Protein AF-0000000083548332 (afdb_homodimer)

Secondary structure (DSSP, 8-state):
-----PPPHHHHHHHHHH-EEEEE--SHHHHHHHHHHHHTT-SEEEEE---B--GGGGGTSS--GGGTTSBHHHHHHHHHHHH-TT-EEEEE-----TTTHHHHHTT-SEEEE--SSHHHHHHHHHHHHHH-TTS-EEEE---BTT--GGG-EEEEEETTEEEEE-SS--GGGTPPB-HHHHHHHHHHHHHHHHHHHTT----/-----PPPHHHHHHHHHH-EEEEE--SHHHHHHHHHHHHTT-SEEEEE---B--GGGGGTSS--GGGTTSBHHHHHHHHHHHH-TT-EEEEE-----TTTHHHHHTT-SEEEE--SSHHHHHHHHHHHHHH-TTS-EEEE---BTT--GGG-EEEEEETTEEEEE-SS--GGGTPPB-HHHHHHHHHHHHHHHHHHHTT----

Structure (mmCIF, N/CA/C/O backbone):
data_AF-0000000083548332-model_v1
#
loop_
_entity.id
_entity.type
_entity.pdbx_description
1 polymer 'THIF-type NAD/FAD binding fold domain-containing protein'
#
loop_
_atom_site.group_PDB
_atom_site.id
_atom_site.type_symbol
_atom_site.label_atom_id
_atom_site.label_alt_id
_atom_site.label_comp_id
_atom_site.label_asym_id
_atom_site.label_entity_id
_atom_site.label_seq_id
_atom_site.pdbx_PDB_ins_code
_atom_site.Cartn_x
_atom_site.Cartn_y
_atom_site.Cartn_z
_atom_site.occupancy
_atom_site.B_iso_or_equiv
_atom_site.auth_seq_id
_atom_site.auth_comp_id
_atom_site.auth_asym_id
_atom_site.auth_atom_id
_atom_site.pdbx_PDB_model_num
ATOM 1 N N . MET A 1 1 ? 13.445 12.242 -23.547 1 27.5 1 MET A N 1
ATOM 2 C CA . MET A 1 1 ? 12.898 11.898 -22.234 1 27.5 1 MET A CA 1
ATOM 3 C C . MET A 1 1 ? 13.164 13.008 -21.234 1 27.5 1 MET A C 1
ATOM 5 O O . MET A 1 1 ? 14.32 13.367 -20.984 1 27.5 1 MET A O 1
ATOM 9 N N . ASP A 1 2 ? 12.352 13.797 -21.047 1 36.56 2 ASP A N 1
ATOM 10 C CA . ASP A 1 2 ? 12.719 15.062 -20.422 1 36.56 2 ASP A CA 1
ATOM 11 C C . ASP A 1 2 ? 13.516 14.828 -19.141 1 36.56 2 ASP A C 1
ATOM 13 O O . ASP A 1 2 ? 13.203 13.922 -18.359 1 36.56 2 ASP A O 1
ATOM 17 N N . ASN A 1 3 ? 14.719 15.102 -19.141 1 41.88 3 ASN A N 1
ATOM 18 C CA . ASN A 1 3 ? 15.719 15.062 -18.078 1 41.88 3 ASN A CA 1
ATOM 19 C C . ASN A 1 3 ? 15.117 15.43 -16.734 1 41.88 3 ASN A C 1
ATOM 21 O O . ASN A 1 3 ? 14.953 16.609 -16.422 1 41.88 3 ASN A O 1
ATOM 25 N N . ILE A 1 4 ? 13.969 14.805 -16.484 1 51.84 4 ILE A N 1
ATOM 26 C CA . ILE A 1 4 ? 13.398 15.258 -15.227 1 51.84 4 ILE A CA 1
ATOM 27 C C . ILE A 1 4 ? 14.5 15.375 -14.172 1 51.84 4 ILE A C 1
ATOM 29 O O . ILE A 1 4 ? 15.172 14.391 -13.859 1 51.84 4 ILE A O 1
ATOM 33 N N . ASN A 1 5 ? 15.102 16.516 -14.109 1 62.47 5 ASN A N 1
ATOM 34 C CA . ASN A 1 5 ? 16.078 16.859 -13.086 1 62.47 5 ASN A CA 1
ATOM 35 C C . ASN A 1 5 ? 15.594 16.453 -11.695 1 62.47 5 ASN A C 1
ATOM 37 O O . ASN A 1 5 ? 14.734 17.125 -11.117 1 62.47 5 ASN A O 1
ATOM 41 N N . MET A 1 6 ? 15.859 15.172 -11.383 1 78.31 6 MET A N 1
ATOM 42 C CA . MET A 1 6 ? 15.484 14.688 -10.055 1 78.31 6 MET A CA 1
ATOM 43 C C . MET A 1 6 ? 16.328 15.359 -8.977 1 78.31 6 MET A C 1
ATOM 45 O O . MET A 1 6 ? 17.531 15.562 -9.164 1 78.31 6 MET A O 1
ATOM 49 N N . ILE A 1 7 ? 15.609 15.898 -7.934 1 89.69 7 ILE A N 1
ATOM 50 C CA . ILE A 1 7 ? 16.25 16.422 -6.738 1 89.69 7 ILE A CA 1
ATOM 51 C C . ILE A 1 7 ? 17.219 15.391 -6.176 1 89.69 7 ILE A C 1
ATOM 53 O O . ILE A 1 7 ? 16.906 14.203 -6.113 1 89.69 7 ILE A O 1
ATOM 57 N N . PRO A 1 8 ? 18.422 15.852 -5.895 1 92.62 8 PRO A N 1
ATOM 58 C CA . PRO A 1 8 ? 19.375 14.906 -5.316 1 92.62 8 PRO A CA 1
ATOM 59 C C . PRO A 1 8 ? 18.844 14.219 -4.062 1 92.62 8 PRO A C 1
ATOM 61 O O . PRO A 1 8 ? 18.109 14.828 -3.285 1 92.62 8 PRO A O 1
ATOM 64 N N . MET A 1 9 ? 19.266 13.031 -3.85 1 93.44 9 MET A N 1
ATOM 65 C CA . MET A 1 9 ? 18.734 12.195 -2.773 1 93.44 9 MET A CA 1
ATOM 66 C C . MET A 1 9 ? 19 12.828 -1.412 1 93.44 9 MET A C 1
ATOM 68 O O . MET A 1 9 ? 18.172 12.734 -0.505 1 93.44 9 MET A O 1
ATOM 72 N N . ASP A 1 10 ? 20.141 13.414 -1.277 1 95.25 10 ASP A N 1
ATOM 73 C CA . ASP A 1 10 ? 20.453 14.055 -0.007 1 95.25 10 ASP A CA 1
ATOM 74 C C . ASP A 1 10 ? 19.484 15.203 0.285 1 95.25 10 ASP A C 1
ATOM 76 O O . ASP A 1 10 ? 19.094 15.406 1.434 1 95.25 10 ASP A O 1
ATOM 80 N N . GLU A 1 11 ? 19.156 15.906 -0.719 1 96.75 11 GLU A N 1
ATOM 81 C CA . GLU A 1 11 ? 18.188 17 -0.569 1 96.75 11 GLU A CA 1
ATOM 82 C C . GLU A 1 11 ? 16.797 16.453 -0.268 1 96.75 11 GLU A C 1
ATOM 84 O O . GLU A 1 11 ? 16.078 17.016 0.572 1 96.75 11 GLU A O 1
ATOM 89 N N . ILE A 1 12 ? 16.391 15.406 -0.933 1 97.19 12 ILE A N 1
ATOM 90 C CA . ILE A 1 12 ? 15.102 14.773 -0.67 1 97.19 12 ILE A CA 1
ATOM 91 C C . ILE A 1 12 ? 15.031 14.336 0.79 1 97.19 12 ILE A C 1
ATOM 93 O O . ILE A 1 12 ? 14.062 14.625 1.487 1 97.19 12 ILE A O 1
ATOM 97 N N . SER A 1 13 ? 16.078 13.711 1.214 1 97.12 13 SER A N 1
ATOM 98 C CA . SER A 1 13 ? 16.141 13.203 2.582 1 97.12 13 SER A CA 1
ATOM 99 C C . SER A 1 13 ? 16.016 14.336 3.596 1 97.12 13 SER A C 1
ATOM 101 O O . SER A 1 13 ? 15.328 14.211 4.605 1 97.12 13 SER A O 1
ATOM 103 N N . GLU A 1 14 ? 16.656 15.391 3.297 1 98.19 14 GLU A N 1
ATOM 104 C CA . GLU A 1 14 ? 16.625 16.547 4.191 1 98.19 14 GLU A CA 1
ATOM 105 C C . GLU A 1 14 ? 15.219 17.156 4.254 1 98.19 14 GLU A C 1
ATOM 107 O O . GLU A 1 14 ? 14.719 17.453 5.34 1 98.19 14 GLU A O 1
ATOM 112 N N . LYS A 1 15 ? 14.625 17.344 3.117 1 98.5 15 LYS A N 1
ATOM 113 C CA . LYS A 1 15 ? 13.281 17.922 3.066 1 98.5 15 LYS A CA 1
ATOM 114 C C . LYS A 1 15 ? 12.281 17.031 3.795 1 98.5 15 LYS A C 1
ATOM 116 O O . LYS A 1 15 ? 11.422 17.516 4.527 1 98.5 15 LYS A O 1
ATOM 121 N N . LEU A 1 16 ? 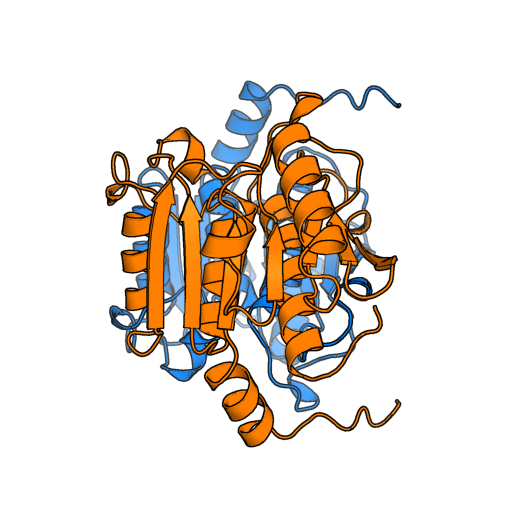12.398 15.75 3.605 1 98.56 16 LEU A N 1
ATOM 122 C CA . LEU A 1 16 ? 11.523 14.797 4.273 1 98.56 16 LEU A CA 1
ATOM 123 C C . LEU A 1 16 ? 11.711 14.844 5.785 1 98.56 16 LEU A C 1
ATOM 125 O O . LEU A 1 16 ? 10.742 14.883 6.539 1 98.56 16 LEU A O 1
ATOM 129 N N . LYS A 1 17 ? 12.898 14.883 6.199 1 98.44 17 LYS A N 1
ATOM 130 C CA . LYS A 1 17 ? 13.234 14.875 7.617 1 98.44 17 LYS A CA 1
ATOM 131 C C . LYS A 1 17 ? 12.688 16.109 8.32 1 98.44 17 LYS A C 1
ATOM 133 O O . LYS A 1 17 ? 12.328 16.047 9.5 1 98.44 17 LYS A O 1
ATOM 138 N N . ASN A 1 18 ? 12.555 17.141 7.629 1 98.5 18 ASN A N 1
ATOM 139 C CA . ASN A 1 18 ? 12.133 18.406 8.219 1 98.5 18 ASN A CA 1
ATOM 140 C C . ASN A 1 18 ? 10.633 18.609 8.102 1 98.5 18 ASN A C 1
ATOM 142 O O . ASN A 1 18 ? 10.078 19.547 8.688 1 98.5 18 ASN A O 1
ATOM 146 N N . ALA A 1 19 ? 9.969 17.812 7.375 1 98.75 19 ALA A N 1
ATOM 147 C CA . ALA A 1 19 ? 8.539 17.969 7.129 1 98.75 19 ALA A CA 1
ATOM 148 C C . ALA A 1 19 ? 7.719 17.422 8.289 1 98.75 19 ALA A C 1
ATOM 150 O O . ALA A 1 19 ? 8.109 16.438 8.922 1 98.75 19 ALA A O 1
ATOM 151 N N . VAL A 1 20 ? 6.637 18.062 8.602 1 98.88 20 VAL A N 1
ATOM 152 C CA . VAL A 1 20 ? 5.656 17.625 9.586 1 98.88 20 VAL A CA 1
ATOM 153 C C . VAL A 1 20 ? 4.305 17.406 8.914 1 98.88 20 VAL A C 1
ATOM 155 O O . VAL A 1 20 ? 3.711 18.344 8.375 1 98.88 20 VAL A O 1
ATOM 158 N N . VAL A 1 21 ? 3.803 16.203 8.961 1 98.94 21 VAL A N 1
ATOM 159 C CA . VAL A 1 21 ? 2.551 15.859 8.297 1 98.94 21 VAL A CA 1
ATOM 160 C C . VAL A 1 21 ? 1.521 15.422 9.336 1 98.94 21 VAL A C 1
ATOM 162 O O . VAL A 1 21 ? 1.828 14.625 10.227 1 98.94 21 VAL A O 1
ATOM 165 N N . GLY A 1 22 ? 0.348 15.992 9.305 1 98.94 22 GLY A N 1
ATOM 166 C CA . GLY A 1 22 ? -0.767 15.57 10.133 1 98.94 22 GLY A CA 1
ATOM 167 C C . GLY A 1 22 ? -1.7 14.602 9.422 1 98.94 22 GLY A C 1
ATOM 168 O O . GLY A 1 22 ? -2.09 14.836 8.281 1 98.94 22 GLY A O 1
ATOM 169 N N . ILE A 1 23 ? -2.047 13.539 10.086 1 98.94 23 ILE A N 1
ATOM 170 C CA . ILE A 1 23 ? -2.969 12.547 9.539 1 98.94 23 ILE A CA 1
ATOM 171 C C . ILE A 1 23 ? -4.207 12.445 10.422 1 98.94 23 ILE A C 1
ATOM 173 O O . ILE A 1 23 ? -4.117 12.039 11.586 1 98.94 23 ILE A O 1
ATOM 177 N N . ALA A 1 24 ? -5.336 12.828 9.867 1 98.88 24 ALA A N 1
ATOM 178 C CA . ALA A 1 24 ? -6.629 12.734 10.539 1 98.88 24 ALA A CA 1
ATOM 179 C C . ALA A 1 24 ? -7.355 11.445 10.164 1 98.88 24 ALA A C 1
ATOM 181 O O . ALA A 1 24 ? -7.883 11.32 9.062 1 98.88 24 ALA A O 1
ATOM 182 N N . GLY A 1 25 ? -7.477 10.539 11.086 1 98.75 25 GLY A N 1
ATOM 183 C CA . GLY A 1 25 ? -7.996 9.211 10.82 1 98.75 25 GLY A CA 1
ATOM 184 C C . GLY A 1 25 ? -6.91 8.188 10.531 1 98.75 25 GLY A C 1
ATOM 185 O O . GLY A 1 25 ? -6.098 8.375 9.625 1 98.75 25 GLY A O 1
ATOM 186 N N . LEU A 1 26 ? -6.953 7.121 11.336 1 98.88 26 LEU A N 1
ATOM 187 C CA . LEU A 1 26 ? -5.898 6.125 11.211 1 98.88 26 LEU A CA 1
ATOM 188 C C . LEU A 1 26 ? -6.48 4.762 10.844 1 98.88 26 LEU A C 1
ATOM 190 O O . LEU A 1 26 ? -6.035 3.734 11.359 1 98.88 26 LEU A O 1
ATOM 194 N N . GLY A 1 27 ? -7.531 4.781 10.039 1 98.25 27 GLY A N 1
ATOM 195 C CA . GLY A 1 27 ? -8.109 3.561 9.5 1 98.25 27 GLY A CA 1
ATOM 196 C C . GLY A 1 27 ? -7.383 3.051 8.273 1 98.25 27 GLY A C 1
ATOM 197 O O . GLY A 1 27 ? -6.152 2.932 8.273 1 98.25 27 GLY A O 1
ATOM 198 N N . GLY A 1 28 ? -8.141 2.668 7.219 1 98.12 28 GLY A N 1
ATOM 199 C CA . GLY A 1 28 ? -7.574 2.121 6 1 98.12 28 GLY A CA 1
ATOM 200 C C . GLY A 1 28 ? -6.645 3.086 5.289 1 98.12 28 GLY A C 1
ATOM 201 O O . GLY A 1 28 ? -5.52 2.723 4.934 1 98.12 28 GLY A O 1
ATOM 202 N N . LEU A 1 29 ? -7.047 4.238 5.148 1 98.56 29 LEU A N 1
ATOM 203 C CA . LEU A 1 29 ? -6.207 5.207 4.453 1 98.56 29 LEU A CA 1
ATOM 204 C C . LEU A 1 29 ? -5.07 5.684 5.352 1 98.56 29 LEU A C 1
ATOM 206 O O . LEU A 1 29 ? -3.896 5.504 5.023 1 98.56 29 LEU A O 1
ATOM 210 N N . GLY A 1 30 ? -5.387 6.168 6.488 1 98.88 30 GLY A N 1
ATOM 211 C CA . GLY A 1 30 ? -4.426 6.84 7.352 1 98.88 30 GLY A CA 1
ATOM 212 C C . GLY A 1 30 ? -3.285 5.938 7.781 1 98.88 30 GLY A C 1
ATOM 213 O O . GLY A 1 30 ? -2.129 6.367 7.809 1 98.88 30 GLY A O 1
ATOM 214 N N . SER A 1 31 ? -3.584 4.727 8.164 1 98.94 31 SER A N 1
ATOM 215 C CA . SER A 1 31 ? -2.527 3.818 8.602 1 98.94 31 SER A CA 1
ATOM 216 C C . SER A 1 31 ? -1.565 3.498 7.461 1 98.94 31 SER A C 1
ATOM 218 O O . SER A 1 31 ? -0.353 3.418 7.668 1 98.94 31 SER A O 1
ATOM 220 N N . ASN A 1 32 ? -2.074 3.307 6.266 1 98.88 32 ASN A N 1
ATOM 221 C CA . ASN A 1 32 ? -1.233 3.014 5.109 1 98.88 32 ASN A CA 1
ATOM 222 C C . ASN A 1 32 ? -0.41 4.23 4.691 1 98.88 32 ASN A C 1
ATOM 224 O O . ASN A 1 32 ? 0.757 4.094 4.32 1 98.88 32 ASN A O 1
ATOM 228 N N . VAL A 1 33 ? -0.991 5.441 4.738 1 98.94 33 VAL A N 1
ATOM 229 C CA . VAL A 1 33 ? -0.251 6.668 4.453 1 98.94 33 VAL A CA 1
ATOM 230 C C . VAL A 1 33 ? 0.9 6.82 5.441 1 98.94 33 VAL A C 1
ATOM 232 O O . VAL A 1 33 ? 2.033 7.102 5.047 1 98.94 33 VAL A O 1
ATOM 235 N N . ALA A 1 34 ? 0.613 6.609 6.707 1 98.94 34 ALA A N 1
ATOM 236 C CA . ALA A 1 34 ? 1.608 6.766 7.766 1 98.94 34 ALA A CA 1
ATOM 237 C C . ALA A 1 34 ? 2.789 5.824 7.547 1 98.94 34 ALA A C 1
ATOM 239 O O . ALA A 1 34 ? 3.947 6.23 7.672 1 98.94 34 ALA A O 1
ATOM 240 N N . VAL A 1 35 ? 2.463 4.59 7.215 1 98.94 35 VAL A N 1
ATOM 241 C CA . VAL A 1 35 ? 3.51 3.594 7.008 1 98.94 35 VAL A CA 1
ATOM 242 C C . VAL A 1 35 ? 4.375 3.996 5.812 1 98.94 35 VAL A C 1
ATOM 244 O O . VAL A 1 35 ? 5.605 3.99 5.902 1 98.94 35 VAL A O 1
ATOM 247 N N . SER A 1 36 ? 3.779 4.402 4.734 1 98.94 36 SER A N 1
ATOM 248 C CA . SER A 1 36 ? 4.531 4.77 3.539 1 98.94 36 SER A CA 1
ATOM 249 C C . SER A 1 36 ? 5.41 5.992 3.791 1 98.94 36 SER A C 1
ATOM 251 O O . SER A 1 36 ? 6.574 6.02 3.387 1 98.94 36 SER A O 1
ATOM 253 N N . LEU A 1 37 ? 4.871 6.984 4.461 1 98.94 37 LEU A N 1
ATOM 254 C CA . LEU A 1 37 ? 5.641 8.188 4.75 1 98.94 37 LEU A CA 1
ATOM 255 C C . LEU A 1 37 ? 6.789 7.887 5.703 1 98.94 37 LEU A C 1
ATOM 257 O O . LEU A 1 37 ? 7.887 8.43 5.559 1 98.94 37 LEU A O 1
ATOM 261 N N . THR A 1 38 ? 6.508 7.027 6.684 1 98.94 38 THR A N 1
ATOM 262 C CA . THR A 1 38 ? 7.566 6.617 7.602 1 98.94 38 THR A CA 1
ATOM 263 C C . THR A 1 38 ? 8.695 5.922 6.848 1 98.94 38 THR A C 1
ATOM 265 O O . THR A 1 38 ? 9.875 6.195 7.09 1 98.94 38 THR A O 1
ATOM 268 N N . ARG A 1 39 ? 8.336 5.098 5.934 1 98.81 39 ARG A N 1
ATOM 269 C CA . ARG A 1 39 ? 9.328 4.316 5.195 1 98.81 39 ARG A CA 1
ATOM 270 C C . ARG A 1 39 ? 10.195 5.215 4.32 1 98.81 39 ARG A C 1
ATOM 272 O O . ARG A 1 39 ? 11.375 4.926 4.102 1 98.81 39 ARG A O 1
ATOM 279 N N . ILE A 1 40 ? 9.633 6.348 3.871 1 98.44 40 ILE A N 1
ATOM 280 C CA . ILE A 1 40 ? 10.445 7.176 2.984 1 98.44 40 ILE A CA 1
ATOM 281 C C . ILE A 1 40 ? 11.195 8.227 3.799 1 98.44 40 ILE A C 1
ATOM 283 O O . ILE A 1 40 ? 11.898 9.07 3.24 1 98.44 40 ILE A O 1
ATOM 287 N N . GLY A 1 41 ? 10.961 8.227 5.125 1 98.38 41 GLY A N 1
ATOM 288 C CA . GLY A 1 41 ? 11.836 9.008 5.977 1 98.38 41 GLY A CA 1
ATOM 289 C C . GLY A 1 41 ? 11.219 10.32 6.426 1 98.38 41 GLY A C 1
ATOM 290 O O . GLY A 1 41 ? 11.938 11.297 6.672 1 98.38 41 GLY A O 1
ATOM 291 N N . ILE A 1 42 ? 9.93 10.398 6.527 1 98.81 42 ILE A N 1
ATOM 292 C CA . ILE A 1 42 ? 9.273 11.586 7.062 1 98.81 42 ILE A CA 1
ATOM 293 C C . ILE A 1 42 ? 9.797 11.875 8.469 1 98.81 42 ILE A C 1
ATOM 295 O O . ILE A 1 42 ? 10.016 10.953 9.258 1 98.81 42 ILE A O 1
ATOM 299 N N . GLY A 1 43 ? 9.984 13.102 8.758 1 98.62 43 GLY A N 1
ATOM 300 C CA . GLY A 1 43 ? 10.555 13.469 10.047 1 98.62 43 GLY A CA 1
ATOM 301 C C . GLY A 1 43 ? 9.57 13.336 11.195 1 98.62 43 GLY A C 1
ATOM 302 O O . GLY A 1 43 ? 9.891 12.75 12.227 1 98.62 43 GLY A O 1
ATOM 303 N N . LYS A 1 44 ? 8.375 13.93 11 1 98.88 44 LYS A N 1
ATOM 304 C CA . LYS A 1 44 ? 7.402 13.961 12.086 1 98.88 44 LYS A CA 1
ATOM 305 C C . LYS A 1 44 ? 5.988 13.734 11.57 1 98.88 44 LYS A C 1
ATOM 307 O O . LYS A 1 44 ? 5.602 14.289 10.531 1 98.88 44 LYS A O 1
ATOM 312 N N . LEU A 1 45 ? 5.266 12.906 12.297 1 98.94 45 LEU A N 1
ATOM 313 C CA . LEU A 1 45 ? 3.846 12.703 12.031 1 98.94 45 LEU A CA 1
ATOM 314 C C . LEU A 1 45 ? 3.002 13.086 13.242 1 98.94 45 LEU A C 1
ATOM 316 O O . LEU A 1 45 ? 3.375 12.797 14.383 1 98.94 45 LEU A O 1
ATOM 320 N N . VAL A 1 46 ? 1.966 13.82 13.008 1 98.94 46 VAL A N 1
ATOM 321 C CA . VAL A 1 46 ? 0.896 14.062 13.969 1 98.94 46 VAL A CA 1
ATOM 322 C C . VAL A 1 46 ? -0.3 13.172 13.648 1 98.94 46 VAL A C 1
ATOM 324 O O . VAL A 1 46 ? -0.966 13.359 12.625 1 98.94 46 VAL A O 1
ATOM 327 N N . LEU A 1 47 ? -0.546 12.203 14.531 1 98.94 47 LEU A N 1
ATOM 328 C CA . LEU A 1 47 ? -1.541 11.164 14.297 1 98.94 47 LEU A CA 1
ATOM 329 C C . LEU A 1 47 ? -2.746 11.344 15.219 1 98.94 47 LEU A C 1
ATOM 331 O O . LEU A 1 47 ? -2.6 11.375 16.438 1 98.94 47 LEU A O 1
ATOM 335 N N . VAL A 1 48 ? -3.939 11.445 14.602 1 98.94 48 VAL A N 1
ATOM 336 C CA . VAL A 1 48 ? -5.137 11.703 15.391 1 98.94 48 VAL A CA 1
ATOM 337 C C . VAL A 1 48 ? -6.219 10.68 15.031 1 98.94 48 VAL A C 1
ATOM 339 O O . VAL A 1 48 ? -6.586 10.539 13.867 1 98.94 48 VAL A O 1
ATOM 342 N N . ASP A 1 49 ? -6.723 10.023 15.961 1 98.81 49 ASP A N 1
ATOM 343 C CA . ASP A 1 49 ? -7.797 9.039 15.875 1 98.81 49 ASP A CA 1
ATOM 344 C C . ASP A 1 49 ? -8.367 8.727 17.25 1 98.81 49 ASP A C 1
ATOM 346 O O . ASP A 1 49 ? -7.652 8.812 18.266 1 98.81 49 ASP A O 1
ATOM 350 N N . PHE A 1 50 ? -9.57 8.281 17.312 1 98.38 50 PHE A N 1
ATOM 351 C CA . PHE A 1 50 ? -10.156 8.008 18.609 1 98.38 50 PHE A CA 1
ATOM 352 C C . PHE A 1 50 ? -10.492 6.527 18.75 1 98.38 50 PHE A C 1
ATOM 354 O O . PHE A 1 50 ? -10.797 6.059 19.844 1 98.38 50 PHE A O 1
ATOM 361 N N . ASP A 1 51 ? -10.445 5.734 17.688 1 98.19 51 ASP A N 1
ATOM 362 C CA . ASP A 1 51 ? -10.953 4.367 17.656 1 98.19 51 ASP A CA 1
ATOM 363 C C . ASP A 1 51 ? -9.906 3.377 18.156 1 98.19 51 ASP A C 1
ATOM 365 O O . ASP A 1 51 ? -8.719 3.703 18.219 1 98.19 51 ASP A O 1
ATOM 369 N N . LYS A 1 52 ? -10.461 2.26 18.469 1 98.75 52 LYS A N 1
ATOM 370 C CA . LYS A 1 52 ? -9.609 1.116 18.797 1 98.75 52 LYS A CA 1
ATOM 371 C C . LYS A 1 52 ? -9.57 0.112 17.656 1 98.75 52 LYS A C 1
ATOM 373 O O . LYS A 1 52 ? -10.5 0.048 16.844 1 98.75 52 LYS A O 1
ATOM 378 N N . VAL A 1 53 ? -8.508 -0.669 17.594 1 98.75 53 VAL A N 1
ATOM 379 C CA . VAL A 1 53 ? -8.344 -1.68 16.547 1 98.75 53 VAL A CA 1
ATOM 380 C C . VAL A 1 53 ? -9.344 -2.811 16.766 1 98.75 53 VAL A C 1
ATOM 382 O O . VAL A 1 53 ? -9.469 -3.34 17.875 1 98.75 53 VAL A O 1
ATOM 385 N N . ASP A 1 54 ? -10.023 -3.076 15.758 1 98.19 54 ASP A N 1
ATOM 386 C CA . ASP A 1 54 ? -10.953 -4.199 15.711 1 98.19 54 ASP A CA 1
ATOM 387 C C . ASP A 1 54 ? -10.477 -5.27 14.734 1 98.19 54 ASP A C 1
ATOM 389 O O . ASP A 1 54 ? -9.742 -4.973 13.789 1 98.19 54 ASP A O 1
ATOM 393 N N . LYS A 1 55 ? -10.945 -6.484 14.961 1 97.06 55 LYS A N 1
ATOM 394 C CA . LYS A 1 55 ? -10.562 -7.582 14.086 1 97.06 55 LYS A CA 1
ATOM 395 C C . LYS A 1 55 ? -10.906 -7.27 12.633 1 97.06 55 LYS A C 1
ATOM 397 O O . LYS A 1 55 ? -10.141 -7.605 11.719 1 97.06 55 LYS A O 1
ATOM 402 N N . SER A 1 56 ? -12.039 -6.645 12.406 1 95.56 56 SER A N 1
ATOM 403 C CA . SER A 1 56 ? -12.508 -6.332 11.062 1 95.56 56 SER A CA 1
ATOM 404 C C . SER A 1 56 ? -11.602 -5.32 10.375 1 95.56 56 SER A C 1
ATOM 406 O O . SER A 1 56 ? -11.688 -5.121 9.164 1 95.56 56 SER A O 1
ATOM 408 N N . ASN A 1 57 ? -10.719 -4.652 11.164 1 97.06 57 ASN A N 1
ATOM 409 C CA . ASN A 1 57 ? -9.82 -3.645 10.617 1 97.06 57 ASN A CA 1
ATOM 410 C C . ASN A 1 57 ? -8.625 -4.281 9.922 1 97.06 57 ASN A C 1
ATOM 412 O O . ASN A 1 57 ? -7.949 -3.635 9.117 1 97.06 57 ASN A O 1
ATOM 416 N N . LEU A 1 58 ? -8.344 -5.551 10.188 1 97.69 58 LEU A N 1
ATOM 417 C CA . LEU A 1 58 ? -7.113 -6.203 9.758 1 97.69 58 LEU A CA 1
ATOM 418 C C . LEU A 1 58 ? -7.141 -6.496 8.258 1 97.69 58 LEU A C 1
ATOM 420 O O . LEU A 1 58 ? -6.102 -6.77 7.656 1 97.69 58 LEU A O 1
ATOM 424 N N . ASN A 1 59 ? -8.273 -6.344 7.648 1 97.12 59 ASN A N 1
ATOM 425 C CA . ASN A 1 59 ? -8.406 -6.652 6.227 1 97.12 59 ASN A CA 1
ATOM 426 C C . ASN A 1 59 ? -7.777 -5.566 5.359 1 97.12 59 ASN A C 1
ATOM 428 O O . ASN A 1 59 ? -7.551 -5.777 4.164 1 97.12 59 ASN A O 1
ATOM 432 N N . ARG A 1 60 ? -7.539 -4.398 5.961 1 98.12 60 ARG A N 1
ATOM 433 C CA . ARG A 1 60 ? -7.059 -3.348 5.066 1 98.12 60 ARG A CA 1
ATOM 434 C C . ARG A 1 60 ? -6.219 -2.324 5.824 1 98.12 60 ARG A C 1
ATOM 436 O O . ARG A 1 60 ? -5.676 -1.395 5.227 1 98.12 60 ARG A O 1
ATOM 443 N N . GLN A 1 61 ? -6.137 -2.404 7.148 1 98.69 61 GLN A N 1
ATOM 444 C CA . GLN A 1 61 ? -5.395 -1.446 7.961 1 98.69 61 GLN A CA 1
ATOM 445 C C . GLN A 1 61 ? -4.062 -2.031 8.422 1 98.69 61 GLN A C 1
ATOM 447 O O . GLN A 1 61 ? -3.887 -3.252 8.445 1 98.69 61 GLN A O 1
ATOM 452 N N . GLN A 1 62 ? -3.105 -1.234 8.75 1 98.69 62 GLN A N 1
ATOM 453 C CA . GLN A 1 62 ? -1.726 -1.638 9 1 98.69 62 GLN A CA 1
ATOM 454 C C . GLN A 1 62 ? -1.553 -2.145 10.43 1 98.69 62 GLN A C 1
ATOM 456 O O . GLN A 1 62 ? -0.533 -1.878 11.07 1 98.69 62 GLN A O 1
ATOM 461 N N . TYR A 1 63 ? -2.535 -2.791 10.961 1 98.75 63 TYR A N 1
ATOM 462 C CA . TYR A 1 63 ? -2.459 -3.348 12.312 1 98.75 63 TYR A CA 1
ATOM 463 C C . TYR A 1 63 ? -2.297 -4.863 12.266 1 98.75 63 TYR A C 1
ATOM 465 O O . TYR A 1 63 ? -2.498 -5.484 11.219 1 98.75 63 TYR A O 1
ATOM 473 N N . PHE A 1 64 ? -1.892 -5.434 13.406 1 98.62 64 PHE A N 1
ATOM 474 C CA . PHE A 1 64 ? -1.689 -6.867 13.57 1 98.62 64 PHE A CA 1
ATOM 475 C C . PHE A 1 64 ? -2.621 -7.422 14.648 1 98.62 64 PHE A C 1
ATOM 477 O O . PHE A 1 64 ? -3.266 -6.66 15.367 1 98.62 64 PHE A O 1
ATOM 484 N N . LEU A 1 65 ? -2.688 -8.734 14.719 1 98.25 65 LEU A N 1
ATOM 485 C CA . LEU A 1 65 ? -3.537 -9.406 15.688 1 98.25 65 LEU A CA 1
ATOM 486 C C . LEU A 1 65 ? -3.248 -8.914 17.094 1 98.25 65 LEU A C 1
ATOM 488 O O . LEU A 1 65 ? -4.172 -8.695 17.891 1 98.25 65 LEU A O 1
ATOM 492 N N . ARG A 1 66 ? -2.086 -8.648 17.406 1 98.06 66 ARG A N 1
ATOM 493 C CA . ARG A 1 66 ? -1.669 -8.25 18.75 1 98.06 66 ARG A CA 1
ATOM 494 C C . ARG A 1 66 ? -2.197 -6.867 19.094 1 98.06 66 ARG A C 1
ATOM 496 O O . ARG A 1 66 ? -2.186 -6.469 20.266 1 98.06 66 ARG A O 1
ATOM 503 N N . HIS A 1 67 ? -2.611 -6.129 18.156 1 98.69 67 HIS A N 1
ATOM 504 C CA . HIS A 1 67 ? -3.006 -4.742 18.391 1 98.69 67 HIS A CA 1
ATOM 505 C C . HIS A 1 67 ? -4.492 -4.637 18.703 1 98.69 67 HIS A C 1
ATOM 507 O O . HIS A 1 67 ? -4.98 -3.564 19.062 1 98.69 67 HIS A O 1
ATOM 513 N N . ILE A 1 68 ? -5.238 -5.746 18.5 1 98.62 68 ILE A N 1
ATOM 514 C CA . ILE A 1 68 ? -6.68 -5.723 18.719 1 98.62 68 ILE A CA 1
ATOM 515 C C . ILE A 1 68 ? -6.969 -5.215 20.141 1 98.62 68 ILE A C 1
ATOM 517 O O . ILE A 1 68 ? -6.383 -5.699 21.109 1 98.62 68 ILE A O 1
ATOM 521 N N . GLY A 1 69 ? -7.793 -4.199 20.219 1 98.75 69 GLY A N 1
ATOM 522 C CA . GLY A 1 69 ? -8.18 -3.631 21.5 1 98.75 69 GLY A CA 1
ATOM 523 C C . GLY A 1 69 ? -7.371 -2.4 21.875 1 98.75 69 GLY A C 1
ATOM 524 O O . GLY A 1 69 ? -7.762 -1.641 22.766 1 98.75 69 GLY A O 1
ATOM 525 N N . MET A 1 70 ? -6.277 -2.148 21.234 1 98.75 70 MET A N 1
ATOM 526 C CA . MET A 1 70 ? -5.465 -0.954 21.453 1 98.75 70 MET A CA 1
ATOM 527 C C . MET A 1 70 ? -6.047 0.239 20.703 1 98.75 70 MET A C 1
ATOM 529 O O . MET A 1 70 ? -6.676 0.072 19.656 1 98.75 70 MET A O 1
ATOM 533 N N . TYR A 1 71 ? -5.844 1.404 21.266 1 98.88 71 TYR A N 1
ATOM 534 C CA . TYR A 1 71 ? -6.125 2.582 20.453 1 98.88 71 TYR A CA 1
ATOM 535 C C . TYR A 1 71 ? -5.316 2.559 19.156 1 98.88 71 TYR A C 1
ATOM 537 O O . TYR A 1 71 ? -4.141 2.193 19.156 1 98.88 71 TYR A O 1
ATOM 545 N N . LYS A 1 72 ? -5.93 2.934 18.062 1 98.88 72 LYS A N 1
ATOM 546 C CA . LYS A 1 72 ? -5.242 2.928 16.766 1 98.88 72 LYS A CA 1
ATOM 547 C C . LYS A 1 72 ? -3.986 3.795 16.812 1 98.88 72 LYS A C 1
ATOM 549 O O . LYS A 1 72 ? -2.973 3.463 16.188 1 98.88 72 LYS A O 1
ATOM 554 N N . THR A 1 73 ? -4.023 4.891 17.562 1 98.94 73 THR A N 1
ATOM 555 C CA . THR A 1 73 ? -2.869 5.777 17.672 1 98.94 73 THR A CA 1
ATOM 556 C C . THR A 1 73 ? -1.688 5.051 18.297 1 98.94 73 THR A C 1
ATOM 558 O O . THR A 1 73 ? -0.563 5.125 17.797 1 98.94 73 THR A O 1
ATOM 561 N N . GLU A 1 74 ? -1.915 4.312 19.297 1 98.88 74 GLU A N 1
ATOM 562 C CA . GLU A 1 74 ? -0.865 3.592 20.016 1 98.88 74 GLU A CA 1
ATOM 563 C C . GLU A 1 74 ? -0.35 2.414 19.188 1 98.88 74 GLU A C 1
ATOM 565 O O . GLU A 1 74 ? 0.857 2.174 19.141 1 98.88 74 GLU A O 1
ATOM 570 N N . ALA A 1 75 ? -1.301 1.687 18.656 1 98.88 75 ALA A N 1
ATOM 571 C CA . ALA A 1 75 ? -0.929 0.559 17.797 1 98.88 75 ALA A CA 1
ATOM 572 C C . ALA A 1 75 ? -0.051 1.015 16.641 1 98.88 75 ALA A C 1
ATOM 574 O O . ALA A 1 75 ? 0.978 0.398 16.344 1 98.88 75 ALA A O 1
ATOM 575 N N . LEU A 1 76 ? -0.442 2.107 16.031 1 98.94 76 LEU A N 1
ATOM 576 C CA . LEU A 1 76 ? 0.302 2.594 14.867 1 98.94 76 LEU A CA 1
ATOM 577 C C . LEU A 1 76 ? 1.674 3.115 15.281 1 98.94 76 LEU A C 1
ATOM 579 O O . LEU A 1 76 ? 2.65 2.953 14.547 1 98.94 76 LEU A O 1
ATOM 583 N N . LYS A 1 77 ? 1.713 3.748 16.391 1 98.88 77 LYS A N 1
ATOM 584 C CA . LYS A 1 77 ? 3 4.184 16.922 1 98.88 77 LYS A CA 1
ATOM 585 C C . LYS A 1 77 ? 3.977 3.018 17.031 1 98.88 77 LYS A C 1
ATOM 587 O O . LYS A 1 77 ? 5.145 3.141 16.656 1 98.88 77 LYS A O 1
ATOM 592 N N . GLU A 1 78 ? 3.508 1.899 17.547 1 98.75 78 GLU A N 1
ATOM 593 C CA . GLU A 1 78 ? 4.348 0.71 17.656 1 98.75 78 GLU A CA 1
ATOM 594 C C . GLU A 1 78 ? 4.832 0.25 16.281 1 98.75 78 GLU A C 1
ATOM 596 O O . GLU A 1 78 ? 6.02 -0.032 16.094 1 98.75 78 GLU A O 1
ATOM 601 N N . VAL A 1 79 ? 3.939 0.189 15.344 1 98.75 79 VAL A N 1
ATOM 602 C CA . VAL A 1 79 ? 4.266 -0.26 13.992 1 98.75 79 VAL A CA 1
ATOM 603 C C . VAL A 1 79 ? 5.309 0.67 13.375 1 98.75 79 VAL A C 1
ATOM 605 O O . VAL A 1 79 ? 6.316 0.21 12.828 1 98.75 79 VAL A O 1
ATOM 608 N N . LEU A 1 80 ? 5.094 1.974 13.484 1 98.88 80 LEU A N 1
ATOM 609 C CA . LEU A 1 80 ? 5.961 2.961 12.852 1 98.88 80 LEU A CA 1
ATOM 610 C C . LEU A 1 80 ? 7.344 2.961 13.484 1 98.88 80 LEU A C 1
ATOM 612 O O . LEU A 1 80 ? 8.352 3.076 12.789 1 98.88 80 LEU A O 1
ATOM 616 N N . ASN A 1 81 ? 7.395 2.771 14.766 1 98.62 81 ASN A N 1
ATOM 617 C CA . ASN A 1 81 ? 8.68 2.715 15.461 1 98.62 81 ASN A CA 1
ATOM 618 C C . ASN A 1 81 ? 9.477 1.479 15.055 1 98.62 81 ASN A C 1
ATOM 620 O O . ASN A 1 81 ? 10.711 1.515 15.023 1 98.62 81 ASN A O 1
ATOM 624 N N . ASP A 1 82 ? 8.75 0.403 14.742 1 97.94 82 ASP A N 1
ATOM 625 C CA . ASP A 1 82 ? 9.406 -0.82 14.281 1 97.94 82 ASP A CA 1
ATOM 626 C C . ASP A 1 82 ? 9.984 -0.639 12.883 1 97.94 82 ASP A C 1
ATOM 628 O O . ASP A 1 82 ? 10.867 -1.4 12.469 1 97.94 82 ASP A O 1
ATOM 632 N N . ILE A 1 83 ? 9.508 0.31 12.164 1 98.38 83 ILE A N 1
ATOM 633 C CA . ILE A 1 83 ? 9.984 0.603 10.82 1 98.38 83 ILE A CA 1
ATOM 634 C C . ILE A 1 83 ? 11.156 1.581 10.891 1 98.38 83 ILE A C 1
ATOM 636 O O . ILE A 1 83 ? 12.211 1.346 10.289 1 98.38 83 ILE A O 1
ATOM 640 N N . ASN A 1 84 ? 11 2.648 11.594 1 97.94 84 ASN A N 1
ATOM 641 C C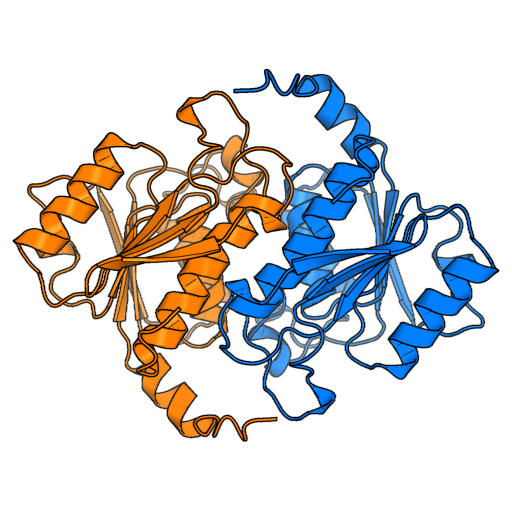A . ASN A 1 84 ? 11.969 3.73 11.734 1 97.94 84 ASN A CA 1
ATOM 642 C C . ASN A 1 84 ? 11.969 4.305 13.148 1 97.94 84 ASN A C 1
ATOM 644 O O . ASN A 1 84 ? 11.141 5.164 13.477 1 97.94 84 ASN A O 1
ATOM 648 N N . PRO A 1 85 ? 12.859 3.945 13.938 1 97.62 85 PRO A N 1
ATOM 649 C CA . PRO A 1 85 ? 12.859 4.383 15.336 1 97.62 85 PRO A CA 1
ATOM 650 C C . PRO A 1 85 ? 13.164 5.871 15.492 1 97.62 85 PRO A C 1
ATOM 652 O O . PRO A 1 85 ? 12.953 6.438 16.562 1 97.62 85 PRO A O 1
ATOM 655 N N . ASP A 1 86 ? 13.633 6.492 14.445 1 97.19 86 ASP A N 1
ATOM 656 C CA . ASP A 1 86 ? 14.031 7.895 14.523 1 97.19 86 ASP A CA 1
ATOM 657 C C . ASP A 1 86 ? 12.844 8.812 14.25 1 97.19 86 ASP A C 1
ATOM 659 O O . ASP A 1 86 ? 12.938 10.031 14.422 1 97.19 86 ASP A O 1
ATOM 663 N N . ILE A 1 87 ? 11.727 8.297 13.828 1 98.56 87 ILE A N 1
ATOM 664 C CA . ILE A 1 87 ? 10.578 9.133 13.484 1 98.56 87 ILE A CA 1
ATOM 665 C C . ILE A 1 87 ? 10.016 9.781 14.742 1 98.56 87 ILE A C 1
ATOM 667 O O . ILE A 1 87 ? 9.953 9.148 15.805 1 98.56 87 ILE A O 1
ATOM 671 N N . GLU A 1 88 ? 9.703 11.055 14.664 1 98.81 88 GLU A N 1
ATOM 672 C CA . GLU A 1 88 ? 8.977 11.727 15.742 1 98.81 88 GLU A CA 1
ATOM 673 C C . GLU A 1 88 ? 7.469 11.562 15.57 1 98.81 88 GLU A C 1
ATOM 675 O O . GLU A 1 88 ? 6.934 11.789 14.484 1 98.81 88 GLU A O 1
ATOM 680 N N . LEU A 1 89 ? 6.809 11.172 16.688 1 98.88 89 LEU A N 1
ATOM 681 C CA . LEU A 1 89 ? 5.371 10.93 16.641 1 98.88 89 LEU A CA 1
ATOM 682 C C . LEU A 1 89 ? 4.652 11.711 17.734 1 98.88 89 LEU A C 1
ATOM 684 O O . LEU A 1 89 ? 5.059 11.688 18.891 1 98.88 89 LEU A O 1
ATOM 688 N N . GLU A 1 90 ? 3.725 12.461 17.328 1 98.88 90 GLU A N 1
ATOM 689 C CA . GLU A 1 90 ? 2.723 13.023 18.234 1 98.88 90 GLU A CA 1
ATOM 690 C C . GLU A 1 90 ? 1.362 12.359 18.031 1 98.88 90 GLU A C 1
ATOM 692 O O . GLU A 1 90 ? 0.8 12.414 16.922 1 98.88 90 GLU A O 1
ATOM 697 N N . ILE A 1 91 ? 0.863 11.719 19.078 1 98.81 91 ILE A N 1
ATOM 698 C CA . ILE A 1 91 ? -0.393 10.992 18.922 1 98.81 91 ILE A CA 1
ATOM 699 C C . ILE A 1 91 ? -1.455 11.602 19.828 1 98.81 91 ILE A C 1
ATOM 701 O O . ILE A 1 91 ? -1.149 12.047 20.938 1 98.81 91 ILE A O 1
ATOM 705 N N . THR A 1 92 ? -2.699 11.664 19.344 1 98.75 92 THR A N 1
ATOM 706 C CA . THR A 1 92 ? -3.83 12.164 20.109 1 98.75 92 THR A CA 1
ATOM 707 C C . THR A 1 92 ? -5.055 11.273 19.922 1 98.75 92 THR A C 1
ATOM 709 O O . THR A 1 92 ? -5.52 11.078 18.797 1 98.75 92 THR A O 1
ATOM 712 N N . ASN A 1 93 ? -5.59 10.719 21.016 1 98.56 93 ASN A N 1
ATOM 713 C CA . ASN A 1 93 ? -6.809 9.922 21 1 98.56 93 ASN A CA 1
ATOM 714 C C . ASN A 1 93 ? -8.047 10.781 21.203 1 98.56 93 ASN A C 1
ATOM 716 O O . ASN A 1 93 ? -8.609 10.844 22.297 1 98.56 93 ASN A O 1
ATOM 720 N N . ILE A 1 94 ? -8.539 11.305 20.109 1 98.38 94 ILE A N 1
ATOM 721 C CA . ILE A 1 94 ? -9.68 12.211 20.234 1 98.38 94 ILE A CA 1
ATOM 722 C C . ILE A 1 94 ? -10.516 12.172 18.969 1 98.38 94 ILE A C 1
ATOM 724 O O . ILE A 1 94 ? -10 11.898 17.875 1 98.38 94 ILE A O 1
ATOM 728 N N . PHE A 1 95 ? -11.797 12.391 19.109 1 98.06 95 PHE A N 1
ATOM 729 C CA . PHE A 1 95 ? -12.68 12.609 17.969 1 98.06 95 PHE A CA 1
ATOM 730 C C . PHE A 1 95 ? -12.461 14 17.391 1 98.06 95 PHE A C 1
ATOM 732 O O . PHE A 1 95 ? -12.508 15 18.109 1 98.06 95 PHE A O 1
ATOM 739 N N . VAL A 1 96 ? -12.18 14.094 16.078 1 98.06 96 VAL A N 1
ATOM 740 C CA . VAL A 1 96 ? -11.898 15.359 15.406 1 98.06 96 VAL A CA 1
ATOM 741 C C . VAL A 1 96 ? -13.211 16.031 15.008 1 98.06 96 VAL A C 1
ATOM 743 O O . VAL A 1 96 ? -14.047 15.438 14.336 1 98.06 96 VAL A O 1
ATOM 746 N N . ASP A 1 97 ? -13.359 17.188 15.438 1 95.88 97 ASP A N 1
ATOM 747 C CA . ASP A 1 97 ? -14.516 17.984 15.047 1 95.88 97 ASP A CA 1
ATOM 748 C C . ASP A 1 97 ? -14.125 19.438 14.812 1 95.88 97 ASP A C 1
ATOM 750 O O . ASP A 1 97 ? -12.945 19.797 14.883 1 95.88 97 ASP A O 1
ATOM 754 N N . GLU A 1 98 ? -15.086 20.234 14.453 1 95.31 98 GLU A N 1
ATOM 755 C CA . GLU A 1 98 ? -14.836 21.609 14.023 1 95.31 98 GLU A CA 1
ATOM 756 C C . GLU A 1 98 ? -14.148 22.406 15.125 1 95.31 98 GLU A C 1
ATOM 758 O O . GLU A 1 98 ? -13.414 23.359 14.844 1 95.31 98 GLU A O 1
ATOM 763 N N . THR A 1 99 ? -14.281 22.047 16.344 1 96.81 99 THR A N 1
ATOM 764 C CA . THR A 1 99 ? -13.805 22.859 17.469 1 96.81 99 THR A CA 1
ATOM 765 C C . THR A 1 99 ? -12.336 22.562 17.75 1 96.81 99 THR A C 1
ATOM 767 O O . THR A 1 99 ? -11.672 23.344 18.453 1 96.81 99 THR A O 1
ATOM 770 N N . ASN A 1 100 ? -11.797 21.5 17.25 1 98.25 100 ASN A N 1
ATOM 771 C CA . ASN A 1 100 ? -10.453 21.156 17.688 1 98.25 100 ASN A CA 1
ATOM 772 C C . ASN A 1 100 ? -9.5 21.016 16.5 1 98.25 100 ASN A C 1
ATOM 774 O O . ASN A 1 100 ? -8.289 20.844 16.688 1 98.25 100 ASN A O 1
ATOM 778 N N . ILE A 1 101 ? -9.922 21.156 15.297 1 98.38 101 ILE A N 1
ATOM 779 C CA . ILE A 1 101 ? -9.148 20.938 14.078 1 98.38 101 ILE A CA 1
ATOM 780 C C . ILE A 1 101 ? -7.957 21.891 14.047 1 98.38 101 ILE A C 1
ATOM 782 O O . ILE A 1 101 ? -6.82 21.469 13.82 1 98.38 101 ILE A O 1
ATOM 786 N N . GLU A 1 102 ? -8.188 23.125 14.242 1 97.81 102 GLU A N 1
ATOM 787 C CA . GLU A 1 102 ? -7.137 24.125 14.156 1 97.81 102 GLU A CA 1
ATOM 788 C C . GLU A 1 102 ? -6.012 23.844 15.148 1 97.81 102 GLU A C 1
ATOM 790 O O . GLU A 1 102 ? -4.832 23.891 14.789 1 97.81 102 GLU A O 1
ATOM 795 N N . GLN A 1 103 ? -6.406 23.578 16.344 1 98.06 103 GLN A N 1
ATOM 796 C CA . GLN A 1 103 ? -5.418 23.312 17.375 1 98.06 103 GLN A CA 1
ATOM 797 C C . GLN A 1 103 ? -4.625 22.047 17.078 1 98.06 103 GLN A C 1
ATOM 799 O O . GLN A 1 103 ? -3.41 22 17.297 1 98.06 103 GLN A O 1
ATOM 804 N N . LEU A 1 104 ? -5.242 21.047 16.609 1 98.5 104 LEU A N 1
ATOM 805 C CA . LEU A 1 104 ? -4.621 19.75 16.359 1 98.5 104 LEU A CA 1
ATOM 806 C C . LEU A 1 104 ? -3.582 19.859 15.25 1 98.5 104 LEU A C 1
ATOM 808 O O . LEU A 1 104 ? -2.566 19.156 15.273 1 98.5 104 LEU A O 1
ATOM 812 N N . PHE A 1 105 ? -3.83 20.75 14.25 1 98.38 105 PHE A N 1
ATOM 813 C CA . PHE A 1 105 ? -3.018 20.688 13.039 1 98.38 105 PHE A CA 1
ATOM 814 C C . PHE A 1 105 ? -2.352 22.031 12.758 1 98.38 105 PHE A C 1
ATOM 816 O O . PHE A 1 105 ? -1.822 22.25 11.664 1 98.38 105 PHE A O 1
ATOM 823 N N . LYS A 1 106 ? -2.338 22.891 13.664 1 96 106 LYS A N 1
ATOM 824 C CA . LYS A 1 106 ? -1.833 24.25 13.461 1 96 106 LYS A CA 1
ATOM 825 C C . LYS A 1 106 ? -0.353 24.234 13.094 1 96 106 LYS A C 1
ATOM 827 O O . LYS A 1 106 ? 0.111 25.094 12.336 1 96 106 LYS A O 1
ATOM 832 N N . ASP A 1 107 ? 0.417 23.25 13.555 1 96.88 107 ASP A N 1
ATOM 833 C CA . ASP A 1 107 ? 1.868 23.281 13.398 1 96.88 107 ASP A CA 1
ATOM 834 C C . ASP A 1 107 ? 2.322 22.328 12.297 1 96.88 107 ASP A C 1
ATOM 836 O O . ASP A 1 107 ? 3.521 22.109 12.117 1 96.88 107 ASP A O 1
ATOM 840 N N . VAL A 1 108 ? 1.388 21.688 11.555 1 98.44 108 VAL A N 1
ATOM 841 C CA . VAL A 1 108 ? 1.806 20.75 10.516 1 98.44 108 VAL A CA 1
ATOM 842 C C . VAL A 1 108 ? 1.965 21.484 9.188 1 98.44 108 VAL A C 1
ATOM 844 O O . VAL A 1 108 ? 1.396 22.562 8.992 1 98.44 108 VAL A O 1
ATOM 847 N N . ASP A 1 109 ? 2.775 20.906 8.281 1 98.62 109 ASP A N 1
ATOM 848 C CA . ASP A 1 109 ? 2.994 21.469 6.953 1 98.62 109 ASP A CA 1
ATOM 849 C C . ASP A 1 109 ? 1.896 21.031 5.984 1 98.62 109 ASP A C 1
ATOM 851 O O . ASP A 1 109 ? 1.488 21.812 5.117 1 98.62 109 ASP A O 1
ATOM 855 N N . ILE A 1 110 ? 1.435 19.875 6.098 1 98.81 110 ILE A N 1
ATOM 856 C CA . ILE A 1 110 ? 0.456 19.25 5.211 1 98.81 110 ILE A CA 1
ATOM 857 C C . ILE A 1 110 ? -0.51 18.406 6.031 1 98.81 110 ILE A C 1
ATOM 859 O O . ILE A 1 110 ? -0.101 17.734 6.98 1 98.81 110 ILE A O 1
ATOM 863 N N . ILE A 1 111 ? -1.772 18.406 5.664 1 98.94 111 ILE A N 1
ATOM 864 C CA . ILE A 1 111 ? -2.781 17.594 6.332 1 98.94 111 ILE A CA 1
ATOM 865 C C . ILE A 1 111 ? -3.26 16.5 5.387 1 98.94 111 ILE A C 1
ATOM 867 O O . ILE A 1 111 ? -3.512 16.75 4.207 1 98.94 111 ILE A O 1
ATOM 871 N N . VAL A 1 112 ? -3.346 15.305 5.91 1 98.94 112 VAL A N 1
ATOM 872 C CA . VAL A 1 112 ? -3.971 14.18 5.215 1 98.94 112 VAL A CA 1
ATOM 873 C C . VAL A 1 112 ? -5.324 13.875 5.848 1 98.94 112 VAL A C 1
ATOM 875 O O . VAL A 1 112 ? -5.41 13.617 7.051 1 98.94 112 VAL A O 1
ATOM 878 N N . GLU A 1 113 ? -6.348 13.977 5.051 1 98.81 113 GLU A N 1
ATOM 879 C CA . GLU A 1 113 ? -7.68 13.555 5.477 1 98.81 113 GLU A CA 1
ATOM 880 C C . GLU A 1 113 ? -7.922 12.086 5.152 1 98.81 113 GLU A C 1
ATOM 882 O O . GLU A 1 113 ? -7.824 11.68 3.992 1 98.81 113 GLU A O 1
ATOM 887 N N . ALA A 1 114 ? -8.234 11.312 6.168 1 98.38 114 ALA A N 1
ATOM 888 C CA . ALA A 1 114 ? -8.398 9.875 5.996 1 98.38 114 ALA A CA 1
ATOM 889 C C . ALA A 1 114 ? -9.57 9.352 6.824 1 98.38 114 ALA A C 1
ATOM 891 O O . ALA A 1 114 ? -9.469 8.297 7.457 1 98.38 114 ALA A O 1
ATOM 892 N N . PHE A 1 115 ? -10.625 10.023 6.848 1 96.06 115 PHE A N 1
ATOM 893 C CA . PHE A 1 115 ? -11.844 9.578 7.512 1 96.06 115 PHE A CA 1
ATOM 894 C C . PHE A 1 115 ? -12.68 8.703 6.578 1 96.06 115 PHE A C 1
ATOM 896 O O . PHE A 1 115 ? -12.531 8.781 5.355 1 96.06 115 PHE A O 1
ATOM 903 N N . ASP A 1 116 ? -13.578 7.898 7.125 1 88.62 116 ASP A N 1
ATOM 904 C CA . ASP A 1 116 ? -14.414 7.02 6.312 1 88.62 116 ASP A CA 1
ATOM 905 C C . ASP A 1 116 ? -15.836 7.555 6.207 1 88.62 116 ASP A C 1
ATOM 907 O O . ASP A 1 116 ? -16.672 6.98 5.504 1 88.62 116 ASP A O 1
ATOM 911 N N . ASN A 1 117 ? -16.047 8.586 6.902 1 88.38 117 ASN A N 1
ATOM 912 C CA . ASN A 1 117 ? -17.391 9.164 6.852 1 88.38 117 ASN A CA 1
ATOM 913 C C . ASN A 1 117 ? -17.375 10.523 6.152 1 88.38 117 ASN A C 1
ATOM 915 O O . ASN A 1 117 ? -16.5 11.352 6.406 1 88.38 117 ASN A O 1
ATOM 919 N N . SER A 1 118 ? -18.375 10.734 5.336 1 89.5 118 SER A N 1
ATOM 920 C CA . SER A 1 118 ? -18.422 11.898 4.457 1 89.5 118 SER A CA 1
ATOM 921 C C . SER A 1 118 ? -18.578 13.188 5.254 1 89.5 118 SER A C 1
ATOM 923 O O . SER A 1 118 ? -18.047 14.234 4.871 1 89.5 118 SER A O 1
ATOM 925 N N . GLN A 1 119 ? -19.297 13.148 6.301 1 93.06 119 GLN A N 1
ATOM 926 C CA . GLN A 1 119 ? -19.531 14.344 7.105 1 93.06 119 GLN A CA 1
ATOM 927 C C . GLN A 1 119 ? -18.25 14.805 7.789 1 93.06 119 GLN A C 1
ATOM 929 O O . GLN A 1 119 ? -17.922 16 7.777 1 93.06 119 GLN A O 1
ATOM 934 N N . SER A 1 120 ? -17.547 13.906 8.414 1 95.31 120 SER A N 1
ATOM 935 C CA . SER A 1 120 ? -16.281 14.227 9.055 1 95.31 120 SER A CA 1
ATOM 936 C C . SER A 1 120 ? -15.266 14.742 8.039 1 95.31 120 SER A C 1
ATOM 938 O O . SER A 1 120 ? -14.523 15.688 8.312 1 95.31 120 SER A O 1
ATOM 940 N N . LYS A 1 121 ? -15.266 14.125 6.895 1 96 121 LYS A N 1
ATOM 941 C CA . LYS A 1 121 ? -14.391 14.57 5.816 1 96 121 LYS A CA 1
ATOM 942 C C . LYS A 1 121 ? -14.68 16.016 5.438 1 96 121 LYS A C 1
ATOM 944 O O . LYS A 1 121 ? -13.766 16.844 5.395 1 96 121 LYS A O 1
ATOM 949 N N . ALA A 1 122 ? -15.906 16.266 5.199 1 95.69 122 ALA A N 1
ATOM 950 C CA . ALA A 1 122 ? -16.312 17.609 4.801 1 95.69 122 ALA A CA 1
ATOM 951 C C . ALA A 1 122 ? -15.938 18.641 5.871 1 95.69 122 ALA A C 1
ATOM 953 O O . ALA A 1 122 ? -15.445 19.719 5.559 1 95.69 122 ALA A O 1
ATOM 954 N N . THR A 1 123 ? -16.141 18.297 7.062 1 97.69 123 THR A N 1
ATOM 955 C CA . THR A 1 123 ? -15.844 19.188 8.172 1 97.69 123 THR A CA 1
ATOM 956 C C . THR A 1 123 ? -14.352 19.516 8.219 1 97.69 123 THR A C 1
ATOM 958 O O . THR A 1 123 ? -13.969 20.672 8.336 1 97.69 123 THR A O 1
ATOM 961 N N . LEU A 1 124 ? -13.516 18.531 8.125 1 98.31 124 LEU A N 1
ATOM 962 C CA . LEU A 1 124 ? -12.07 18.734 8.164 1 98.31 124 LEU A CA 1
ATOM 963 C C . LEU A 1 124 ? -11.609 19.578 6.988 1 98.31 124 LEU A C 1
ATOM 965 O O . LEU A 1 124 ? -10.875 20.547 7.168 1 98.31 124 LEU A O 1
ATOM 969 N N . VAL A 1 125 ? -12.023 19.219 5.801 1 97.5 125 VAL A N 1
ATOM 970 C CA . VAL A 1 125 ? -11.594 19.891 4.578 1 97.5 125 VAL A CA 1
ATOM 971 C C . VAL A 1 125 ? -12.039 21.344 4.617 1 97.5 125 VAL A C 1
ATOM 973 O O . VAL A 1 125 ? -11.227 22.25 4.414 1 97.5 125 VAL A O 1
ATOM 976 N N . ASN A 1 126 ? -13.289 21.562 4.961 1 96.62 126 ASN A N 1
ATOM 977 C CA . ASN A 1 126 ? -13.828 22.906 4.984 1 96.62 126 ASN A CA 1
ATOM 978 C C . ASN A 1 126 ? -13.148 23.781 6.039 1 96.62 126 ASN A C 1
ATOM 980 O O . ASN A 1 126 ? -12.781 24.922 5.77 1 96.62 126 ASN A O 1
ATOM 984 N N . THR A 1 127 ? -13.031 23.188 7.18 1 97.56 127 THR A N 1
ATOM 985 C CA . THR A 1 127 ? -12.398 23.938 8.266 1 97.56 127 THR A CA 1
ATOM 986 C C . THR A 1 127 ? -10.953 24.281 7.91 1 97.56 127 THR A C 1
ATOM 988 O O . THR A 1 127 ? -10.508 25.406 8.141 1 97.56 127 THR A O 1
ATOM 991 N N . THR A 1 128 ? -10.219 23.375 7.367 1 96.88 128 THR A N 1
ATOM 992 C CA . THR A 1 128 ? -8.836 23.594 6.977 1 96.88 128 THR A CA 1
ATOM 993 C C . THR A 1 128 ? -8.734 24.703 5.934 1 96.88 128 THR A C 1
ATOM 995 O O . THR A 1 128 ? -7.961 25.641 6.094 1 96.88 128 THR A O 1
ATOM 998 N N . LEU A 1 129 ? -9.523 24.656 4.914 1 95.5 129 LEU A N 1
ATOM 999 C CA . LEU A 1 129 ? -9.469 25.594 3.807 1 95.5 129 LEU A CA 1
ATOM 1000 C C . LEU A 1 129 ? -9.859 27 4.27 1 95.5 129 LEU A C 1
ATOM 1002 O O . LEU A 1 129 ? -9.352 28 3.746 1 95.5 129 LEU A O 1
ATOM 1006 N N . LEU A 1 130 ? -10.68 27.047 5.27 1 95.38 130 LEU A N 1
ATOM 1007 C CA . LEU A 1 130 ? -11.172 28.328 5.754 1 95.38 130 LEU A CA 1
ATOM 1008 C C . LEU A 1 130 ? -10.211 28.938 6.773 1 95.38 130 LEU A C 1
ATOM 1010 O O . LEU A 1 130 ? -9.906 30.125 6.723 1 95.38 130 LEU A O 1
ATOM 1014 N N . LYS A 1 131 ? -9.773 28.094 7.684 1 96.38 131 LYS A N 1
ATOM 1015 C CA . LYS A 1 131 ? -9.055 28.609 8.844 1 96.38 131 LYS A CA 1
ATOM 1016 C C . LYS A 1 131 ? -7.543 28.5 8.648 1 96.38 131 LYS A C 1
ATOM 1018 O O . LYS A 1 131 ? -6.777 29.188 9.344 1 96.38 131 LYS A O 1
ATOM 1023 N N . MET A 1 132 ? -7.078 27.656 7.812 1 95.88 132 MET A N 1
ATOM 1024 C CA . MET A 1 132 ? -5.668 27.469 7.496 1 95.88 132 MET A CA 1
ATOM 1025 C C . MET A 1 132 ? -5.449 27.391 5.992 1 95.88 132 MET A C 1
ATOM 1027 O O . MET A 1 132 ? -4.926 26.391 5.484 1 95.88 132 MET A O 1
ATOM 1031 N N . PRO A 1 133 ? -5.719 28.453 5.25 1 93.31 133 PRO A N 1
ATOM 1032 C CA . PRO A 1 133 ? -5.801 28.422 3.787 1 93.31 133 PRO A CA 1
ATOM 1033 C C . PRO A 1 133 ? -4.453 28.156 3.127 1 93.31 133 PRO A C 1
ATOM 1035 O O . PRO A 1 133 ? -4.402 27.766 1.959 1 93.31 133 PRO A O 1
ATOM 1038 N N . ASP A 1 134 ? -3.393 28.281 3.797 1 93.62 134 ASP A N 1
ATOM 1039 C CA . ASP A 1 134 ? -2.074 28.078 3.203 1 93.62 134 ASP A CA 1
ATOM 1040 C C . ASP A 1 134 ? -1.593 26.656 3.416 1 93.62 134 ASP A C 1
ATOM 1042 O O . ASP A 1 134 ? -0.539 26.266 2.908 1 93.62 134 ASP A O 1
ATOM 1046 N N . LYS A 1 135 ? -2.355 25.891 4.121 1 96.44 135 LYS A N 1
ATOM 1047 C CA . LYS A 1 135 ? -1.964 24.516 4.43 1 96.44 135 LYS A CA 1
ATOM 1048 C C . LYS A 1 135 ? -2.57 23.531 3.434 1 96.44 135 LYS A C 1
ATOM 1050 O O . LYS A 1 135 ? -3.793 23.406 3.344 1 96.44 135 LYS A O 1
ATOM 1055 N N . PRO A 1 136 ? -1.734 22.875 2.682 1 98.44 136 PRO A N 1
ATOM 1056 C CA . PRO A 1 136 ? -2.285 21.875 1.765 1 98.44 136 PRO A CA 1
ATOM 1057 C C . PRO A 1 136 ? -2.971 20.719 2.492 1 98.44 136 PRO A C 1
ATOM 1059 O O . PRO A 1 136 ? -2.502 20.281 3.549 1 98.44 136 PRO A O 1
ATOM 1062 N N . ILE A 1 137 ? -4.055 20.281 1.901 1 98.75 137 ILE A N 1
ATOM 1063 C CA . ILE A 1 137 ? -4.773 19.125 2.41 1 98.75 137 ILE A CA 1
ATOM 1064 C C . ILE A 1 137 ? -4.957 18.094 1.292 1 98.75 137 ILE A C 1
ATOM 1066 O O . ILE A 1 137 ? -5.336 18.453 0.173 1 98.75 137 ILE A O 1
ATOM 1070 N N . VAL A 1 138 ? -4.586 16.844 1.542 1 98.81 138 VAL A N 1
ATOM 1071 C CA . VAL A 1 138 ? -4.75 15.719 0.629 1 98.81 138 VAL A CA 1
ATOM 1072 C C . VAL A 1 138 ? -5.801 14.758 1.178 1 98.81 138 VAL A C 1
ATOM 1074 O O . VAL A 1 138 ? -5.559 14.062 2.168 1 98.81 138 VAL A O 1
ATOM 1077 N N . ALA A 1 139 ? -6.941 14.672 0.47 1 98.56 139 ALA A N 1
ATOM 1078 C CA . ALA A 1 139 ? -8.07 13.875 0.941 1 98.56 139 ALA A CA 1
ATOM 1079 C C . ALA A 1 139 ? -8.273 12.641 0.064 1 98.56 139 ALA A C 1
ATOM 1081 O O . ALA A 1 139 ? -7.723 12.555 -1.034 1 98.56 139 ALA A O 1
ATOM 1082 N N . GLY A 1 140 ? -8.93 11.641 0.619 1 97.19 140 GLY A N 1
ATOM 1083 C CA . GLY A 1 140 ? -9.289 10.445 -0.123 1 97.19 140 GLY A CA 1
ATOM 1084 C C . GLY A 1 140 ? -10.789 10.297 -0.314 1 97.19 140 GLY A C 1
ATOM 1085 O O . GLY A 1 140 ? -11.57 10.641 0.577 1 97.19 140 GLY A O 1
ATOM 1086 N N . SER A 1 141 ? -11.141 9.758 -1.49 1 93 141 SER A N 1
ATOM 1087 C CA . SER A 1 141 ? -12.555 9.523 -1.755 1 93 141 SER A CA 1
ATOM 1088 C C . SER A 1 141 ? -12.75 8.398 -2.768 1 93 141 SER A C 1
ATOM 1090 O O . SER A 1 141 ? -12.219 8.461 -3.881 1 93 141 SER A O 1
ATOM 1092 N N . GLY A 1 142 ? -13.547 7.352 -2.35 1 90.25 142 GLY A N 1
ATOM 1093 C CA . GLY A 1 142 ? -13.828 6.242 -3.248 1 90.25 142 GLY A CA 1
ATOM 1094 C C . GLY A 1 142 ? -12.688 5.25 -3.354 1 90.25 142 GLY A C 1
ATOM 1095 O O . GLY A 1 142 ? -11.719 5.492 -4.07 1 90.25 142 GLY A O 1
ATOM 1096 N N . MET A 1 143 ? -12.828 4.043 -2.785 1 88.5 143 MET A N 1
ATOM 1097 C CA . MET A 1 143 ? -11.734 3.072 -2.768 1 88.5 143 MET A CA 1
ATOM 1098 C C . MET A 1 143 ? -12.266 1.669 -2.484 1 88.5 143 MET A C 1
ATOM 1100 O O . MET A 1 143 ? -11.484 0.725 -2.35 1 88.5 143 MET A O 1
ATOM 1104 N N . ALA A 1 144 ? -13.523 1.575 -2.412 1 91.31 144 ALA A N 1
ATOM 1105 C CA . ALA A 1 144 ? -14.094 0.286 -2.031 1 91.31 144 ALA A CA 1
ATOM 1106 C C . ALA A 1 144 ? -14.234 -0.63 -3.244 1 91.31 144 ALA A C 1
ATOM 1108 O O . ALA A 1 144 ? -14.039 -0.199 -4.383 1 91.31 144 ALA A O 1
ATOM 1109 N N . GLY A 1 145 ? -14.43 -1.922 -2.945 1 92.62 145 GLY A N 1
ATOM 1110 C CA . GLY A 1 145 ? -14.68 -2.908 -3.984 1 92.62 145 GLY A CA 1
ATOM 1111 C C . GLY A 1 145 ? -13.414 -3.369 -4.684 1 92.62 145 GLY A C 1
ATOM 1112 O O . GLY A 1 145 ? -12.312 -3.189 -4.16 1 92.62 145 GLY A O 1
ATOM 1113 N N . TYR A 1 146 ? -13.641 -4.09 -5.758 1 94.81 146 TYR A N 1
ATOM 1114 C CA . TYR A 1 146 ? -12.547 -4.605 -6.574 1 94.81 146 TYR A CA 1
ATOM 1115 C C . TYR A 1 146 ? -12.664 -4.117 -8.016 1 94.81 146 TYR A C 1
ATOM 1117 O O . TYR A 1 146 ? -12.406 -4.871 -8.953 1 94.81 146 TYR A O 1
ATOM 1125 N N . PHE A 1 147 ? -13.062 -2.891 -8.141 1 94.62 147 PHE A N 1
ATOM 1126 C CA . PHE A 1 147 ? -13.133 -2.244 -9.453 1 94.62 147 PHE A CA 1
ATOM 1127 C C . PHE A 1 147 ? -11.742 -2.066 -10.039 1 94.62 147 PHE A C 1
ATOM 1129 O O . PHE A 1 147 ? -10.742 -2.307 -9.367 1 94.62 147 PHE A O 1
ATOM 1136 N N . SER A 1 148 ? -11.766 -1.642 -11.312 1 96.69 148 SER A N 1
ATOM 1137 C CA . SER A 1 148 ? -10.477 -1.395 -11.961 1 96.69 148 SER A CA 1
ATOM 1138 C C . SER A 1 148 ? -9.648 -0.382 -11.172 1 96.69 148 SER A C 1
ATOM 1140 O O . SER A 1 148 ? -10.148 0.687 -10.812 1 96.69 148 SER A O 1
ATOM 1142 N N . SER A 1 149 ? -8.406 -0.758 -10.945 1 97.5 149 SER A N 1
ATOM 1143 C CA . SER A 1 149 ? -7.492 0.156 -10.273 1 97.5 149 SER A CA 1
ATOM 1144 C C . SER A 1 149 ? -7.262 1.42 -11.094 1 97.5 149 SER A C 1
ATOM 1146 O O . SER A 1 149 ? -6.895 2.463 -10.555 1 97.5 149 SER A O 1
ATOM 1148 N N . ASN A 1 150 ? -7.488 1.348 -12.391 1 97.75 150 ASN A N 1
ATOM 1149 C CA . ASN A 1 150 ? -7.215 2.451 -13.305 1 97.75 150 ASN A CA 1
ATOM 1150 C C . ASN A 1 150 ? -8.188 3.607 -13.094 1 97.75 150 ASN A C 1
ATOM 1152 O O . ASN A 1 150 ? -7.957 4.715 -13.586 1 97.75 150 ASN A O 1
ATOM 1156 N N . SER A 1 151 ? -9.219 3.348 -12.375 1 96.62 151 SER A N 1
ATOM 1157 C CA . SER A 1 151 ? -10.203 4.391 -12.109 1 96.62 151 SER A CA 1
ATOM 1158 C C . SER A 1 151 ? -9.727 5.32 -10.992 1 96.62 151 SER A C 1
ATOM 1160 O O . SER A 1 151 ? -10.305 6.395 -10.789 1 96.62 151 SER A O 1
ATOM 1162 N N . ILE A 1 152 ? -8.758 4.941 -10.234 1 97.88 152 ILE A N 1
ATOM 1163 C CA . ILE A 1 152 ? -8.25 5.738 -9.125 1 97.88 152 ILE A CA 1
ATOM 1164 C C . ILE A 1 152 ? -7.262 6.781 -9.648 1 97.88 152 ILE A C 1
ATOM 1166 O O . ILE A 1 152 ? -6.305 6.441 -10.344 1 97.88 152 ILE A O 1
ATOM 1170 N N . LYS A 1 153 ? -7.516 8.016 -9.258 1 97.94 153 LYS A N 1
ATOM 1171 C CA . LYS A 1 153 ? -6.656 9.125 -9.68 1 97.94 153 LYS A CA 1
ATOM 1172 C C . LYS A 1 153 ? -6.473 10.125 -8.547 1 97.94 153 LYS A C 1
ATOM 1174 O O . LYS A 1 153 ? -7.27 10.164 -7.605 1 97.94 153 LYS A O 1
ATOM 1179 N N . THR A 1 154 ? -5.406 10.844 -8.617 1 98.44 154 THR A N 1
ATOM 1180 C CA . THR A 1 154 ? -5.223 12.055 -7.832 1 98.44 154 THR A CA 1
ATOM 1181 C C . THR A 1 154 ? -5.602 13.289 -8.641 1 98.44 154 THR A C 1
ATOM 1183 O O . THR A 1 154 ? -5.207 13.422 -9.805 1 98.44 154 THR A O 1
ATOM 1186 N N . ARG A 1 155 ? -6.352 14.148 -8.078 1 97.94 155 ARG A N 1
ATOM 1187 C CA . ARG A 1 155 ? -6.777 15.391 -8.727 1 97.94 155 ARG A CA 1
ATOM 1188 C C . ARG A 1 155 ? -6.461 16.594 -7.852 1 97.94 155 ARG A C 1
ATOM 1190 O O . ARG A 1 155 ? -6.535 16.516 -6.625 1 97.94 155 ARG A O 1
ATOM 1197 N N . LYS A 1 156 ? -6.129 17.656 -8.492 1 98 156 LYS A N 1
ATOM 1198 C CA . LYS A 1 156 ? -6.055 18.953 -7.828 1 98 156 LYS A CA 1
ATOM 1199 C C . LYS A 1 156 ? -7.387 19.703 -7.918 1 98 156 LYS A C 1
ATOM 1201 O O . LYS A 1 156 ? -7.77 20.172 -8.992 1 98 156 LYS A O 1
ATOM 1206 N N . ILE A 1 157 ? -8.094 19.797 -6.895 1 96.62 157 ILE A N 1
ATOM 1207 C CA . ILE A 1 157 ? -9.422 20.391 -6.871 1 96.62 157 ILE A CA 1
ATOM 1208 C C . ILE A 1 157 ? -9.297 21.922 -6.832 1 96.62 157 ILE A C 1
ATOM 1210 O O . ILE A 1 157 ? -10.023 22.625 -7.539 1 96.62 157 ILE A O 1
ATOM 1214 N N . ARG A 1 158 ? -8.492 22.453 -6.02 1 92.62 158 ARG A N 1
ATOM 1215 C CA . ARG A 1 158 ? -8.109 23.859 -5.945 1 92.62 158 ARG A CA 1
ATOM 1216 C C . ARG A 1 158 ? -6.711 24.016 -5.363 1 92.62 158 ARG A C 1
ATOM 1218 O O . ARG A 1 158 ? -6.02 23.031 -5.113 1 92.62 158 ARG A O 1
ATOM 1225 N N . ASN A 1 159 ? -6.441 25.359 -5.168 1 89.75 159 ASN A N 1
ATOM 1226 C CA . ASN A 1 159 ? -5.09 25.594 -4.656 1 89.75 159 ASN A CA 1
ATOM 1227 C C . ASN A 1 159 ? -4.902 24.969 -3.273 1 89.75 159 ASN A C 1
ATOM 1229 O O . ASN A 1 159 ? -5.699 25.219 -2.365 1 89.75 159 ASN A O 1
ATOM 1233 N N . ASN A 1 160 ? -4.125 24.016 -3.062 1 94.44 160 ASN A N 1
ATOM 1234 C CA . ASN A 1 160 ? -3.736 23.391 -1.802 1 94.44 160 ASN A CA 1
ATOM 1235 C C . ASN A 1 160 ? -4.703 22.281 -1.402 1 94.44 160 ASN A C 1
ATOM 1237 O O . ASN A 1 160 ? -4.832 21.953 -0.22 1 94.44 160 ASN A O 1
ATOM 1241 N N . PHE A 1 161 ? -5.652 21.906 -2.23 1 98.31 161 PHE A N 1
ATOM 1242 C CA . PHE A 1 161 ? -6.578 20.812 -1.959 1 98.31 161 PHE A CA 1
ATOM 1243 C C . PHE A 1 161 ? -6.488 19.75 -3.043 1 98.31 161 PHE A C 1
ATOM 1245 O O . PHE A 1 161 ? -6.801 20 -4.207 1 98.31 161 PHE A O 1
ATOM 1252 N N . TYR A 1 162 ? -6.168 18.578 -2.639 1 98.62 162 TYR A N 1
ATOM 1253 C CA . TYR A 1 162 ? -6 17.422 -3.52 1 98.62 162 TYR A CA 1
ATOM 1254 C C . TYR A 1 162 ? -6.883 16.266 -3.078 1 98.62 162 TYR A C 1
ATOM 1256 O O . TYR A 1 162 ? -7.105 16.062 -1.881 1 98.62 162 TYR A O 1
ATOM 1264 N N . LEU A 1 163 ? -7.355 15.555 -4.082 1 98.19 163 LEU A N 1
ATOM 1265 C CA . LEU A 1 163 ? -8.266 14.445 -3.828 1 98.19 163 LEU A CA 1
ATOM 1266 C C . LEU A 1 163 ? -7.801 13.188 -4.555 1 98.19 163 LEU A C 1
ATOM 1268 O O . LEU A 1 163 ? -7.535 13.227 -5.758 1 98.19 163 LEU A O 1
ATOM 1272 N N . ALA A 1 164 ? -7.637 12.102 -3.811 1 98.38 164 ALA A N 1
ATOM 1273 C CA . ALA A 1 164 ? -7.25 10.812 -4.375 1 98.38 164 ALA A CA 1
ATOM 1274 C C . ALA A 1 164 ? -8.391 9.805 -4.289 1 98.38 164 ALA A C 1
ATOM 1276 O O . ALA A 1 164 ? -9.047 9.688 -3.248 1 98.38 164 ALA A O 1
ATOM 1277 N N . GLY A 1 165 ? -8.648 9.055 -5.293 1 97.5 165 GLY A N 1
ATOM 1278 C CA . GLY A 1 165 ? -9.672 8.023 -5.297 1 97.5 165 GLY A CA 1
ATOM 1279 C C . GLY A 1 165 ? -10.453 7.961 -6.594 1 97.5 165 GLY A C 1
ATOM 1280 O O . GLY A 1 165 ? -10.07 8.586 -7.586 1 97.5 165 GLY A O 1
ATOM 1281 N N . ASP A 1 166 ? -11.438 7.109 -6.641 1 93.5 166 ASP A N 1
ATOM 1282 C CA . ASP A 1 166 ? -12.258 7.012 -7.848 1 93.5 166 ASP A CA 1
ATOM 1283 C C . ASP A 1 166 ? -13.547 7.816 -7.699 1 93.5 166 ASP A C 1
ATOM 1285 O O . ASP A 1 166 ? -14.375 7.844 -8.609 1 93.5 166 ASP A O 1
ATOM 1289 N N . GLU A 1 167 ? -13.805 8.398 -6.562 1 86.62 167 GLU A N 1
ATOM 1290 C CA . GLU A 1 167 ? -14.867 9.336 -6.223 1 86.62 167 GLU A CA 1
ATOM 1291 C C . GLU A 1 167 ? -16.234 8.688 -6.344 1 86.62 167 GLU A C 1
ATOM 1293 O O . GLU A 1 167 ? -17.266 9.375 -6.375 1 86.62 167 GLU A O 1
ATOM 1298 N N . PHE A 1 168 ? -16.219 7.363 -6.438 1 83.44 168 PHE A N 1
ATOM 1299 C CA . PHE A 1 168 ? -17.516 6.719 -6.668 1 83.44 168 PHE A CA 1
ATOM 1300 C C . PHE A 1 168 ? -17.719 5.574 -5.684 1 83.44 168 PHE A C 1
ATOM 1302 O O . PHE A 1 168 ? -18.719 5.547 -4.957 1 83.44 168 PHE A O 1
ATOM 1309 N N . SER A 1 169 ? -16.781 4.754 -5.551 1 79.12 169 SER A N 1
ATOM 1310 C CA . SER A 1 169 ? -16.922 3.516 -4.797 1 79.12 169 SER A CA 1
ATOM 1311 C C . SER A 1 169 ? -16.719 3.746 -3.303 1 79.12 169 SER A C 1
ATOM 1313 O O . SER A 1 169 ? -15.758 3.238 -2.721 1 79.12 169 SER A O 1
ATOM 1315 N N . ASP A 1 170 ? -17.781 4.309 -2.729 1 76 170 ASP A N 1
ATOM 1316 C CA . ASP A 1 170 ? -17.656 4.676 -1.321 1 76 170 ASP A CA 1
ATOM 1317 C C . ASP A 1 170 ? -18.344 3.652 -0.42 1 76 170 ASP A C 1
ATOM 1319 O O . ASP A 1 170 ? -19.297 2.988 -0.837 1 76 170 ASP A O 1
ATOM 1323 N N . ILE A 1 171 ? -17.812 3.545 0.704 1 75.56 171 ILE A N 1
ATOM 1324 C CA . ILE A 1 171 ? -18.328 2.605 1.696 1 75.56 171 ILE A CA 1
ATOM 1325 C C . ILE A 1 171 ? -19.781 2.924 2.002 1 75.56 171 ILE A C 1
ATOM 1327 O O . ILE A 1 171 ? -20.578 2.02 2.25 1 75.56 171 ILE A O 1
ATOM 1331 N N . ASP A 1 172 ? -20.078 4.102 1.896 1 71.94 172 ASP A N 1
ATOM 1332 C CA . ASP A 1 172 ? -21.438 4.535 2.195 1 71.94 172 ASP A CA 1
ATOM 1333 C C . ASP A 1 172 ? -22.438 3.943 1.203 1 71.94 172 ASP A C 1
ATOM 1335 O O . ASP A 1 172 ? -23.641 3.895 1.476 1 71.94 172 ASP A O 1
ATOM 1339 N N . LEU A 1 173 ? -21.938 3.406 0.085 1 71.75 173 LEU A N 1
ATOM 1340 C CA . LEU A 1 173 ? -22.781 2.805 -0.936 1 71.75 173 LEU A CA 1
ATOM 1341 C C . LEU A 1 173 ? -22.891 1.297 -0.735 1 71.75 173 LEU A C 1
ATOM 1343 O O . LEU A 1 173 ? -23.562 0.608 -1.517 1 71.75 173 LEU A O 1
ATOM 1347 N N . GLY A 1 174 ? -22.25 0.818 0.308 1 76.5 174 GLY A N 1
ATOM 1348 C CA . GLY A 1 174 ? -22.391 -0.587 0.655 1 76.5 174 GLY A CA 1
ATOM 1349 C C . GLY A 1 174 ? -21.266 -1.453 0.123 1 76.5 174 GLY A C 1
ATOM 1350 O O . GLY A 1 174 ? -21.297 -2.678 0.27 1 76.5 174 GLY A O 1
ATOM 1351 N N . TYR A 1 175 ? -20.25 -0.855 -0.452 1 82.69 175 TYR A N 1
ATOM 1352 C CA . TYR A 1 175 ? -19.125 -1.641 -0.95 1 82.69 175 TYR A CA 1
ATOM 1353 C C . TYR A 1 175 ? -18.125 -1.915 0.16 1 82.69 175 TYR A C 1
ATOM 1355 O O . TYR A 1 175 ? -17.859 -1.047 0.993 1 82.69 175 TYR A O 1
ATOM 1363 N N . THR A 1 176 ? -17.625 -3.07 0.156 1 89.56 176 THR A N 1
ATOM 1364 C CA . THR A 1 176 ? -16.594 -3.465 1.119 1 89.56 176 THR A CA 1
ATOM 1365 C C . THR A 1 176 ? -15.219 -3.002 0.663 1 89.56 176 THR A C 1
ATOM 1367 O O . THR A 1 176 ? -14.836 -3.223 -0.487 1 89.56 176 THR A O 1
ATOM 1370 N N . PRO A 1 177 ? -14.547 -2.34 1.515 1 94.88 177 PRO A N 1
ATOM 1371 C CA . PRO A 1 177 ? -13.172 -1.986 1.149 1 94.88 177 PRO A CA 1
ATOM 1372 C C . PRO A 1 177 ? -12.211 -3.164 1.271 1 94.88 177 PRO A C 1
ATOM 1374 O O . PRO A 1 177 ? -12.258 -3.91 2.252 1 94.88 177 PRO A O 1
ATOM 1377 N N . PHE A 1 178 ? -11.375 -3.32 0.281 1 97.06 178 PHE A N 1
ATOM 1378 C CA . PHE A 1 178 ? -10.32 -4.328 0.286 1 97.06 178 PHE A CA 1
ATOM 1379 C C . PHE A 1 178 ? -8.945 -3.67 0.269 1 97.06 178 PHE A C 1
ATOM 1381 O O . PHE A 1 178 ? -8.773 -2.594 -0.305 1 97.06 178 PHE A O 1
ATOM 1388 N N . ALA A 1 179 ? -8.023 -4.355 0.804 1 98.62 179 ALA A N 1
ATOM 1389 C CA . ALA A 1 179 ? -6.68 -3.826 1.012 1 98.62 179 ALA A CA 1
ATOM 1390 C C . ALA A 1 179 ? -6.102 -3.281 -0.289 1 98.62 179 ALA A C 1
ATOM 1392 O O . ALA A 1 179 ? -5.547 -2.178 -0.316 1 98.62 179 ALA A O 1
ATOM 1393 N N . PRO A 1 180 ? -6.227 -3.967 -1.437 1 98.69 180 PRO A N 1
ATOM 1394 C CA . PRO A 1 180 ? -5.523 -3.49 -2.631 1 98.69 180 PRO A CA 1
ATOM 1395 C C . PRO A 1 180 ? -5.965 -2.092 -3.055 1 98.69 180 PRO A C 1
ATOM 1397 O O . PRO A 1 180 ? -5.137 -1.184 -3.16 1 98.69 180 PRO A O 1
ATOM 1400 N N . ARG A 1 181 ? -7.219 -1.864 -3.18 1 98.25 181 ARG A N 1
ATOM 1401 C CA . ARG A 1 181 ? -7.691 -0.566 -3.654 1 98.25 181 ARG A CA 1
ATOM 1402 C C . ARG A 1 181 ? -7.535 0.5 -2.574 1 98.25 181 ARG A C 1
ATOM 1404 O O . ARG A 1 181 ? -7.223 1.653 -2.875 1 98.25 181 ARG A O 1
ATOM 1411 N N . VAL A 1 182 ? -7.75 0.117 -1.335 1 98.5 182 VAL A N 1
ATOM 1412 C CA . VAL A 1 182 ? -7.516 1.038 -0.227 1 98.5 182 VAL A CA 1
ATOM 1413 C C . VAL A 1 182 ? -6.066 1.518 -0.252 1 98.5 182 VAL A C 1
ATOM 1415 O O . VAL A 1 182 ? -5.801 2.715 -0.127 1 98.5 182 VAL A O 1
ATOM 1418 N N . ASN A 1 183 ? -5.156 0.593 -0.481 1 98.81 183 ASN A N 1
ATOM 1419 C CA . ASN A 1 183 ? -3.736 0.923 -0.518 1 98.81 183 ASN A CA 1
ATOM 1420 C C . ASN A 1 183 ? -3.393 1.792 -1.724 1 98.81 183 ASN A C 1
ATOM 1422 O O . ASN A 1 183 ? -2.52 2.658 -1.643 1 98.81 183 ASN A O 1
ATOM 1426 N N . ILE A 1 184 ? -4.027 1.517 -2.826 1 98.81 184 ILE A N 1
ATOM 1427 C CA . ILE A 1 184 ? -3.77 2.363 -3.988 1 98.81 184 ILE A CA 1
ATOM 1428 C C . ILE A 1 184 ? -4.145 3.807 -3.666 1 98.81 184 ILE A C 1
ATOM 1430 O O . ILE A 1 184 ? -3.346 4.723 -3.879 1 98.81 184 ILE A O 1
ATOM 1434 N N . VAL A 1 185 ? -5.262 4.047 -3.123 1 98.69 185 VAL A N 1
ATOM 1435 C CA . VAL A 1 185 ? -5.719 5.398 -2.814 1 98.69 185 VAL A CA 1
ATOM 1436 C C . VAL A 1 185 ? -4.812 6.02 -1.753 1 98.69 185 VAL A C 1
ATOM 1438 O O . VAL A 1 185 ? -4.375 7.164 -1.895 1 98.69 185 VAL A O 1
ATOM 1441 N N . ALA A 1 186 ? -4.531 5.277 -0.677 1 98.88 186 ALA A N 1
ATOM 1442 C CA . ALA A 1 186 ? -3.678 5.781 0.398 1 98.88 186 ALA A CA 1
ATOM 1443 C C . ALA A 1 186 ? -2.312 6.203 -0.136 1 98.88 186 ALA A C 1
ATOM 1445 O O . ALA A 1 186 ? -1.751 7.211 0.304 1 98.88 186 ALA A O 1
ATOM 1446 N N . ASN A 1 187 ? -1.818 5.453 -1.076 1 98.88 187 ASN A N 1
ATOM 1447 C CA . ASN A 1 187 ? -0.475 5.766 -1.556 1 98.88 187 ASN A CA 1
ATOM 1448 C C . ASN A 1 187 ? -0.502 6.824 -2.654 1 98.88 187 ASN A C 1
ATOM 1450 O O . ASN A 1 187 ? 0.504 7.488 -2.906 1 98.88 187 ASN A O 1
ATOM 1454 N N . HIS A 1 188 ? -1.641 6.988 -3.295 1 98.88 188 HIS A N 1
ATOM 1455 C CA . HIS A 1 188 ? -1.837 8.227 -4.035 1 98.88 188 HIS A CA 1
ATOM 1456 C C . HIS A 1 188 ? -1.731 9.438 -3.113 1 98.88 188 HIS A C 1
ATOM 1458 O O . HIS A 1 188 ? -1.092 10.438 -3.461 1 98.88 188 HIS A O 1
ATOM 1464 N N . GLN A 1 189 ? -2.361 9.375 -1.949 1 98.94 189 GLN A N 1
ATOM 1465 C CA . GLN A 1 189 ? -2.254 10.453 -0.967 1 98.94 189 GLN A CA 1
ATOM 1466 C C . GLN A 1 189 ? -0.805 10.648 -0.527 1 98.94 189 GLN A C 1
ATOM 1468 O O . GLN A 1 189 ? -0.296 11.773 -0.537 1 98.94 189 GLN A O 1
ATOM 1473 N N . ALA A 1 190 ? -0.117 9.57 -0.19 1 98.94 190 ALA A N 1
ATOM 1474 C CA . ALA A 1 190 ? 1.254 9.633 0.311 1 98.94 190 ALA A CA 1
ATOM 1475 C C . ALA A 1 190 ? 2.193 10.219 -0.736 1 98.94 190 ALA A C 1
ATOM 1477 O O . ALA A 1 190 ? 3.066 11.031 -0.411 1 98.94 190 ALA A O 1
ATOM 1478 N N . ASN A 1 191 ? 2.002 9.797 -1.978 1 98.81 191 ASN A N 1
ATOM 1479 C CA . ASN A 1 191 ? 2.863 10.32 -3.033 1 98.81 191 ASN A CA 1
ATOM 1480 C C . ASN A 1 191 ? 2.625 11.812 -3.268 1 98.81 191 ASN A C 1
ATOM 1482 O O . ASN A 1 191 ? 3.562 12.555 -3.568 1 98.81 191 ASN A O 1
ATOM 1486 N N . MET A 1 192 ? 1.404 12.234 -3.207 1 98.81 192 MET A N 1
ATOM 1487 C CA . MET A 1 192 ? 1.123 13.656 -3.361 1 98.81 192 MET A CA 1
ATOM 1488 C C . MET A 1 192 ? 1.754 14.461 -2.23 1 98.81 192 MET A C 1
ATOM 1490 O O . MET A 1 192 ? 2.268 15.555 -2.455 1 98.81 192 MET A O 1
ATOM 1494 N N . VAL A 1 193 ? 1.698 13.93 -1.014 1 98.88 193 VAL A N 1
ATOM 1495 C CA . VAL A 1 193 ? 2.363 14.555 0.124 1 98.88 193 VAL A CA 1
ATOM 1496 C C . VAL A 1 193 ? 3.857 14.688 -0.16 1 98.88 193 VAL A C 1
ATOM 1498 O O . VAL A 1 193 ? 4.438 15.758 0.027 1 98.88 193 VAL A O 1
ATOM 1501 N N . LEU A 1 194 ? 4.461 13.609 -0.625 1 98.69 194 LEU A N 1
ATOM 1502 C CA . LEU A 1 194 ? 5.871 13.617 -0.987 1 98.69 194 LEU A CA 1
ATOM 1503 C C . LEU A 1 194 ? 6.16 14.703 -2.021 1 98.69 194 LEU A C 1
ATOM 1505 O O . LEU A 1 194 ? 7.098 15.484 -1.86 1 98.69 194 LEU A O 1
ATOM 1509 N N . ARG A 1 195 ? 5.324 14.75 -2.99 1 98.25 195 ARG A N 1
ATOM 1510 C CA . ARG A 1 195 ? 5.512 15.719 -4.062 1 98.25 195 ARG A CA 1
ATOM 1511 C C . ARG A 1 195 ? 5.367 17.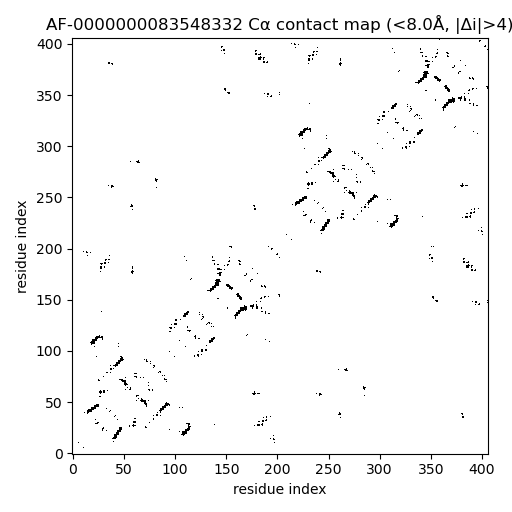141 -3.545 1 98.25 195 ARG A C 1
ATOM 1513 O O . ARG A 1 195 ? 6.156 18.031 -3.906 1 98.25 195 ARG A O 1
ATOM 1520 N N . LEU A 1 196 ? 4.465 17.359 -2.709 1 98.62 196 LEU A N 1
ATOM 1521 C CA . LEU A 1 196 ? 4.273 18.688 -2.119 1 98.62 196 LEU A CA 1
ATOM 1522 C C . LEU A 1 196 ? 5.492 19.094 -1.299 1 98.62 196 LEU A C 1
ATOM 1524 O O . LEU A 1 196 ? 5.93 20.25 -1.364 1 98.62 196 LEU A O 1
ATOM 1528 N N . ILE A 1 197 ? 6.023 18.188 -0.542 1 98.44 197 ILE A N 1
ATOM 1529 C CA . ILE A 1 197 ? 7.211 18.438 0.27 1 98.44 197 ILE A CA 1
ATOM 1530 C C . ILE A 1 197 ? 8.375 18.844 -0.629 1 98.44 197 ILE A C 1
ATOM 1532 O O . ILE A 1 197 ? 9.195 19.688 -0.252 1 98.44 197 ILE A O 1
ATOM 1536 N N . LEU A 1 198 ? 8.383 18.312 -1.836 1 97.44 198 LEU A N 1
ATOM 1537 C CA . LEU A 1 198 ? 9.484 18.547 -2.762 1 97.44 198 LEU A CA 1
ATOM 1538 C C . LEU A 1 198 ? 9.188 19.734 -3.672 1 97.44 198 LEU A C 1
ATOM 1540 O O . LEU A 1 198 ? 9.961 20.031 -4.582 1 97.44 198 LEU A O 1
ATOM 1544 N N . GLY A 1 199 ? 8.07 20.328 -3.516 1 96.25 199 GLY A N 1
ATOM 1545 C CA . GLY A 1 199 ? 7.734 21.531 -4.246 1 96.25 199 GLY A CA 1
ATOM 1546 C C . GLY A 1 199 ? 7.004 21.266 -5.551 1 96.25 199 GLY A C 1
ATOM 1547 O O . GLY A 1 199 ? 6.898 22.156 -6.402 1 96.25 199 GLY A O 1
ATOM 1548 N N . GLU A 1 200 ? 6.551 20.031 -5.75 1 95.31 200 GLU A N 1
ATOM 1549 C CA . GLU A 1 200 ? 5.762 19.656 -6.918 1 95.31 200 GLU A CA 1
ATOM 1550 C C . GLU A 1 200 ? 4.27 19.766 -6.637 1 95.31 200 GLU A C 1
ATOM 1552 O O . GLU A 1 200 ? 3.674 18.859 -6.051 1 95.31 200 GLU A O 1
ATOM 1557 N N . ASN A 1 201 ? 3.631 20.797 -7.215 1 95.44 201 ASN A N 1
ATOM 1558 C CA . ASN A 1 201 ? 2.256 21.094 -6.824 1 95.44 201 ASN A CA 1
ATOM 1559 C C . ASN A 1 201 ? 1.264 20.656 -7.898 1 95.44 201 ASN A C 1
ATOM 1561 O O . ASN A 1 201 ? 0.052 20.688 -7.68 1 95.44 201 ASN A O 1
ATOM 1565 N N . ASP A 1 202 ? 1.771 20.234 -9.047 1 93.5 202 ASP A N 1
ATOM 1566 C CA . ASP A 1 202 ? 0.878 19.781 -10.109 1 93.5 202 ASP A CA 1
ATOM 1567 C C . ASP A 1 202 ? 0.664 18.266 -10.031 1 93.5 202 ASP A C 1
ATOM 1569 O O . ASP A 1 202 ? 1.428 17.562 -9.367 1 93.5 202 ASP A O 1
ATOM 1573 N N . ILE A 1 203 ? -0.35 17.828 -10.656 1 93.69 203 ILE A N 1
ATOM 1574 C CA . ILE A 1 203 ? -0.71 16.406 -10.602 1 93.69 203 ILE A CA 1
ATOM 1575 C C . ILE A 1 203 ? -0.025 15.664 -11.742 1 93.69 203 ILE A C 1
ATOM 1577 O O . ILE A 1 203 ? 0.058 16.172 -12.867 1 93.69 203 ILE A O 1
ATOM 1581 N N . MET B 1 1 ? -26.234 3.996 -12.688 1 27.47 1 MET B N 1
ATOM 1582 C CA . MET B 1 1 ? -24.984 3.496 -12.102 1 27.47 1 MET B CA 1
ATOM 1583 C C . MET B 1 1 ? -24.922 1.974 -12.172 1 27.47 1 MET B C 1
ATOM 1585 O O . MET B 1 1 ? -25.812 1.288 -11.648 1 27.47 1 MET B O 1
ATOM 1589 N N . ASP B 1 2 ? -24.375 1.463 -13.047 1 36.75 2 ASP B N 1
ATOM 1590 C CA . ASP B 1 2 ? -24.656 0.067 -13.367 1 36.75 2 ASP B CA 1
ATOM 1591 C C . ASP B 1 2 ? -24.531 -0.816 -12.125 1 36.75 2 ASP B C 1
ATOM 1593 O O . ASP B 1 2 ? -23.609 -0.636 -11.328 1 36.75 2 ASP B O 1
ATOM 1597 N N . ASN B 1 3 ? -25.562 -1.274 -11.648 1 42.12 3 ASN B N 1
ATOM 1598 C CA . ASN B 1 3 ? -25.766 -2.205 -10.547 1 42.12 3 ASN B CA 1
ATOM 1599 C C . ASN B 1 3 ? -24.656 -3.244 -10.477 1 42.12 3 ASN B C 1
ATOM 1601 O O . ASN B 1 3 ? -24.688 -4.258 -11.172 1 42.12 3 ASN B O 1
ATOM 1605 N N . ILE B 1 4 ? -23.438 -2.691 -10.555 1 51.75 4 ILE B N 1
ATOM 1606 C CA . ILE B 1 4 ? -22.422 -3.738 -10.578 1 51.75 4 ILE B CA 1
ATOM 1607 C C . ILE B 1 4 ? -22.75 -4.801 -9.531 1 51.75 4 ILE B C 1
ATOM 1609 O O . ILE B 1 4 ? -22.875 -4.5 -8.344 1 51.75 4 ILE B O 1
ATOM 1613 N N . ASN B 1 5 ? -23.5 -5.766 -9.938 1 62.66 5 ASN B N 1
ATOM 1614 C CA . ASN B 1 5 ? -23.812 -6.945 -9.133 1 62.66 5 ASN B CA 1
ATOM 1615 C C . ASN B 1 5 ? -22.578 -7.508 -8.461 1 62.66 5 ASN B C 1
ATOM 1617 O O . ASN B 1 5 ? -21.75 -8.148 -9.109 1 62.66 5 ASN B O 1
ATOM 1621 N N . MET B 1 6 ? -22.266 -6.891 -7.289 1 78.56 6 MET B N 1
ATOM 1622 C CA . MET B 1 6 ? -21.125 -7.379 -6.527 1 78.56 6 MET B CA 1
ATOM 1623 C C . MET B 1 6 ? -21.375 -8.789 -6.004 1 78.56 6 MET B C 1
ATOM 1625 O O . MET B 1 6 ? -22.484 -9.102 -5.562 1 78.56 6 MET B O 1
ATOM 1629 N N . ILE B 1 7 ? -20.375 -9.688 -6.281 1 89.81 7 ILE B N 1
ATOM 1630 C CA . ILE B 1 7 ? -20.375 -11.031 -5.715 1 89.81 7 ILE B CA 1
ATOM 1631 C C . ILE B 1 7 ? -20.562 -10.953 -4.199 1 89.81 7 ILE B C 1
ATOM 1633 O O . ILE B 1 7 ? -19.969 -10.094 -3.539 1 89.81 7 ILE B O 1
ATOM 1637 N N . PRO B 1 8 ? -21.469 -11.758 -3.725 1 92.81 8 PRO B N 1
ATOM 1638 C CA . PRO B 1 8 ? -21.672 -11.75 -2.273 1 92.81 8 PRO B CA 1
ATOM 1639 C C . PRO B 1 8 ? -20.375 -12 -1.503 1 92.81 8 PRO B C 1
ATOM 1641 O O . PRO B 1 8 ? -19.516 -12.766 -1.957 1 92.81 8 PRO B O 1
ATOM 1644 N N . MET B 1 9 ? -20.297 -11.445 -0.357 1 93.56 9 MET B N 1
ATOM 1645 C CA . MET B 1 9 ? -19.062 -11.477 0.438 1 93.56 9 MET B CA 1
ATOM 1646 C C . MET B 1 9 ? -18.688 -12.906 0.799 1 93.56 9 MET B C 1
ATOM 1648 O O . MET B 1 9 ? -17.5 -13.25 0.839 1 93.56 9 MET B O 1
ATOM 1652 N N . ASP B 1 10 ? -19.656 -13.688 1.096 1 95.38 10 ASP B N 1
ATOM 1653 C CA . ASP B 1 10 ? -19.375 -15.078 1.438 1 95.38 10 ASP B CA 1
ATOM 1654 C C . ASP B 1 10 ? -18.75 -15.82 0.261 1 95.38 10 ASP B C 1
ATOM 1656 O O . ASP B 1 10 ? -17.844 -16.641 0.448 1 95.38 10 ASP B O 1
ATOM 1660 N N . GLU B 1 11 ? -19.203 -15.523 -0.883 1 96.88 11 GLU B N 1
ATOM 1661 C CA . GLU B 1 11 ? -18.641 -16.125 -2.086 1 96.88 11 GLU B CA 1
ATOM 1662 C C . GLU B 1 11 ? -17.234 -15.609 -2.348 1 96.88 11 GLU B C 1
ATOM 1664 O O . GLU B 1 11 ? -16.344 -16.375 -2.717 1 96.88 11 GLU B O 1
ATOM 1669 N N . ILE B 1 12 ? -17.016 -14.328 -2.178 1 97.19 12 ILE B N 1
ATOM 1670 C CA . ILE B 1 12 ? -15.688 -13.75 -2.328 1 97.19 12 ILE B CA 1
ATOM 1671 C C . ILE B 1 12 ? -14.711 -14.43 -1.368 1 97.19 12 ILE B C 1
ATOM 1673 O O . ILE B 1 12 ? -13.625 -14.852 -1.773 1 97.19 12 ILE B O 1
ATOM 1677 N N . SER B 1 13 ? -15.141 -14.555 -0.166 1 97.19 13 SER B N 1
ATOM 1678 C CA . SER B 1 13 ? -14.312 -15.164 0.867 1 97.19 13 SER B CA 1
ATOM 1679 C C . SER B 1 13 ? -13.953 -16.609 0.515 1 97.19 13 SER B C 1
ATOM 1681 O O . SER B 1 13 ? -12.805 -17.031 0.701 1 97.19 13 SER B O 1
ATOM 1683 N N . GLU B 1 14 ? -14.883 -17.281 -0.001 1 98.19 14 GLU B N 1
ATOM 1684 C CA . GLU B 1 14 ? -14.656 -18.672 -0.38 1 98.19 14 GLU B CA 1
ATOM 1685 C C . GLU B 1 14 ? -13.664 -18.766 -1.536 1 98.19 14 GLU B C 1
ATOM 1687 O O . GLU B 1 14 ? -12.75 -19.594 -1.502 1 98.19 14 GLU B O 1
ATOM 1692 N N . LYS B 1 15 ? -13.875 -17.984 -2.539 1 98.5 15 LYS B N 1
ATOM 1693 C CA . LYS B 1 15 ? -12.977 -17.984 -3.691 1 98.5 15 LYS B CA 1
ATOM 1694 C C . LYS B 1 15 ? -11.555 -17.625 -3.285 1 98.5 15 LYS B C 1
ATOM 1696 O O . LYS B 1 15 ? -10.594 -18.234 -3.742 1 98.5 15 LYS B O 1
ATOM 1701 N N . LEU B 1 16 ? -11.422 -16.656 -2.441 1 98.56 16 LEU B N 1
ATOM 1702 C CA . LEU B 1 16 ? -10.117 -16.234 -1.956 1 98.56 16 LEU B CA 1
ATOM 1703 C C . LEU B 1 16 ? -9.445 -17.344 -1.159 1 98.56 16 LEU B C 1
ATOM 1705 O O . LEU B 1 16 ? -8.266 -17.641 -1.365 1 98.56 16 LEU B O 1
ATOM 1709 N N . LYS B 1 17 ? -10.164 -17.953 -0.334 1 98.44 17 LYS B N 1
ATOM 1710 C CA . LYS B 1 17 ? -9.648 -19 0.541 1 98.44 17 LYS B CA 1
ATOM 1711 C C . LYS B 1 17 ? -9.133 -20.188 -0.269 1 98.44 17 LYS B C 1
ATOM 1713 O O . LYS B 1 17 ? -8.18 -20.859 0.14 1 98.44 17 LYS B O 1
ATOM 1718 N N . ASN B 1 18 ? -9.68 -20.391 -1.378 1 98.5 18 ASN B N 1
ATOM 1719 C CA . ASN B 1 18 ? -9.344 -21.547 -2.186 1 98.5 18 ASN B CA 1
ATOM 1720 C C . ASN B 1 18 ? -8.258 -21.234 -3.215 1 98.5 18 ASN B C 1
ATOM 1722 O O . ASN B 1 18 ? -7.746 -22.125 -3.883 1 98.5 18 ASN B O 1
ATOM 1726 N N . ALA B 1 19 ? -7.945 -20.016 -3.383 1 98.81 19 ALA B N 1
ATOM 1727 C CA . ALA B 1 19 ? -6.984 -19.594 -4.398 1 98.81 19 ALA B CA 1
ATOM 1728 C C . ALA B 1 19 ? -5.551 -19.797 -3.916 1 98.81 19 ALA B C 1
ATOM 1730 O O . ALA B 1 19 ? -5.266 -19.656 -2.727 1 98.81 19 ALA B O 1
ATOM 1731 N N . VAL B 1 20 ? -4.684 -20.172 -4.801 1 98.88 20 VAL B N 1
ATOM 1732 C CA . VAL B 1 20 ? -3.246 -20.297 -4.57 1 98.88 20 VAL B CA 1
ATOM 1733 C C . VAL B 1 20 ? -2.488 -19.344 -5.488 1 98.88 20 VAL B C 1
ATOM 1735 O O . VAL B 1 20 ? -2.555 -19.469 -6.715 1 98.88 20 VAL B O 1
ATOM 1738 N N . VAL B 1 21 ? -1.762 -18.422 -4.918 1 98.94 21 VAL B N 1
ATOM 1739 C CA . VAL B 1 21 ? -1.043 -17.406 -5.691 1 98.94 21 VAL B CA 1
ATOM 1740 C C . VAL B 1 21 ? 0.459 -17.562 -5.465 1 98.94 21 VAL B C 1
ATOM 1742 O O . VAL B 1 21 ? 0.91 -17.703 -4.324 1 98.94 21 VAL B O 1
ATOM 1745 N N . GLY B 1 22 ? 1.229 -17.625 -6.52 1 98.94 22 GLY B N 1
ATOM 1746 C CA . GLY B 1 22 ? 2.682 -17.609 -6.445 1 98.94 22 GLY B CA 1
ATOM 1747 C C . GLY B 1 22 ? 3.279 -16.234 -6.645 1 98.94 22 GLY B C 1
ATOM 1748 O O . GLY B 1 22 ? 2.902 -15.516 -7.574 1 98.94 22 GLY B O 1
ATOM 1749 N N . ILE B 1 23 ? 4.188 -15.867 -5.797 1 98.94 23 ILE B N 1
ATOM 1750 C CA . ILE B 1 23 ? 4.867 -14.578 -5.898 1 98.94 23 ILE B CA 1
ATOM 1751 C C . ILE B 1 23 ? 6.367 -14.797 -6.086 1 98.94 23 ILE B C 1
ATOM 1753 O O . ILE B 1 23 ? 7.039 -15.336 -5.203 1 98.94 23 ILE B O 1
ATOM 1757 N N . ALA B 1 24 ? 6.859 -14.383 -7.234 1 98.88 24 ALA B N 1
ATOM 1758 C CA . ALA B 1 24 ? 8.281 -14.461 -7.562 1 98.88 24 ALA B CA 1
ATOM 1759 C C . ALA B 1 24 ? 8.984 -13.133 -7.266 1 98.88 24 ALA B C 1
ATOM 1761 O O . ALA B 1 24 ? 8.828 -12.164 -8.008 1 98.88 24 ALA B O 1
ATOM 1762 N N . GLY B 1 25 ? 9.805 -13.109 -6.27 1 98.75 25 GLY B N 1
ATOM 1763 C CA . GLY B 1 25 ? 10.414 -11.875 -5.777 1 98.75 25 GLY B CA 1
ATOM 1764 C C . GLY B 1 25 ? 9.656 -11.258 -4.617 1 98.75 25 GLY B C 1
ATOM 1765 O O . GLY B 1 25 ? 8.461 -10.977 -4.734 1 98.75 25 GLY B O 1
ATOM 1766 N N . LEU B 1 26 ? 10.398 -11.07 -3.533 1 98.88 26 LEU B N 1
ATOM 1767 C CA . LEU B 1 26 ? 9.75 -10.57 -2.328 1 98.88 26 LEU B CA 1
ATOM 1768 C C . LEU B 1 26 ? 10.359 -9.242 -1.894 1 98.88 26 LEU B C 1
ATOM 1770 O O . LEU B 1 26 ? 10.562 -9.008 -0.7 1 98.88 26 LEU B O 1
ATOM 1774 N N . GLY B 1 27 ? 10.742 -8.43 -2.881 1 98.25 27 GLY B N 1
ATOM 1775 C CA . GLY B 1 27 ? 11.211 -7.074 -2.627 1 98.25 27 GLY B CA 1
ATOM 1776 C C . GLY B 1 27 ? 10.086 -6.074 -2.469 1 98.25 27 GLY B C 1
ATOM 1777 O O . GLY B 1 27 ? 9.133 -6.309 -1.714 1 98.25 27 GLY B O 1
ATOM 1778 N N . GLY B 1 28 ? 10.203 -4.906 -3.131 1 98.12 28 GLY B N 1
ATOM 1779 C CA . GLY B 1 28 ? 9.219 -3.84 -3.033 1 98.12 28 GLY B CA 1
ATOM 1780 C C . GLY B 1 28 ? 7.84 -4.254 -3.518 1 98.12 28 GLY B C 1
ATOM 1781 O O . GLY B 1 28 ? 6.844 -4.039 -2.826 1 98.12 28 GLY B O 1
ATOM 1782 N N . LEU B 1 29 ? 7.793 -4.852 -4.586 1 98.56 29 LEU B N 1
ATOM 1783 C CA . LEU B 1 29 ? 6.496 -5.254 -5.117 1 98.56 29 LEU B CA 1
ATOM 1784 C C . LEU B 1 29 ? 5.965 -6.48 -4.387 1 98.56 29 LEU B C 1
ATOM 1786 O O . LEU B 1 29 ? 4.902 -6.426 -3.764 1 98.56 29 LEU B O 1
ATOM 1790 N N . GLY B 1 30 ? 6.723 -7.508 -4.352 1 98.88 30 GLY B N 1
ATOM 1791 C CA . GLY B 1 30 ? 6.262 -8.797 -3.865 1 98.88 30 GLY B CA 1
ATOM 1792 C C . GLY B 1 30 ? 5.824 -8.766 -2.412 1 98.88 30 GLY B C 1
ATOM 1793 O O . GLY B 1 30 ? 4.816 -9.375 -2.051 1 98.88 30 GLY B O 1
ATOM 1794 N N . SER B 1 31 ? 6.582 -8.117 -1.566 1 98.94 31 SER B N 1
ATOM 1795 C CA . SER B 1 31 ? 6.219 -8.07 -0.154 1 98.94 31 SER B CA 1
ATOM 1796 C C . SER B 1 31 ? 4.91 -7.316 0.052 1 98.94 31 SER B C 1
ATOM 1798 O O . SER B 1 31 ? 4.082 -7.715 0.877 1 98.94 31 SER B O 1
ATOM 1800 N N . ASN B 1 32 ? 4.695 -6.242 -0.666 1 98.88 32 ASN B N 1
ATOM 1801 C CA . ASN B 1 32 ? 3.463 -5.465 -0.554 1 98.88 32 ASN B CA 1
ATOM 1802 C C . ASN B 1 32 ? 2.27 -6.223 -1.128 1 98.88 32 ASN B C 1
ATOM 1804 O O . ASN B 1 32 ? 1.173 -6.176 -0.568 1 98.88 32 ASN B O 1
ATOM 1808 N N . VAL B 1 33 ? 2.451 -6.938 -2.254 1 98.94 33 VAL B N 1
ATOM 1809 C CA . VAL B 1 33 ? 1.394 -7.77 -2.818 1 98.94 33 VAL B CA 1
ATOM 1810 C C . VAL B 1 33 ? 0.987 -8.844 -1.812 1 98.94 33 VAL B C 1
ATOM 1812 O O . VAL B 1 33 ? -0.202 -9.055 -1.566 1 98.94 33 VAL B O 1
ATOM 1815 N N . ALA B 1 34 ? 1.967 -9.484 -1.224 1 98.94 34 ALA B N 1
ATOM 1816 C CA . ALA B 1 34 ? 1.721 -10.57 -0.273 1 98.94 34 ALA B CA 1
ATOM 1817 C C . ALA B 1 34 ? 0.903 -10.078 0.917 1 98.94 34 ALA B C 1
ATOM 1819 O O . ALA B 1 34 ? -0.05 -10.734 1.339 1 98.94 34 ALA B O 1
ATOM 1820 N N . VAL B 1 35 ? 1.293 -8.922 1.422 1 98.94 35 VAL B N 1
ATOM 1821 C CA . VAL B 1 35 ? 0.6 -8.367 2.58 1 98.94 35 VAL B CA 1
ATOM 1822 C C . VAL B 1 35 ? -0.847 -8.047 2.213 1 98.94 35 VAL B C 1
ATOM 1824 O O . VAL B 1 35 ? -1.774 -8.414 2.938 1 98.94 35 VAL B O 1
ATOM 1827 N N . SER B 1 36 ? -1.08 -7.434 1.091 1 98.94 36 SER B N 1
ATOM 1828 C CA . SER B 1 36 ? -2.432 -7.062 0.683 1 98.94 36 SER B CA 1
ATOM 1829 C C . SER B 1 36 ? -3.299 -8.297 0.454 1 98.94 36 SER B C 1
ATOM 1831 O O . SER B 1 36 ? -4.453 -8.336 0.884 1 98.94 36 SER B O 1
ATOM 1833 N N . LEU B 1 37 ? -2.75 -9.297 -0.205 1 98.94 37 LEU B N 1
ATOM 1834 C CA . LEU B 1 37 ? -3.508 -10.516 -0.463 1 98.94 37 LEU B CA 1
ATOM 1835 C C . LEU B 1 37 ? -3.814 -11.258 0.837 1 98.94 37 LEU B C 1
ATOM 1837 O O . LEU B 1 37 ? -4.902 -11.805 1.001 1 98.94 37 LEU B O 1
ATOM 1841 N N . THR B 1 38 ? -2.832 -11.266 1.736 1 98.94 38 THR B N 1
ATOM 1842 C CA . THR B 1 38 ? -3.061 -11.875 3.041 1 98.94 38 THR B CA 1
ATOM 1843 C C . THR B 1 38 ? -4.199 -11.18 3.775 1 98.94 38 THR B C 1
ATOM 1845 O O . THR B 1 38 ? -5.066 -11.836 4.355 1 98.94 38 THR B O 1
ATOM 1848 N N . ARG B 1 39 ? -4.215 -9.898 3.711 1 98.81 39 ARG B N 1
ATOM 1849 C CA . ARG B 1 39 ? -5.207 -9.117 4.438 1 98.81 39 ARG B CA 1
ATOM 1850 C C . ARG B 1 39 ? -6.605 -9.352 3.885 1 98.81 39 ARG B C 1
ATOM 1852 O O . ARG B 1 39 ? -7.59 -9.305 4.625 1 98.81 39 ARG B O 1
ATOM 1859 N N . ILE B 1 40 ? -6.699 -9.695 2.588 1 98.44 40 ILE B N 1
ATOM 1860 C CA . ILE B 1 40 ? -8.039 -9.859 2.047 1 98.44 40 ILE B CA 1
ATOM 1861 C C . ILE B 1 40 ? -8.453 -11.328 2.131 1 98.44 40 ILE B C 1
ATOM 1863 O O . ILE B 1 40 ? -9.531 -11.711 1.665 1 98.44 40 ILE B O 1
ATOM 1867 N N . GLY B 1 41 ? -7.531 -12.164 2.639 1 98.38 41 GLY B N 1
ATOM 1868 C CA . GLY B 1 41 ? -7.957 -13.508 2.994 1 98.38 41 GLY B CA 1
ATOM 1869 C C . GLY B 1 41 ? -7.547 -14.555 1.973 1 98.38 41 GLY B C 1
ATOM 1870 O O . GLY B 1 41 ? -8.227 -15.57 1.813 1 98.38 41 GLY B O 1
ATOM 1871 N N . ILE B 1 42 ? -6.488 -14.344 1.244 1 98.81 42 ILE B N 1
ATOM 1872 C CA . ILE B 1 42 ? -5.973 -15.352 0.326 1 98.81 42 ILE B CA 1
ATOM 1873 C C . ILE B 1 42 ? -5.688 -16.641 1.088 1 98.81 42 ILE B C 1
ATOM 1875 O O . ILE B 1 42 ? -5.207 -16.609 2.223 1 98.81 42 ILE B O 1
ATOM 1879 N N . GLY B 1 43 ? -5.977 -17.734 0.506 1 98.62 43 GLY B N 1
ATOM 1880 C CA . GLY B 1 43 ? -5.816 -19.016 1.187 1 98.62 43 GLY B CA 1
ATOM 1881 C C . GLY B 1 43 ? -4.367 -19.453 1.286 1 98.62 43 GLY B C 1
ATOM 1882 O O . GLY B 1 43 ? -3.904 -19.844 2.361 1 98.62 43 GLY B O 1
ATOM 1883 N N . LYS B 1 44 ? -3.684 -19.422 0.134 1 98.88 44 LYS B N 1
ATOM 1884 C CA . LYS B 1 44 ? -2.32 -19.938 0.095 1 98.88 44 LYS B CA 1
ATOM 1885 C C . LYS B 1 44 ? -1.424 -19.062 -0.778 1 98.88 44 LYS B C 1
ATOM 1887 O O . LYS B 1 44 ? -1.829 -18.641 -1.862 1 98.88 44 LYS B O 1
ATOM 1892 N N . LEU B 1 45 ? -0.236 -18.812 -0.265 1 98.94 45 LEU B N 1
ATOM 1893 C CA . LEU B 1 45 ? 0.796 -18.125 -1.035 1 98.94 45 LEU B CA 1
ATOM 1894 C C . LEU B 1 45 ? 2.035 -19 -1.184 1 98.94 45 LEU B C 1
ATOM 1896 O O . LEU B 1 45 ? 2.441 -19.688 -0.234 1 98.94 45 LEU B O 1
ATOM 1900 N N . VAL B 1 46 ? 2.547 -19.078 -2.363 1 98.94 46 VAL B N 1
ATOM 1901 C CA . VAL B 1 46 ? 3.867 -19.625 -2.656 1 98.94 46 VAL B CA 1
ATOM 1902 C C . VAL B 1 46 ? 4.863 -18.484 -2.861 1 98.94 46 VAL B C 1
ATOM 1904 O O . VAL B 1 46 ? 4.777 -17.75 -3.844 1 98.94 46 VAL B O 1
ATOM 1907 N N . LEU B 1 47 ? 5.789 -18.375 -1.917 1 98.94 47 LEU B N 1
ATOM 1908 C CA . LEU B 1 47 ? 6.715 -17.234 -1.87 1 98.94 47 LEU B CA 1
ATOM 1909 C C . LEU B 1 47 ? 8.133 -17.688 -2.221 1 98.94 47 LEU B C 1
ATOM 1911 O O . LEU B 1 47 ? 8.688 -18.562 -1.566 1 98.94 47 LEU B O 1
ATOM 1915 N N . VAL B 1 48 ? 8.711 -17.031 -3.252 1 98.94 48 VAL B N 1
ATOM 1916 C CA . VAL B 1 48 ? 10.031 -17.438 -3.713 1 98.94 48 VAL B CA 1
ATOM 1917 C C . VAL B 1 48 ? 10.953 -16.219 -3.787 1 98.94 48 VAL B C 1
ATOM 1919 O O . VAL B 1 48 ? 10.633 -15.227 -4.445 1 98.94 48 VAL B O 1
ATOM 1922 N N . ASP B 1 49 ? 12.031 -16.266 -3.172 1 98.81 49 ASP B N 1
ATOM 1923 C CA . ASP B 1 49 ? 13.086 -15.266 -3.139 1 98.81 49 ASP B CA 1
ATOM 1924 C C . ASP B 1 49 ? 14.383 -15.844 -2.572 1 98.81 49 ASP B C 1
ATOM 1926 O O . ASP B 1 49 ? 14.352 -16.766 -1.75 1 98.81 49 ASP B O 1
ATOM 1930 N N . PHE B 1 50 ? 15.484 -15.273 -2.924 1 98.31 50 PHE B N 1
ATOM 1931 C CA . PHE B 1 50 ? 16.75 -15.82 -2.432 1 98.31 50 PHE B CA 1
ATOM 1932 C C . PHE B 1 50 ? 17.469 -14.82 -1.541 1 98.31 50 PHE B C 1
ATOM 1934 O O . PHE B 1 50 ? 18.438 -15.164 -0.867 1 98.31 50 PHE B O 1
ATOM 1941 N N . ASP B 1 51 ? 17.031 -13.547 -1.488 1 98.19 51 ASP B N 1
ATOM 1942 C CA . ASP B 1 51 ? 17.766 -12.461 -0.85 1 98.19 51 ASP B CA 1
ATOM 1943 C C . ASP B 1 51 ? 17.469 -12.398 0.645 1 98.19 51 ASP B C 1
ATOM 1945 O O . ASP B 1 51 ? 16.469 -12.969 1.108 1 98.19 51 ASP B O 1
ATOM 1949 N N . LYS B 1 52 ? 18.359 -11.703 1.249 1 98.75 52 LYS B N 1
ATOM 1950 C CA . LYS B 1 52 ? 18.172 -11.359 2.654 1 98.75 52 LYS B CA 1
ATOM 1951 C C . LYS B 1 52 ? 17.75 -9.898 2.814 1 98.75 52 LYS B C 1
ATOM 1953 O O . LYS B 1 52 ? 18.062 -9.07 1.956 1 98.75 52 LYS B O 1
ATOM 1958 N N . VAL B 1 53 ? 17.078 -9.602 3.908 1 98.75 53 VAL B N 1
ATOM 1959 C CA . VAL B 1 53 ? 16.625 -8.242 4.191 1 98.75 53 VAL B CA 1
ATOM 1960 C C . VAL B 1 53 ? 17.828 -7.355 4.516 1 98.75 53 VAL B C 1
ATOM 1962 O O . VAL B 1 53 ? 18.672 -7.719 5.336 1 98.75 53 VAL B O 1
ATOM 1965 N N . ASP B 1 54 ? 17.875 -6.305 3.844 1 98.19 54 ASP B N 1
ATOM 1966 C CA . ASP B 1 54 ? 18.875 -5.27 4.078 1 98.19 54 ASP B CA 1
ATOM 1967 C C . ASP B 1 54 ? 18.219 -3.986 4.598 1 98.19 54 ASP B C 1
ATOM 1969 O O . ASP B 1 54 ? 17.047 -3.734 4.348 1 98.19 54 ASP B O 1
ATOM 1973 N N . LYS B 1 55 ? 19.016 -3.193 5.281 1 97.06 55 LYS B N 1
ATOM 1974 C CA . LYS B 1 55 ? 18.5 -1.938 5.824 1 97.06 55 LYS B CA 1
ATOM 1975 C C . LYS B 1 55 ? 17.906 -1.072 4.723 1 97.06 55 LYS B C 1
ATOM 1977 O O . LYS B 1 55 ? 16.875 -0.416 4.934 1 97.06 55 LYS B O 1
ATOM 1982 N N . SER B 1 56 ? 18.516 -1.073 3.561 1 95.56 56 SER B N 1
ATOM 1983 C CA . SER B 1 56 ? 18.062 -0.249 2.441 1 95.56 56 SER B CA 1
ATOM 1984 C C . SER B 1 56 ? 16.719 -0.709 1.923 1 95.56 56 SER B C 1
ATOM 1986 O O . SER B 1 56 ? 16.062 0.005 1.16 1 95.56 56 SER B O 1
ATOM 1988 N N . ASN B 1 57 ? 16.281 -1.926 2.328 1 97 57 ASN B N 1
ATOM 1989 C CA . ASN B 1 57 ? 15.008 -2.469 1.872 1 97 57 ASN B CA 1
ATOM 1990 C C . ASN B 1 57 ? 13.836 -1.864 2.637 1 97 57 ASN B C 1
ATOM 1992 O O . ASN B 1 57 ? 12.695 -1.936 2.186 1 97 57 ASN B O 1
ATOM 1996 N N . LEU B 1 58 ? 14.094 -1.239 3.775 1 97.62 58 LEU B N 1
ATOM 1997 C CA . LEU B 1 58 ? 13.047 -0.815 4.699 1 97.62 58 LEU B CA 1
ATOM 1998 C C . LEU B 1 58 ? 12.312 0.412 4.164 1 97.62 58 LEU B C 1
ATOM 2000 O O . LEU B 1 58 ? 11.227 0.748 4.641 1 97.62 58 LEU B O 1
ATOM 2004 N N . ASN B 1 59 ? 12.836 1.019 3.15 1 97.12 59 ASN B N 1
ATOM 2005 C CA . ASN B 1 59 ? 12.234 2.232 2.605 1 97.12 59 ASN B CA 1
ATOM 2006 C C . ASN B 1 59 ? 10.984 1.924 1.796 1 97.12 59 ASN B C 1
ATOM 2008 O O . ASN B 1 59 ? 10.195 2.824 1.489 1 97.12 59 ASN B O 1
ATOM 2012 N N . ARG B 1 60 ? 10.82 0.646 1.419 1 98.12 60 ARG B N 1
ATOM 2013 C CA . ARG B 1 60 ? 9.68 0.414 0.539 1 98.12 60 ARG B CA 1
ATOM 2014 C C . ARG B 1 60 ? 9.164 -1.017 0.67 1 98.12 60 ARG B C 1
ATOM 2016 O O . ARG B 1 60 ? 8.164 -1.381 0.055 1 98.12 60 ARG B O 1
ATOM 2023 N N . GLN B 1 61 ? 9.859 -1.881 1.399 1 98.69 61 GLN B N 1
ATOM 2024 C CA . GLN B 1 61 ? 9.469 -3.279 1.546 1 98.69 61 GLN B CA 1
ATOM 2025 C C . GLN B 1 61 ? 8.812 -3.529 2.902 1 98.69 61 GLN B C 1
ATOM 2027 O O . GLN B 1 61 ? 8.984 -2.74 3.834 1 98.69 61 GLN B O 1
ATOM 2032 N N . GLN B 1 62 ? 8.039 -4.547 3.059 1 98.69 62 GLN B N 1
ATOM 2033 C CA . GLN B 1 62 ? 7.184 -4.793 4.215 1 98.69 62 GLN B CA 1
ATOM 2034 C C . GLN B 1 62 ? 7.969 -5.445 5.352 1 98.69 62 GLN B C 1
ATOM 2036 O O . GLN B 1 62 ? 7.43 -6.277 6.086 1 98.69 62 GLN B O 1
ATOM 2041 N N . TYR B 1 63 ? 9.219 -5.145 5.477 1 98.75 63 TYR B N 1
ATOM 2042 C CA . TYR B 1 63 ? 10.055 -5.699 6.539 1 98.75 63 TYR B CA 1
ATOM 2043 C C . TYR B 1 63 ? 10.289 -4.668 7.641 1 98.75 63 TYR B C 1
ATOM 2045 O O . TYR B 1 63 ? 10.031 -3.477 7.449 1 98.75 63 TYR B O 1
ATOM 2053 N N . PHE B 1 64 ? 10.734 -5.16 8.797 1 98.62 64 PHE B N 1
ATOM 2054 C CA . PHE B 1 64 ? 11.031 -4.344 9.969 1 98.62 64 PHE B CA 1
ATOM 2055 C C . PHE B 1 64 ? 12.5 -4.457 10.352 1 98.62 64 PHE B C 1
ATOM 2057 O O . PHE B 1 64 ? 13.219 -5.305 9.82 1 98.62 64 PHE B O 1
ATOM 2064 N N . LEU B 1 65 ? 12.922 -3.592 11.234 1 98.25 65 LEU B N 1
ATOM 2065 C CA . LEU B 1 65 ? 14.305 -3.576 11.695 1 98.25 65 LEU B CA 1
ATOM 2066 C C . LEU B 1 65 ? 14.734 -4.953 12.195 1 98.25 65 LEU B C 1
ATOM 2068 O O . LEU B 1 65 ? 15.844 -5.402 11.914 1 98.25 65 LEU B O 1
ATOM 2072 N N . ARG B 1 66 ? 13.906 -5.629 12.797 1 98.06 66 ARG B N 1
ATOM 2073 C CA . ARG B 1 66 ? 14.211 -6.922 13.406 1 98.06 66 ARG B CA 1
ATOM 2074 C C . ARG B 1 66 ? 14.469 -7.98 12.336 1 98.06 66 ARG B C 1
ATOM 2076 O O . ARG B 1 66 ? 15 -9.055 12.633 1 98.06 66 ARG B O 1
ATOM 2083 N N . HIS B 1 67 ? 14.102 -7.738 11.164 1 98.69 67 HIS B N 1
ATOM 2084 C CA . HIS B 1 67 ? 14.18 -8.742 10.109 1 98.69 67 HIS B CA 1
ATOM 2085 C C . HIS B 1 67 ? 15.516 -8.656 9.367 1 98.69 67 HIS B C 1
ATOM 2087 O O . HIS B 1 67 ? 15.82 -9.516 8.539 1 98.69 67 HIS B O 1
ATOM 2093 N N . ILE B 1 68 ? 16.266 -7.562 9.617 1 98.62 68 ILE B N 1
ATOM 2094 C CA . ILE B 1 68 ? 17.531 -7.371 8.914 1 98.62 68 ILE B CA 1
ATOM 2095 C C . ILE B 1 68 ? 18.422 -8.609 9.078 1 98.62 68 ILE B C 1
ATOM 2097 O O . ILE B 1 68 ? 18.609 -9.086 10.195 1 98.62 68 ILE B O 1
ATOM 2101 N N . GLY B 1 69 ? 18.859 -9.148 7.973 1 98.75 69 GLY B N 1
ATOM 2102 C CA . GLY B 1 69 ? 19.734 -10.32 7.984 1 98.75 69 GLY B CA 1
ATOM 2103 C C . GLY B 1 69 ? 18.984 -11.617 7.766 1 98.75 69 GLY B C 1
ATOM 2104 O O . GLY B 1 69 ? 19.594 -12.648 7.457 1 98.75 69 GLY B O 1
ATOM 2105 N N . MET B 1 70 ? 17.703 -11.633 7.898 1 98.75 70 MET B N 1
ATOM 2106 C CA . MET B 1 70 ? 16.859 -12.805 7.633 1 98.75 70 MET B CA 1
ATOM 2107 C C . MET B 1 70 ? 16.609 -12.961 6.141 1 98.75 70 MET B C 1
ATOM 2109 O O . MET B 1 70 ? 16.578 -11.977 5.402 1 98.75 70 MET B O 1
ATOM 2113 N N . TYR B 1 71 ? 16.453 -14.203 5.734 1 98.88 71 TYR B N 1
ATOM 2114 C CA . TYR B 1 71 ? 15.93 -14.383 4.387 1 98.88 71 TYR B CA 1
ATOM 2115 C C . TYR B 1 71 ? 14.586 -13.688 4.23 1 98.88 71 TYR B C 1
ATOM 2117 O O . TYR B 1 71 ? 13.742 -13.742 5.133 1 98.88 71 TYR B O 1
ATOM 2125 N N . LYS B 1 72 ? 14.367 -13.039 3.104 1 98.88 72 LYS B N 1
ATOM 2126 C CA . LYS B 1 72 ? 13.109 -12.336 2.871 1 98.88 72 LYS B CA 1
ATOM 2127 C C . LYS B 1 72 ? 11.914 -13.273 2.998 1 98.88 72 LYS B C 1
ATOM 2129 O O . LYS B 1 72 ? 10.859 -12.883 3.488 1 98.88 72 LYS B O 1
ATOM 2134 N N . THR B 1 73 ? 12.078 -14.523 2.584 1 98.94 73 THR B N 1
ATOM 2135 C CA . THR B 1 73 ? 11 -15.5 2.672 1 98.94 73 THR B CA 1
ATOM 2136 C C . THR B 1 73 ? 10.602 -15.734 4.125 1 98.94 73 THR B C 1
ATOM 2138 O O . THR B 1 73 ? 9.414 -15.734 4.457 1 98.94 73 THR B O 1
ATOM 2141 N N . GLU B 1 74 ? 11.523 -15.859 4.977 1 98.88 74 GLU B N 1
ATOM 2142 C CA . GLU B 1 74 ? 11.266 -16.109 6.391 1 98.88 74 GLU B CA 1
ATOM 2143 C C . GLU B 1 74 ? 10.703 -14.883 7.086 1 98.88 74 GLU B C 1
ATOM 2145 O O . GLU B 1 74 ? 9.773 -14.984 7.887 1 98.88 74 GLU B O 1
ATOM 2150 N N . ALA B 1 75 ? 11.344 -13.773 6.797 1 98.88 75 ALA B N 1
ATOM 2151 C CA . ALA B 1 75 ? 10.867 -12.516 7.367 1 98.88 75 ALA B CA 1
ATOM 2152 C C . ALA B 1 75 ? 9.414 -12.258 6.984 1 98.88 75 ALA B C 1
ATOM 2154 O O . ALA B 1 75 ? 8.594 -11.898 7.832 1 98.88 75 ALA B O 1
ATOM 2155 N N . LEU B 1 76 ? 9.102 -12.492 5.73 1 98.94 76 LEU B N 1
ATOM 2156 C CA . LEU B 1 76 ? 7.75 -12.219 5.258 1 98.94 76 LEU B CA 1
ATOM 2157 C C . LEU B 1 76 ? 6.754 -13.211 5.859 1 98.94 76 LEU B C 1
ATOM 2159 O O . LEU B 1 76 ? 5.617 -12.852 6.156 1 98.94 76 LEU B O 1
ATOM 2163 N N . LYS B 1 77 ? 7.184 -14.414 5.977 1 98.88 77 LYS B N 1
ATOM 2164 C CA . LYS B 1 77 ? 6.348 -15.406 6.645 1 98.88 77 LYS B CA 1
ATOM 2165 C C . LYS B 1 77 ? 5.93 -14.93 8.031 1 98.88 77 LYS B C 1
ATOM 2167 O O . LYS B 1 77 ? 4.766 -15.055 8.414 1 98.88 77 LYS B O 1
ATOM 2172 N N . GLU B 1 78 ? 6.855 -14.391 8.781 1 98.75 78 GLU B N 1
ATOM 2173 C CA . GLU B 1 78 ? 6.555 -13.859 10.109 1 98.75 78 GLU B CA 1
ATOM 2174 C C . GLU B 1 78 ? 5.527 -12.734 10.031 1 98.75 78 GLU B C 1
ATOM 2176 O O . GLU B 1 78 ? 4.562 -12.711 10.797 1 98.75 78 GLU B O 1
ATOM 2181 N N . VAL B 1 79 ? 5.738 -11.82 9.133 1 98.75 79 VAL B N 1
ATOM 2182 C CA . VAL B 1 79 ? 4.844 -10.68 8.969 1 98.75 79 VAL B CA 1
ATOM 2183 C C . VAL B 1 79 ? 3.439 -11.164 8.617 1 98.75 79 VAL B C 1
ATOM 2185 O O . VAL B 1 79 ? 2.457 -10.734 9.227 1 98.75 79 VAL B O 1
ATOM 2188 N N . LEU B 1 80 ? 3.34 -12.07 7.672 1 98.88 80 LEU B N 1
ATOM 2189 C CA . LEU B 1 80 ? 2.051 -12.539 7.172 1 98.88 80 LEU B CA 1
ATOM 2190 C C . LEU B 1 80 ? 1.303 -13.328 8.242 1 98.88 80 LEU B C 1
ATOM 2192 O O . LEU B 1 80 ? 0.086 -13.18 8.391 1 98.88 80 LEU B O 1
ATOM 2196 N N . ASN B 1 81 ? 2.02 -14.094 9.008 1 98.62 81 ASN B N 1
ATOM 2197 C CA . ASN B 1 81 ? 1.395 -14.852 10.086 1 98.62 81 ASN B CA 1
ATOM 2198 C C . ASN B 1 81 ? 0.851 -13.93 11.172 1 98.62 81 ASN B C 1
ATOM 2200 O O . ASN B 1 81 ? -0.154 -14.242 11.812 1 98.62 81 ASN B O 1
ATOM 2204 N N . ASP B 1 82 ? 1.526 -12.789 11.359 1 97.94 82 ASP B N 1
ATOM 2205 C CA . ASP B 1 82 ? 1.067 -11.805 12.336 1 97.94 82 ASP B CA 1
ATOM 2206 C C . ASP B 1 82 ? -0.214 -11.117 11.859 1 97.94 82 ASP B C 1
ATOM 2208 O O . ASP B 1 82 ? -0.942 -10.531 12.664 1 97.94 82 ASP B O 1
ATOM 2212 N N . ILE B 1 83 ? -0.479 -11.156 10.609 1 98.38 83 ILE B N 1
ATOM 2213 C CA . ILE B 1 83 ? -1.678 -10.555 10.023 1 98.38 83 ILE B CA 1
ATOM 2214 C C . ILE B 1 83 ? -2.816 -11.578 10.039 1 98.38 83 ILE B C 1
ATOM 2216 O O . ILE B 1 83 ? -3.922 -11.273 10.492 1 98.38 83 ILE B O 1
ATOM 2220 N N . ASN B 1 84 ? -2.574 -12.75 9.555 1 98 84 ASN B N 1
ATOM 2221 C CA . ASN B 1 84 ? -3.541 -13.836 9.414 1 98 84 ASN B CA 1
ATOM 2222 C C . ASN B 1 84 ? -2.904 -15.188 9.703 1 98 84 ASN B C 1
ATOM 2224 O O . ASN B 1 84 ? -2.297 -15.797 8.812 1 98 84 ASN B O 1
ATOM 2228 N N . PRO B 1 85 ? -3.076 -15.719 10.812 1 97.62 85 PRO B N 1
ATOM 2229 C CA . PRO B 1 85 ? -2.41 -16.969 11.18 1 97.62 85 PRO B CA 1
ATOM 2230 C C . PRO B 1 85 ? -2.947 -18.172 10.406 1 97.62 85 PRO B C 1
ATOM 2232 O O . PRO B 1 85 ? -2.334 -19.25 10.422 1 97.62 85 PRO B O 1
ATOM 2235 N N . ASP B 1 86 ? -4.062 -18 9.75 1 97.19 86 ASP B N 1
ATOM 2236 C CA . ASP B 1 86 ? -4.688 -19.109 9.047 1 97.19 86 ASP B CA 1
ATOM 2237 C C . ASP B 1 86 ? -4.133 -19.266 7.633 1 97.19 86 ASP B C 1
ATOM 2239 O O . ASP B 1 86 ? -4.422 -20.234 6.941 1 97.19 86 ASP B O 1
ATOM 2243 N N . ILE B 1 87 ? -3.348 -18.328 7.176 1 98.56 87 ILE B N 1
ATOM 2244 C CA . ILE B 1 87 ? -2.838 -18.375 5.809 1 98.56 87 ILE B CA 1
ATOM 2245 C C . ILE B 1 87 ? -1.86 -19.547 5.664 1 98.56 87 ILE B C 1
ATOM 2247 O O . ILE B 1 87 ? -1.067 -19.812 6.566 1 98.56 87 ILE B O 1
ATOM 2251 N N . GLU B 1 88 ? -1.976 -20.281 4.586 1 98.81 88 GLU B N 1
ATOM 2252 C CA . GLU B 1 88 ? -0.976 -21.297 4.246 1 98.81 88 GLU B CA 1
ATOM 2253 C C . GLU B 1 88 ? 0.169 -20.688 3.439 1 98.81 88 GLU B C 1
ATOM 2255 O O . GLU B 1 88 ? -0.063 -19.969 2.463 1 98.81 88 GLU B O 1
ATOM 2260 N N . LEU B 1 89 ? 1.406 -21 3.881 1 98.88 89 LEU B N 1
ATOM 2261 C CA . LEU B 1 89 ? 2.58 -20.422 3.225 1 98.88 89 LEU B CA 1
ATOM 2262 C C . LEU B 1 89 ? 3.557 -21.531 2.816 1 98.88 89 LEU B C 1
ATOM 2264 O O . LEU B 1 89 ? 3.885 -22.406 3.621 1 98.88 89 LEU B O 1
ATOM 2268 N N . GLU B 1 90 ? 3.887 -21.531 1.607 1 98.88 90 GLU B N 1
ATOM 2269 C CA . GLU B 1 90 ? 5.035 -22.281 1.103 1 98.88 90 GLU B CA 1
ATOM 2270 C C . GLU B 1 90 ? 6.168 -21.344 0.698 1 98.88 90 GLU B C 1
ATOM 2272 O O . GLU B 1 90 ? 5.996 -20.484 -0.178 1 98.88 90 GLU B O 1
ATOM 2277 N N . ILE B 1 91 ? 7.312 -21.484 1.356 1 98.81 91 ILE B N 1
ATOM 2278 C CA . ILE B 1 91 ? 8.406 -20.562 1.083 1 98.81 91 ILE B CA 1
ATOM 2279 C C . ILE B 1 91 ? 9.602 -21.328 0.52 1 98.81 91 ILE B C 1
ATOM 2281 O O . ILE B 1 91 ? 9.859 -22.469 0.917 1 98.81 91 ILE B O 1
ATOM 2285 N N . THR B 1 92 ? 10.297 -20.719 -0.44 1 98.75 92 THR B N 1
ATOM 2286 C CA . THR B 1 92 ? 11.492 -21.297 -1.034 1 98.75 92 THR B CA 1
ATOM 2287 C C . THR B 1 92 ? 12.586 -20.234 -1.196 1 98.75 92 THR B C 1
ATOM 2289 O O . THR B 1 92 ? 12.383 -19.219 -1.858 1 98.75 92 THR B O 1
ATOM 2292 N N . ASN B 1 93 ? 13.758 -20.469 -0.597 1 98.56 93 ASN B N 1
ATOM 2293 C CA . ASN B 1 93 ? 14.922 -19.609 -0.725 1 98.56 93 ASN B CA 1
ATOM 2294 C C . ASN B 1 93 ? 15.797 -20.016 -1.91 1 98.56 93 ASN B C 1
ATOM 2296 O O . ASN B 1 93 ? 16.828 -20.656 -1.731 1 98.56 93 ASN B O 1
ATOM 2300 N N . ILE B 1 94 ? 15.438 -19.516 -3.064 1 98.38 94 ILE B N 1
ATOM 2301 C CA . ILE B 1 94 ? 16.188 -19.938 -4.246 1 98.38 94 ILE B CA 1
ATOM 2302 C C . ILE B 1 94 ? 16.156 -18.828 -5.293 1 98.38 94 ILE B C 1
ATOM 2304 O O . ILE B 1 94 ? 15.219 -18.031 -5.34 1 98.38 94 ILE B O 1
ATOM 2308 N N . PHE B 1 95 ? 17.203 -18.75 -6.074 1 98.06 95 PHE B N 1
ATOM 2309 C CA . PHE B 1 95 ? 17.219 -17.906 -7.258 1 98.06 95 PHE B CA 1
ATOM 2310 C C . PHE B 1 95 ? 16.359 -18.5 -8.367 1 98.06 95 PHE B C 1
ATOM 2312 O O . PHE B 1 95 ? 16.531 -19.672 -8.719 1 98.06 95 PHE B O 1
ATOM 2319 N N . VAL B 1 96 ? 15.398 -17.75 -8.906 1 98.06 96 VAL B N 1
ATOM 2320 C CA . VAL B 1 96 ? 14.484 -18.234 -9.93 1 98.06 96 VAL B CA 1
ATOM 2321 C C . VAL B 1 96 ? 15.125 -18.094 -11.312 1 98.06 96 VAL B C 1
ATOM 2323 O O . VAL B 1 96 ? 15.562 -17 -11.688 1 98.06 96 VAL B O 1
ATOM 2326 N N . ASP B 1 97 ? 15.188 -19.141 -11.977 1 95.81 97 ASP B N 1
ATOM 2327 C CA . ASP B 1 97 ? 15.688 -19.125 -13.344 1 95.81 97 ASP B CA 1
ATOM 2328 C C . ASP B 1 97 ? 14.875 -20.062 -14.234 1 95.81 97 ASP B C 1
ATOM 2330 O O . ASP B 1 97 ? 13.883 -20.641 -13.789 1 95.81 97 ASP B O 1
ATOM 2334 N N . GLU B 1 98 ? 15.219 -20.109 -15.477 1 95.19 98 GLU B N 1
ATOM 2335 C CA . GLU B 1 98 ? 14.438 -20.828 -16.469 1 95.19 98 GLU B CA 1
ATOM 2336 C C . GLU B 1 98 ? 14.297 -22.312 -16.109 1 95.19 98 GLU B C 1
ATOM 2338 O O . GLU B 1 98 ? 13.32 -22.953 -16.5 1 95.19 98 GLU B O 1
ATOM 2343 N N . THR B 1 99 ? 15.172 -22.859 -15.359 1 96.75 99 THR B N 1
ATOM 2344 C CA . THR B 1 99 ? 15.211 -24.297 -15.109 1 96.75 99 THR B CA 1
ATOM 2345 C C . THR B 1 99 ? 14.281 -24.672 -13.961 1 96.75 99 THR B C 1
ATOM 2347 O O . THR B 1 99 ? 13.938 -25.844 -13.789 1 96.75 99 THR B O 1
ATOM 2350 N N . ASN B 1 100 ? 13.836 -23.734 -13.188 1 98.25 100 ASN B N 1
ATOM 2351 C CA . ASN B 1 100 ? 13.102 -24.125 -11.992 1 98.25 100 ASN B CA 1
ATOM 2352 C C . ASN B 1 100 ? 11.727 -23.469 -11.938 1 98.25 100 ASN B C 1
ATOM 2354 O O . ASN B 1 100 ? 10.914 -23.797 -11.07 1 98.25 100 ASN B O 1
ATOM 2358 N N . ILE B 1 101 ? 11.352 -22.641 -12.852 1 98.38 101 ILE B N 1
ATOM 2359 C CA . ILE B 1 101 ? 10.125 -21.859 -12.852 1 98.38 101 ILE B CA 1
ATOM 2360 C C . ILE B 1 101 ? 8.914 -22.797 -12.867 1 98.38 101 ILE B C 1
ATOM 2362 O O . ILE B 1 101 ? 8 -22.641 -12.055 1 98.38 101 ILE B O 1
ATOM 2366 N N . GLU B 1 102 ? 8.906 -23.703 -13.734 1 97.81 102 GLU B N 1
ATOM 2367 C CA . GLU B 1 102 ? 7.766 -24.609 -13.883 1 97.81 102 GLU B CA 1
ATOM 2368 C C . GLU B 1 102 ? 7.496 -25.375 -12.586 1 97.81 102 GLU B C 1
ATOM 2370 O O . GLU B 1 102 ? 6.352 -25.469 -12.141 1 97.81 102 GLU B O 1
ATOM 2375 N N . GLN B 1 103 ? 8.539 -25.906 -12.055 1 98 103 GLN B N 1
ATOM 2376 C CA . GLN B 1 103 ? 8.398 -26.688 -10.828 1 98 103 GLN B CA 1
ATOM 2377 C C . GLN B 1 103 ? 7.922 -25.812 -9.672 1 98 103 GLN B C 1
ATOM 2379 O O . GLN B 1 103 ? 7.09 -26.234 -8.867 1 98 103 GLN B O 1
ATOM 2384 N N . LEU B 1 104 ? 8.406 -24.641 -9.555 1 98.5 104 LEU B N 1
ATOM 2385 C CA . LEU B 1 104 ? 8.109 -23.75 -8.453 1 98.5 104 LEU B CA 1
ATOM 2386 C C . LEU B 1 104 ? 6.645 -23.328 -8.477 1 98.5 104 LEU B C 1
ATOM 2388 O O . LEU B 1 104 ? 6.031 -23.125 -7.426 1 98.5 104 LEU B O 1
ATOM 2392 N N . PHE B 1 105 ? 6.055 -23.203 -9.703 1 98.38 105 PHE B N 1
ATOM 2393 C CA . PHE B 1 105 ? 4.762 -22.531 -9.789 1 98.38 105 PHE B CA 1
ATOM 2394 C C . PHE B 1 105 ? 3.734 -23.438 -10.469 1 98.38 105 PHE B C 1
ATOM 2396 O O . PHE B 1 105 ? 2.656 -22.969 -10.852 1 98.38 105 PHE B O 1
ATOM 2403 N N . LYS B 1 106 ? 4.004 -24.656 -10.617 1 96 106 LYS B N 1
ATOM 2404 C CA . LYS B 1 106 ? 3.148 -25.578 -11.352 1 96 106 LYS B CA 1
ATOM 2405 C C . LYS B 1 106 ? 1.771 -25.688 -10.703 1 96 106 LYS B C 1
ATOM 2407 O O . LYS B 1 106 ? 0.766 -25.875 -11.398 1 96 106 LYS B O 1
ATOM 2412 N N . ASP B 1 107 ? 1.662 -25.516 -9.398 1 96.88 107 ASP B N 1
ATOM 2413 C CA . ASP B 1 107 ? 0.42 -25.797 -8.688 1 96.88 107 ASP B CA 1
ATOM 2414 C C . ASP B 1 107 ? -0.307 -24.5 -8.312 1 96.88 107 ASP B C 1
ATOM 2416 O O . ASP B 1 107 ? -1.307 -24.531 -7.594 1 96.88 107 ASP B O 1
ATOM 2420 N N . VAL B 1 108 ? 0.187 -23.328 -8.742 1 98.44 108 VAL B N 1
ATOM 2421 C CA . VAL B 1 108 ? -0.476 -22.094 -8.367 1 98.44 108 VAL B CA 1
ATOM 2422 C C . VAL B 1 108 ? -1.524 -21.719 -9.414 1 98.44 108 VAL B C 1
ATOM 2424 O O . VAL B 1 108 ? -1.453 -22.188 -10.562 1 98.44 108 VAL B O 1
ATOM 2427 N N . ASP B 1 109 ? -2.514 -20.922 -9.016 1 98.69 109 ASP B N 1
ATOM 2428 C CA . ASP B 1 109 ? -3.566 -20.453 -9.914 1 98.69 109 ASP B CA 1
ATOM 2429 C C . ASP B 1 109 ? -3.123 -19.219 -10.688 1 98.69 109 ASP B C 1
ATOM 2431 O O . ASP B 1 109 ? -3.477 -19.047 -11.859 1 98.69 109 ASP B O 1
ATOM 2435 N N . ILE B 1 110 ? -2.4 -18.375 -10.102 1 98.88 110 ILE B N 1
ATOM 2436 C CA . ILE B 1 110 ? -1.954 -17.109 -10.641 1 98.88 110 ILE B CA 1
ATOM 2437 C C . ILE B 1 110 ? -0.518 -16.828 -10.203 1 98.88 110 ILE B C 1
ATOM 2439 O O . ILE B 1 110 ? -0.147 -17.109 -9.062 1 98.88 110 ILE B O 1
ATOM 2443 N N . ILE B 1 111 ? 0.281 -16.266 -11.086 1 98.94 111 ILE B N 1
ATOM 2444 C CA . ILE B 1 111 ? 1.657 -15.898 -10.766 1 98.94 111 ILE B CA 1
ATOM 2445 C C . ILE B 1 111 ? 1.796 -14.383 -10.734 1 98.94 111 ILE B C 1
ATOM 2447 O O . ILE B 1 111 ? 1.279 -13.688 -11.609 1 98.94 111 ILE B O 1
ATOM 2451 N N . VAL B 1 112 ? 2.459 -13.898 -9.727 1 98.94 112 VAL B N 1
ATOM 2452 C CA . VAL B 1 112 ? 2.857 -12.5 -9.641 1 98.94 112 VAL B CA 1
ATOM 2453 C C . VAL B 1 112 ? 4.363 -12.375 -9.867 1 98.94 112 VAL B C 1
ATOM 2455 O O . VAL B 1 112 ? 5.156 -13 -9.164 1 98.94 112 VAL B O 1
ATOM 2458 N N . GLU B 1 113 ? 4.711 -11.641 -10.883 1 98.81 113 GLU B N 1
ATOM 2459 C CA . GLU B 1 113 ? 6.109 -11.297 -11.133 1 98.81 113 GLU B CA 1
ATOM 2460 C C . GLU B 1 113 ? 6.496 -10.008 -10.414 1 98.81 113 GLU B C 1
ATOM 2462 O O . GLU B 1 113 ? 5.879 -8.961 -10.633 1 98.81 113 GLU B O 1
ATOM 2467 N N . ALA B 1 114 ? 7.5 -10.102 -9.578 1 98.38 114 ALA B N 1
ATOM 2468 C CA . ALA B 1 114 ? 7.898 -8.953 -8.766 1 98.38 114 ALA B CA 1
ATOM 2469 C C . ALA B 1 114 ? 9.414 -8.859 -8.656 1 98.38 114 ALA B C 1
ATOM 2471 O O . ALA B 1 114 ? 9.953 -8.602 -7.578 1 98.38 114 ALA B O 1
ATOM 2472 N N . PHE 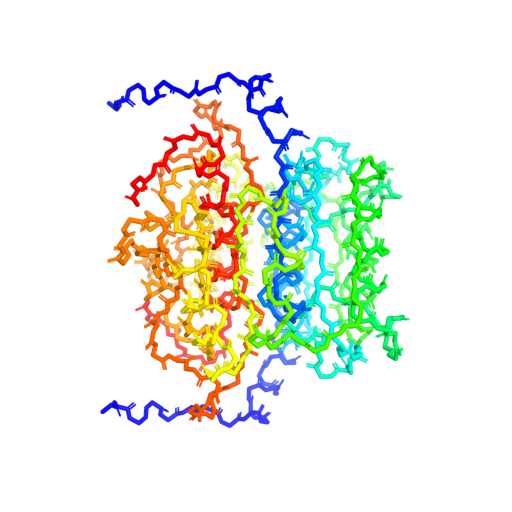B 1 115 ? 10.102 -9.062 -9.695 1 96 115 PHE B N 1
ATOM 2473 C CA . PHE B 1 115 ? 11.555 -8.891 -9.742 1 96 115 PHE B CA 1
ATOM 2474 C C . PHE B 1 115 ? 11.922 -7.445 -10.055 1 96 115 PHE B C 1
ATOM 2476 O O . PHE B 1 115 ? 11.109 -6.699 -10.609 1 96 115 PHE B O 1
ATOM 2483 N N . ASP B 1 116 ? 13.141 -7.035 -9.734 1 88.62 116 ASP B N 1
ATOM 2484 C CA . ASP B 1 116 ? 13.578 -5.664 -9.984 1 88.62 116 ASP B CA 1
ATOM 2485 C C . ASP B 1 116 ? 14.516 -5.598 -11.188 1 88.62 116 ASP B C 1
ATOM 2487 O O . ASP B 1 116 ? 14.938 -4.512 -11.594 1 88.62 116 ASP B O 1
ATOM 2491 N N . ASN B 1 117 ? 14.805 -6.723 -11.68 1 88.38 117 ASN B N 1
ATOM 2492 C CA . ASN B 1 117 ? 15.688 -6.746 -12.844 1 88.38 117 ASN B CA 1
ATOM 2493 C C . ASN B 1 117 ? 14.953 -7.203 -14.094 1 88.38 117 ASN B C 1
ATOM 2495 O O . ASN B 1 117 ? 14.195 -8.172 -14.055 1 88.38 117 ASN B O 1
ATOM 2499 N N . SER B 1 118 ? 15.219 -6.543 -15.18 1 89.44 118 SER B N 1
ATOM 2500 C CA . SER B 1 118 ? 14.469 -6.727 -16.422 1 89.44 118 SER B CA 1
ATOM 2501 C C . SER B 1 118 ? 14.711 -8.109 -17 1 89.44 118 SER B C 1
ATOM 2503 O O . SER B 1 118 ? 13.812 -8.711 -17.594 1 89.44 118 SER B O 1
ATOM 2505 N N . GLN B 1 119 ? 15.883 -8.617 -16.875 1 93.06 119 GLN B N 1
ATOM 2506 C CA . GLN B 1 119 ? 16.203 -9.93 -17.422 1 93.06 119 GLN B CA 1
ATOM 2507 C C . GLN B 1 119 ? 15.445 -11.039 -16.703 1 93.06 119 GLN B C 1
ATOM 2509 O O . GLN B 1 119 ? 14.883 -11.922 -17.344 1 93.06 119 GLN B O 1
ATOM 2514 N N . SER B 1 120 ? 15.477 -11.023 -15.414 1 95.31 120 SER B N 1
ATOM 2515 C CA . SER B 1 120 ? 14.742 -12.008 -14.633 1 95.31 120 SER B CA 1
ATOM 2516 C C . SER B 1 120 ? 13.242 -11.93 -14.898 1 95.31 120 SER B C 1
ATOM 2518 O O . SER B 1 120 ? 12.57 -12.953 -15 1 95.31 120 SER B O 1
ATOM 2520 N N . LYS B 1 121 ? 12.766 -10.719 -15.023 1 96 121 LYS B N 1
ATOM 2521 C CA . LYS B 1 121 ? 11.359 -10.516 -15.359 1 96 121 LYS B CA 1
ATOM 2522 C C . LYS B 1 121 ? 11.008 -11.18 -16.688 1 96 121 LYS B C 1
ATOM 2524 O O . LYS B 1 121 ? 10.047 -11.953 -16.766 1 96 121 LYS B O 1
ATOM 2529 N N . ALA B 1 122 ? 11.789 -10.867 -17.656 1 95.62 122 ALA B N 1
ATOM 2530 C CA . ALA B 1 122 ? 11.547 -11.422 -18.984 1 95.62 122 ALA B CA 1
ATOM 2531 C C . ALA B 1 122 ? 11.578 -12.945 -18.953 1 95.62 122 ALA B C 1
ATOM 2533 O O . ALA B 1 1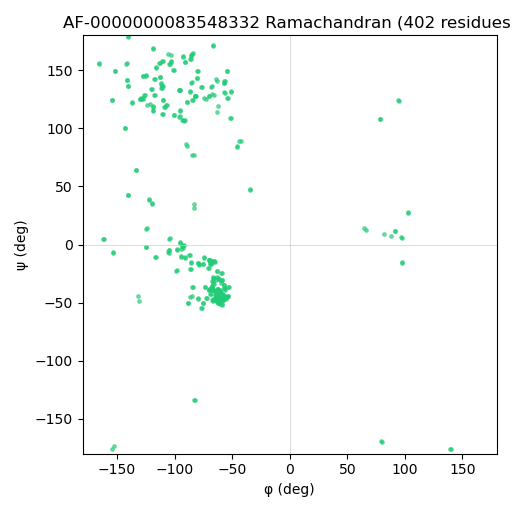22 ? 10.742 -13.602 -19.578 1 95.62 122 ALA B O 1
ATOM 2534 N N . THR B 1 123 ? 12.5 -13.469 -18.281 1 97.69 123 THR B N 1
ATOM 2535 C CA . THR B 1 123 ? 12.641 -14.914 -18.188 1 97.69 123 THR B CA 1
ATOM 2536 C C . THR B 1 123 ? 11.406 -15.547 -17.562 1 97.69 123 THR B C 1
ATOM 2538 O O . THR B 1 123 ? 10.867 -16.531 -18.078 1 97.69 123 THR B O 1
ATOM 2541 N N . LEU B 1 124 ? 10.938 -15.031 -16.469 1 98.31 124 LEU B N 1
ATOM 2542 C CA . LEU B 1 124 ? 9.758 -15.562 -15.789 1 98.31 124 LEU B CA 1
ATOM 2543 C C . LEU B 1 124 ? 8.523 -15.461 -16.672 1 98.31 124 LEU B C 1
ATOM 2545 O O . LEU B 1 124 ? 7.793 -16.438 -16.844 1 98.31 124 LEU B O 1
ATOM 2549 N N . VAL B 1 125 ? 8.297 -14.289 -17.219 1 97.5 125 VAL B N 1
ATOM 2550 C CA . VAL B 1 125 ? 7.109 -14.031 -18.031 1 97.5 125 VAL B CA 1
ATOM 2551 C C . VAL B 1 125 ? 7.109 -14.945 -19.25 1 97.5 125 VAL B C 1
ATOM 2553 O O . VAL B 1 125 ? 6.125 -15.641 -19.516 1 97.5 125 VAL B O 1
ATOM 2556 N N . ASN B 1 126 ? 8.234 -15.008 -19.922 1 96.69 126 ASN B N 1
ATOM 2557 C CA . ASN B 1 126 ? 8.328 -15.812 -21.141 1 96.69 126 ASN B CA 1
ATOM 2558 C C . ASN B 1 126 ? 8.148 -17.297 -20.844 1 96.69 126 ASN B C 1
ATOM 2560 O O . ASN B 1 126 ? 7.422 -18 -21.547 1 96.69 126 ASN B O 1
ATOM 2564 N N . THR B 1 127 ? 8.844 -17.719 -19.828 1 97.56 127 THR B N 1
ATOM 2565 C CA . THR B 1 127 ? 8.75 -19.125 -19.469 1 97.56 127 THR B CA 1
ATOM 2566 C C . THR B 1 127 ? 7.32 -19.484 -19.078 1 97.56 127 THR B C 1
ATOM 2568 O O . THR B 1 127 ? 6.809 -20.531 -19.484 1 97.56 127 THR B O 1
ATOM 2571 N N . THR B 1 128 ? 6.676 -18.672 -18.312 1 96.94 128 THR B N 1
ATOM 2572 C CA . THR B 1 128 ? 5.301 -18.922 -17.891 1 96.94 128 THR B CA 1
ATOM 2573 C C . THR B 1 128 ? 4.367 -19 -19.094 1 96.94 128 THR B C 1
ATOM 2575 O O . THR B 1 128 ? 3.602 -19.953 -19.234 1 96.94 128 THR B O 1
ATOM 2578 N N . LEU B 1 129 ? 4.434 -18.062 -19.969 1 95.56 129 LEU B N 1
ATOM 2579 C CA . LEU B 1 129 ? 3.539 -17.969 -21.125 1 95.56 129 LEU B CA 1
ATOM 2580 C C . LEU B 1 129 ? 3.746 -19.156 -22.062 1 95.56 129 LEU B C 1
ATOM 2582 O O . LEU B 1 129 ? 2.801 -19.609 -22.719 1 95.56 129 LEU B O 1
ATOM 2586 N N . LEU B 1 130 ? 4.949 -19.641 -22.078 1 95.44 130 LEU B N 1
ATOM 2587 C CA . LEU B 1 130 ? 5.281 -20.734 -23 1 95.44 130 LEU B CA 1
ATOM 2588 C C . LEU B 1 130 ? 4.926 -22.078 -22.391 1 95.44 130 LEU B C 1
ATOM 2590 O O . LEU B 1 130 ? 4.344 -22.938 -23.062 1 95.44 130 LEU B O 1
ATOM 2594 N N . LYS B 1 131 ? 5.277 -22.234 -21.141 1 96.38 131 LYS B N 1
ATOM 2595 C CA . LYS B 1 131 ? 5.219 -23.578 -20.547 1 96.38 131 LYS B CA 1
ATOM 2596 C C . LYS B 1 131 ? 3.934 -23.75 -19.734 1 96.38 131 LYS B C 1
ATOM 2598 O O . LYS B 1 131 ? 3.529 -24.891 -19.453 1 96.38 131 LYS B O 1
ATOM 2603 N N . MET B 1 132 ? 3.332 -22.719 -19.297 1 96 132 MET B N 1
ATOM 2604 C CA . MET B 1 132 ? 2.088 -22.734 -18.531 1 96 132 MET B CA 1
ATOM 2605 C C . MET B 1 132 ? 1.107 -21.703 -19.078 1 96 132 MET B C 1
ATOM 2607 O O . MET B 1 132 ? 0.668 -20.797 -18.359 1 96 132 MET B O 1
ATOM 2611 N N . PRO B 1 133 ? 0.638 -21.859 -20.312 1 93.62 133 PRO B N 1
ATOM 2612 C CA . PRO B 1 133 ? -0.09 -20.797 -21.031 1 93.62 133 PRO B CA 1
ATOM 2613 C C . PRO B 1 133 ? -1.455 -20.5 -20.422 1 93.62 133 PRO B C 1
ATOM 2615 O O . PRO B 1 133 ? -2.029 -19.438 -20.672 1 93.62 133 PRO B O 1
ATOM 2618 N N . ASP B 1 134 ? -1.968 -21.344 -19.625 1 94 134 ASP B N 1
ATOM 2619 C CA . ASP B 1 134 ? -3.291 -21.125 -19.047 1 94 134 ASP B CA 1
ATOM 2620 C C . ASP B 1 134 ? -3.191 -20.422 -17.688 1 94 134 ASP B C 1
ATOM 2622 O O . ASP B 1 134 ? -4.211 -20.078 -17.094 1 94 134 ASP B O 1
ATOM 2626 N N . LYS B 1 135 ? -2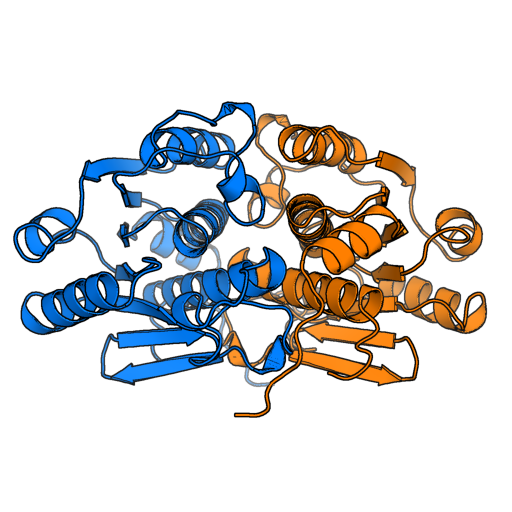.002 -20.188 -17.25 1 96.56 135 LYS B N 1
ATOM 2627 C CA . LYS B 1 135 ? -1.793 -19.562 -15.938 1 96.56 135 LYS B CA 1
ATOM 2628 C C . LYS B 1 135 ? -1.614 -18.047 -16.078 1 96.56 135 LYS B C 1
ATOM 2630 O O . LYS B 1 135 ? -0.655 -17.594 -16.703 1 96.56 135 LYS B O 1
ATOM 2635 N N . PRO B 1 136 ? -2.533 -17.297 -15.539 1 98.5 136 PRO B N 1
ATOM 2636 C CA . PRO B 1 136 ? -2.348 -15.844 -15.594 1 98.5 136 PRO B CA 1
ATOM 2637 C C . PRO B 1 136 ? -1.108 -15.375 -14.836 1 98.5 136 PRO B C 1
ATOM 2639 O O . PRO B 1 136 ? -0.786 -15.922 -13.781 1 98.5 136 PRO B O 1
ATOM 2642 N N . ILE B 1 137 ? -0.457 -14.406 -15.43 1 98.75 137 ILE B N 1
ATOM 2643 C CA . ILE B 1 137 ? 0.691 -13.773 -14.789 1 98.75 137 ILE B CA 1
ATOM 2644 C C . ILE B 1 137 ? 0.48 -12.258 -14.734 1 98.75 137 ILE B C 1
ATOM 2646 O O . ILE B 1 137 ? 0.069 -11.648 -15.719 1 98.75 137 ILE B O 1
ATOM 2650 N N . VAL B 1 138 ? 0.639 -11.672 -13.547 1 98.81 138 VAL B N 1
ATOM 2651 C CA . VAL B 1 138 ? 0.553 -10.234 -13.312 1 98.81 138 VAL B CA 1
ATOM 2652 C C . VAL B 1 138 ? 1.937 -9.68 -12.977 1 98.81 138 VAL B C 1
ATOM 2654 O O . VAL B 1 138 ? 2.469 -9.938 -11.891 1 98.81 138 VAL B O 1
ATOM 2657 N N . ALA B 1 139 ? 2.473 -8.852 -13.891 1 98.56 139 ALA B N 1
ATOM 2658 C CA . ALA B 1 139 ? 3.83 -8.336 -13.742 1 98.56 139 ALA B CA 1
ATOM 2659 C C . ALA B 1 139 ? 3.818 -6.84 -13.438 1 98.56 139 ALA B C 1
ATOM 2661 O O . ALA B 1 139 ? 2.793 -6.176 -13.594 1 98.56 139 ALA B O 1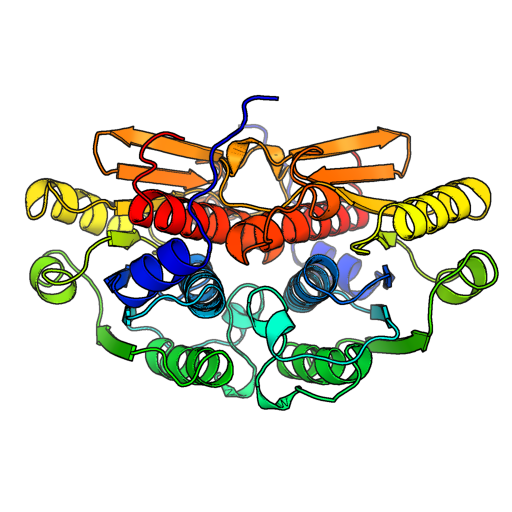
ATOM 2662 N N . GLY B 1 140 ? 4.898 -6.367 -12.852 1 97.12 140 GLY B N 1
ATOM 2663 C CA . GLY B 1 140 ? 5.082 -4.949 -12.594 1 97.12 140 GLY B CA 1
ATOM 2664 C C . GLY B 1 140 ? 6.207 -4.336 -13.406 1 97.12 140 GLY B C 1
ATOM 2665 O O . GLY B 1 140 ? 7.23 -4.98 -13.641 1 97.12 140 GLY B O 1
ATOM 2666 N N . SER B 1 141 ? 5.973 -3.078 -13.805 1 92.94 141 SER B N 1
ATOM 2667 C CA . SER B 1 141 ? 7.016 -2.375 -14.547 1 92.94 141 SER B CA 1
ATOM 2668 C C . SER B 1 141 ? 6.891 -0.865 -14.375 1 92.94 141 SER B C 1
ATOM 2670 O O . SER B 1 141 ? 5.844 -0.286 -14.664 1 92.94 141 SER B O 1
ATOM 2672 N N . GLY B 1 142 ? 8.031 -0.222 -13.891 1 90.19 142 GLY B N 1
ATOM 2673 C CA . GLY B 1 142 ? 8.039 1.223 -13.727 1 90.19 142 GLY B CA 1
ATOM 2674 C C . GLY B 1 142 ? 7.32 1.683 -12.469 1 90.19 142 GLY B C 1
ATOM 2675 O O . GLY B 1 142 ? 6.09 1.758 -12.445 1 90.19 142 GLY B O 1
ATOM 2676 N N . MET B 1 143 ? 8.062 2.16 -11.453 1 88.25 143 MET B N 1
ATOM 2677 C CA . MET B 1 143 ? 7.453 2.537 -10.18 1 88.25 143 MET B CA 1
ATOM 2678 C C . MET B 1 143 ? 8.383 3.443 -9.383 1 88.25 143 MET B C 1
ATOM 2680 O O . MET B 1 143 ? 8.078 3.801 -8.242 1 88.25 143 MET B O 1
ATOM 2684 N N . ALA B 1 144 ? 9.445 3.775 -9.977 1 91.06 144 ALA B N 1
ATOM 2685 C CA . ALA B 1 144 ? 10.438 4.547 -9.227 1 91.06 144 ALA B CA 1
ATOM 2686 C C . ALA B 1 144 ? 10.102 6.035 -9.258 1 91.06 144 ALA B C 1
ATOM 2688 O O . ALA B 1 144 ? 9.203 6.465 -9.984 1 91.06 144 ALA B O 1
ATOM 2689 N N . GLY B 1 145 ? 10.758 6.777 -8.336 1 92.56 145 GLY B N 1
ATOM 2690 C CA . GLY B 1 145 ? 10.625 8.227 -8.289 1 92.56 145 GLY B CA 1
ATOM 2691 C C . GLY B 1 145 ? 9.352 8.688 -7.609 1 92.56 145 GLY B C 1
ATOM 2692 O O . GLY B 1 145 ? 8.727 7.93 -6.867 1 92.56 145 GLY B O 1
ATOM 2693 N N . TYR B 1 146 ? 9.117 9.969 -7.773 1 94.69 146 TYR B N 1
ATOM 2694 C CA . TYR B 1 146 ? 7.926 10.602 -7.211 1 94.69 146 TYR B CA 1
ATOM 2695 C C . TYR B 1 146 ? 7.098 11.273 -8.297 1 94.69 146 TYR B C 1
ATOM 2697 O O . TYR B 1 146 ? 6.555 12.359 -8.086 1 94.69 146 TYR B O 1
ATOM 2705 N N . PHE B 1 147 ? 7.039 10.633 -9.422 1 94.62 147 PHE B N 1
ATOM 2706 C CA . PHE B 1 147 ? 6.211 11.102 -10.531 1 94.62 147 PHE B CA 1
ATOM 2707 C C . PHE B 1 147 ? 4.73 11.016 -10.172 1 94.62 147 PHE B C 1
ATOM 2709 O O . PHE B 1 147 ? 4.367 10.461 -9.133 1 94.62 147 PHE B O 1
ATOM 2716 N N . SER B 1 148 ? 3.941 11.609 -11.078 1 96.62 148 SER B N 1
ATOM 2717 C CA . SER B 1 148 ? 2.502 11.547 -10.852 1 96.62 148 SER B CA 1
ATOM 2718 C C . SER B 1 148 ? 2.021 10.109 -10.711 1 96.62 148 SER B C 1
ATOM 2720 O O . SER B 1 148 ? 2.344 9.258 -11.539 1 96.62 148 SER B O 1
ATOM 2722 N N . SER B 1 149 ? 1.254 9.891 -9.656 1 97.44 149 SER B N 1
ATOM 2723 C CA . SER B 1 149 ? 0.673 8.57 -9.453 1 97.44 149 SER B CA 1
ATOM 2724 C C . SER B 1 149 ? -0.286 8.203 -10.586 1 97.44 149 SER B C 1
ATOM 2726 O O . SER B 1 149 ? -0.543 7.023 -10.828 1 97.44 149 SER B O 1
ATOM 2728 N N . ASN B 1 150 ? -0.809 9.188 -11.281 1 97.75 150 ASN B N 1
ATOM 2729 C CA . ASN B 1 150 ? -1.811 8.984 -12.32 1 97.75 150 ASN B CA 1
ATOM 2730 C C . ASN B 1 150 ? -1.214 8.297 -13.547 1 97.75 150 ASN B C 1
ATOM 2732 O O . ASN B 1 150 ? -1.946 7.812 -14.406 1 97.75 150 ASN B O 1
ATOM 2736 N N . SER B 1 151 ? 0.068 8.25 -13.586 1 96.62 151 SER B N 1
ATOM 2737 C CA . SER B 1 151 ? 0.732 7.602 -14.719 1 96.62 151 SER B CA 1
ATOM 2738 C C . SER B 1 151 ? 0.737 6.086 -14.555 1 96.62 151 SER B C 1
ATOM 2740 O O . SER B 1 151 ? 1.033 5.355 -15.5 1 96.62 151 SER B O 1
ATOM 2742 N N . ILE B 1 152 ? 0.483 5.578 -13.398 1 97.88 152 ILE B N 1
ATOM 2743 C CA . ILE B 1 152 ? 0.491 4.145 -13.125 1 97.88 152 ILE B CA 1
ATOM 2744 C C . ILE B 1 152 ? -0.847 3.535 -13.539 1 97.88 152 ILE B C 1
ATOM 2746 O O . ILE B 1 152 ? -1.906 4 -13.109 1 97.88 152 ILE B O 1
ATOM 2750 N N . LYS B 1 153 ? -0.75 2.494 -14.328 1 97.88 153 LYS B N 1
ATOM 2751 C CA . LYS B 1 153 ? -1.943 1.801 -14.812 1 97.88 153 LYS B CA 1
ATOM 2752 C C . LYS B 1 153 ? -1.721 0.292 -14.859 1 97.88 153 LYS B C 1
ATOM 2754 O O . LYS B 1 153 ? -0.58 -0.172 -14.891 1 97.88 153 LYS B O 1
ATOM 2759 N N . THR B 1 154 ? -2.795 -0.42 -14.781 1 98.44 154 THR B N 1
ATOM 2760 C CA . THR B 1 154 ? -2.818 -1.836 -15.125 1 98.44 154 THR B CA 1
ATOM 2761 C C . THR B 1 154 ? -3.271 -2.029 -16.578 1 98.44 154 THR B C 1
ATOM 2763 O O . THR B 1 154 ? -4.254 -1.426 -17 1 98.44 154 THR B O 1
ATOM 2766 N N . ARG B 1 155 ? -2.582 -2.809 -17.297 1 97.88 155 ARG B N 1
ATOM 2767 C CA . ARG B 1 155 ? -2.91 -3.109 -18.688 1 97.88 155 ARG B CA 1
ATOM 2768 C C . ARG B 1 155 ? -2.986 -4.613 -18.922 1 97.88 155 ARG B C 1
ATOM 2770 O O . ARG B 1 155 ? -2.229 -5.379 -18.328 1 97.88 155 ARG B O 1
ATOM 2777 N N . LYS B 1 156 ? -3.881 -4.992 -19.781 1 98 156 LYS B N 1
ATOM 2778 C CA . LYS B 1 156 ? -3.906 -6.352 -20.297 1 98 156 LYS B CA 1
ATOM 2779 C C . LYS B 1 156 ? -3.086 -6.461 -21.594 1 98 156 LYS B C 1
ATOM 2781 O O . LYS B 1 156 ? -3.494 -5.953 -22.641 1 98 156 LYS B O 1
ATOM 2786 N N . ILE B 1 157 ? -1.975 -7.043 -21.547 1 96.69 157 ILE B N 1
ATOM 2787 C CA . ILE B 1 157 ? -1.058 -7.129 -22.672 1 96.69 157 ILE B CA 1
ATOM 2788 C C . ILE B 1 157 ? -1.521 -8.227 -23.625 1 96.69 157 ILE B C 1
ATOM 2790 O O . ILE B 1 157 ? -1.513 -8.047 -24.844 1 96.69 157 ILE B O 1
ATOM 2794 N N . ARG B 1 158 ? -1.856 -9.336 -23.156 1 92.81 158 ARG B N 1
ATOM 2795 C CA . ARG B 1 158 ? -2.473 -10.453 -23.875 1 92.81 158 ARG B CA 1
ATOM 2796 C C . ARG B 1 158 ? -3.283 -11.328 -22.922 1 92.81 158 ARG B C 1
ATOM 2798 O O . ARG B 1 158 ? -3.416 -11.016 -21.75 1 92.81 158 ARG B O 1
ATOM 2805 N N . ASN B 1 159 ? -3.768 -12.406 -23.594 1 90.69 159 ASN B N 1
ATOM 2806 C CA . ASN B 1 159 ? -4.586 -13.266 -22.75 1 90.69 159 ASN B CA 1
ATOM 2807 C C . ASN B 1 159 ? -3.781 -13.844 -21.594 1 90.69 159 ASN B C 1
ATOM 2809 O O . ASN B 1 159 ? -2.693 -14.391 -21.797 1 90.69 159 ASN B O 1
ATOM 2813 N N . ASN B 1 160 ? -4.098 -13.594 -20.375 1 94.62 160 ASN B N 1
ATOM 2814 C CA . ASN B 1 160 ? -3.523 -14.133 -19.141 1 94.62 160 ASN B CA 1
ATOM 2815 C C . ASN B 1 160 ? -2.248 -13.398 -18.75 1 94.62 160 ASN B C 1
ATOM 2817 O O . ASN B 1 160 ? -1.396 -13.945 -18.047 1 94.62 160 ASN B O 1
ATOM 2821 N N . PHE B 1 161 ? -1.884 -12.305 -19.391 1 98.38 161 PHE B N 1
ATOM 2822 C CA . PHE B 1 161 ? -0.718 -11.508 -19.047 1 98.38 161 PHE B CA 1
ATOM 2823 C C . PHE B 1 161 ? -1.115 -10.055 -18.781 1 98.38 161 PHE B C 1
ATOM 2825 O O . PHE B 1 161 ? -1.578 -9.367 -19.688 1 98.38 161 PHE B O 1
ATOM 2832 N N . TYR B 1 162 ? -0.854 -9.609 -17.609 1 98.62 162 TYR B N 1
ATOM 2833 C CA . TYR B 1 162 ? -1.182 -8.266 -17.156 1 98.62 162 TYR B CA 1
ATOM 2834 C C . TYR B 1 162 ? 0.059 -7.547 -16.641 1 98.62 162 TYR B C 1
ATOM 2836 O O . TYR B 1 162 ? 0.95 -8.172 -16.062 1 98.62 162 TYR B O 1
ATOM 2844 N N . LEU B 1 163 ? 0.058 -6.246 -16.891 1 98.19 163 LEU B N 1
ATOM 2845 C CA . LEU B 1 163 ? 1.203 -5.426 -16.516 1 98.19 163 LEU B CA 1
ATOM 2846 C C . LEU B 1 163 ? 0.755 -4.188 -15.75 1 98.19 163 LEU B C 1
ATOM 2848 O O . LEU B 1 163 ? -0.13 -3.457 -16.203 1 98.19 163 LEU B O 1
ATOM 2852 N N . ALA B 1 164 ? 1.306 -3.996 -14.562 1 98.38 164 ALA B N 1
ATOM 2853 C CA . ALA B 1 164 ? 1.016 -2.824 -13.734 1 98.38 164 ALA B CA 1
ATOM 2854 C C . ALA B 1 164 ? 2.229 -1.902 -13.648 1 98.38 164 ALA B C 1
ATOM 2856 O O . ALA B 1 164 ? 3.352 -2.365 -13.43 1 98.38 164 ALA B O 1
ATOM 2857 N N . GLY B 1 165 ? 2.068 -0.635 -13.766 1 97.44 165 GLY B N 1
ATOM 2858 C CA . GLY B 1 165 ? 3.143 0.336 -13.625 1 97.44 165 GLY B CA 1
ATOM 2859 C C . GLY B 1 165 ? 3.064 1.463 -14.641 1 97.44 165 GLY B C 1
ATOM 2860 O O . GLY B 1 165 ? 2.053 1.617 -15.328 1 97.44 165 GLY B O 1
ATOM 2861 N N . ASP B 1 166 ? 4.043 2.328 -14.625 1 93.25 166 ASP B N 1
ATOM 2862 C CA . ASP B 1 166 ? 4.051 3.426 -15.586 1 93.25 166 ASP B CA 1
ATOM 2863 C C . ASP B 1 166 ? 4.949 3.105 -16.781 1 93.25 166 ASP B C 1
ATOM 2865 O O . ASP B 1 166 ? 5.09 3.922 -17.688 1 9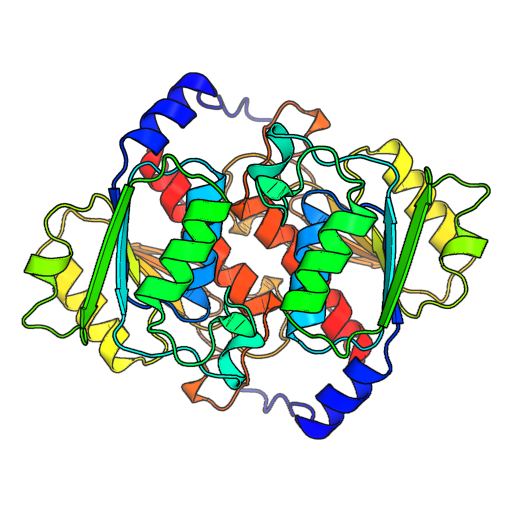3.25 166 ASP B O 1
ATOM 2869 N N . GLU B 1 167 ? 5.645 2.006 -16.781 1 86.19 167 GLU B N 1
ATOM 2870 C CA . GLU B 1 167 ? 6.434 1.399 -17.859 1 86.19 167 GLU B CA 1
ATOM 2871 C C . GLU B 1 167 ? 7.637 2.268 -18.219 1 86.19 167 GLU B C 1
ATOM 2873 O O . GLU B 1 167 ? 8.266 2.062 -19.25 1 86.19 167 GLU B O 1
ATOM 2878 N N . PHE B 1 168 ? 7.898 3.238 -17.359 1 83.12 168 PHE B N 1
ATOM 2879 C CA . PHE B 1 168 ? 8.984 4.129 -17.75 1 83.12 168 PHE B CA 1
ATOM 2880 C C . PHE B 1 168 ? 9.969 4.328 -16.609 1 83.12 168 PHE B C 1
ATOM 2882 O O . PHE B 1 168 ? 11.172 4.152 -16.781 1 83.12 168 PHE B O 1
ATOM 2889 N N . SER B 1 169 ? 9.477 4.539 -15.469 1 78.69 169 SER B N 1
ATOM 2890 C CA . SER B 1 169 ? 10.32 4.918 -14.344 1 78.69 169 SER B CA 1
ATOM 2891 C C . SER B 1 169 ? 10.922 3.693 -13.664 1 78.69 169 SER B C 1
ATOM 2893 O O . SER B 1 169 ? 10.617 3.406 -12.508 1 78.69 169 SER B O 1
ATOM 2895 N N . ASP B 1 170 ? 11.938 3.189 -14.367 1 74.94 170 ASP B N 1
ATOM 2896 C CA . ASP B 1 170 ? 12.523 1.946 -13.875 1 74.94 170 ASP B CA 1
ATOM 2897 C C . ASP B 1 170 ? 13.82 2.215 -13.117 1 74.94 170 ASP B C 1
ATOM 2899 O O . ASP B 1 170 ? 14.508 3.199 -13.383 1 74.94 170 ASP B O 1
ATOM 2903 N N . ILE B 1 171 ? 14.039 1.39 -12.219 1 75.12 171 ILE B N 1
ATOM 2904 C CA . ILE B 1 171 ? 15.227 1.491 -11.375 1 75.12 171 ILE B CA 1
ATOM 2905 C C . ILE B 1 171 ? 16.484 1.444 -12.242 1 75.12 171 ILE B C 1
ATOM 2907 O O . ILE B 1 171 ? 17.484 2.107 -11.938 1 75.12 171 ILE B O 1
ATOM 2911 N N . ASP B 1 172 ? 16.375 0.793 -13.25 1 71.12 172 ASP B N 1
ATOM 2912 C CA . ASP B 1 172 ? 17.516 0.641 -14.141 1 71.12 172 ASP B CA 1
ATOM 2913 C C . ASP B 1 172 ? 17.906 1.981 -14.758 1 71.12 172 ASP B C 1
ATOM 2915 O O . ASP B 1 172 ? 19.031 2.137 -15.25 1 71.12 172 ASP B O 1
ATOM 2919 N N . LEU B 1 173 ? 17.031 2.977 -14.648 1 71 173 LEU B N 1
ATOM 2920 C CA . LEU B 1 173 ? 17.297 4.305 -15.195 1 71 173 LEU B CA 1
ATOM 2921 C C . LEU B 1 173 ? 17.875 5.223 -14.125 1 71 173 LEU B C 1
ATOM 2923 O O . LEU B 1 173 ? 18.156 6.395 -14.391 1 71 173 LEU B O 1
ATOM 2927 N N . GLY B 1 174 ? 18.062 4.66 -12.938 1 75.62 174 GLY B N 1
ATOM 2928 C CA . GLY B 1 174 ? 18.734 5.422 -11.891 1 75.62 174 GLY B CA 1
ATOM 2929 C C . GLY B 1 174 ? 17.766 6.09 -10.93 1 75.62 174 GLY B C 1
ATOM 2930 O O . GLY B 1 174 ? 18.188 6.828 -10.039 1 75.62 174 GLY B O 1
ATOM 2931 N N . TYR B 1 175 ? 16.484 5.82 -11.062 1 82 175 TYR B N 1
ATOM 2932 C CA . TYR B 1 175 ? 15.523 6.414 -10.148 1 82 175 TYR B CA 1
ATOM 2933 C C . TYR B 1 175 ? 15.391 5.582 -8.883 1 82 175 TYR B C 1
ATOM 2935 O O . TYR B 1 175 ? 15.398 4.352 -8.93 1 82 175 TYR B O 1
ATOM 2943 N N . THR B 1 176 ? 15.312 6.25 -7.82 1 89.56 176 THR B N 1
ATOM 2944 C CA . THR B 1 176 ? 15.125 5.598 -6.527 1 89.56 176 THR B CA 1
ATOM 2945 C C . THR B 1 176 ? 13.656 5.25 -6.309 1 89.56 176 THR B C 1
ATOM 2947 O O . THR B 1 176 ? 12.773 6.09 -6.504 1 89.56 176 THR B O 1
ATOM 2950 N N . PRO B 1 177 ? 13.414 4.043 -5.984 1 94.88 177 PRO B N 1
ATOM 2951 C CA . PRO B 1 177 ? 12.031 3.707 -5.648 1 94.88 177 PRO B CA 1
ATOM 2952 C C . PRO B 1 177 ? 11.633 4.184 -4.25 1 94.88 177 PRO B C 1
ATOM 2954 O O . PRO B 1 177 ? 12.406 4.039 -3.303 1 94.88 177 PRO B O 1
ATOM 2957 N N . PHE B 1 178 ? 10.453 4.758 -4.152 1 97 178 PHE B N 1
ATOM 2958 C CA . PHE B 1 178 ? 9.883 5.176 -2.879 1 97 178 PHE B CA 1
ATOM 2959 C C . PHE B 1 178 ? 8.609 4.391 -2.576 1 97 178 PHE B C 1
ATOM 2961 O O . PHE B 1 178 ? 7.879 4.004 -3.492 1 97 178 PHE B O 1
ATOM 2968 N N . ALA B 1 179 ? 8.352 4.254 -1.347 1 98.62 179 ALA B N 1
ATOM 2969 C CA . ALA B 1 179 ? 7.266 3.406 -0.866 1 98.62 179 ALA B CA 1
ATOM 2970 C C . ALA B 1 179 ? 5.945 3.773 -1.541 1 98.62 179 ALA B C 1
ATOM 2972 O O . ALA B 1 179 ? 5.211 2.896 -2.002 1 98.62 179 ALA B O 1
ATOM 2973 N N . PRO B 1 180 ? 5.59 5.059 -1.69 1 98.69 180 PRO B N 1
ATOM 2974 C CA . PRO B 1 180 ? 4.25 5.363 -2.201 1 98.69 180 PRO B CA 1
ATOM 2975 C C . PRO B 1 180 ? 4.012 4.809 -3.604 1 98.69 180 PRO B C 1
ATOM 2977 O O . PRO B 1 180 ? 3.066 4.047 -3.818 1 98.69 180 PRO B O 1
ATOM 2980 N N . ARG B 1 181 ? 4.887 5.062 -4.508 1 98.25 181 ARG B N 1
ATOM 2981 C CA . ARG B 1 181 ? 4.672 4.617 -5.883 1 98.25 181 ARG B CA 1
ATOM 2982 C C . ARG B 1 181 ? 4.871 3.109 -6.008 1 98.25 181 ARG B C 1
ATOM 2984 O O . ARG B 1 181 ? 4.164 2.445 -6.766 1 98.25 181 ARG B O 1
ATOM 2991 N N . VAL B 1 182 ? 5.828 2.572 -5.273 1 98.5 182 VAL B N 1
ATOM 2992 C CA . VAL B 1 182 ? 6.02 1.126 -5.242 1 98.5 182 VAL B CA 1
ATOM 2993 C C . VAL B 1 182 ? 4.73 0.445 -4.781 1 98.5 182 VAL B C 1
ATOM 2995 O O . VAL B 1 182 ? 4.281 -0.528 -5.391 1 98.5 182 VAL B O 1
ATOM 2998 N N . ASN B 1 183 ? 4.117 1.003 -3.756 1 98.81 183 ASN B N 1
ATOM 2999 C CA . ASN B 1 183 ? 2.887 0.437 -3.215 1 98.81 183 ASN B CA 1
ATOM 3000 C C . ASN B 1 183 ? 1.727 0.576 -4.195 1 98.81 183 ASN B C 1
ATOM 3002 O O . ASN B 1 183 ? 0.858 -0.295 -4.262 1 98.81 183 ASN B O 1
ATOM 3006 N N . ILE B 1 184 ? 1.688 1.685 -4.887 1 98.81 184 ILE B N 1
ATOM 3007 C CA . ILE B 1 184 ? 0.627 1.828 -5.879 1 98.81 184 ILE B CA 1
ATOM 3008 C C . ILE B 1 184 ? 0.737 0.712 -6.914 1 98.81 184 ILE B C 1
ATOM 3010 O O . ILE B 1 184 ? -0.245 0.022 -7.199 1 98.81 184 ILE B O 1
ATOM 3014 N N . VAL B 1 185 ? 1.859 0.468 -7.434 1 98.69 185 VAL B N 1
ATOM 3015 C CA . VAL B 1 185 ? 2.051 -0.552 -8.461 1 98.69 185 VAL B CA 1
ATOM 3016 C C . VAL B 1 185 ? 1.759 -1.933 -7.875 1 98.69 185 VAL B C 1
ATOM 3018 O O . VAL B 1 185 ? 1.038 -2.73 -8.477 1 98.69 185 VAL B O 1
ATOM 3021 N N . ALA B 1 186 ? 2.312 -2.232 -6.703 1 98.88 186 ALA B N 1
ATOM 3022 C CA . ALA B 1 186 ? 2.104 -3.525 -6.059 1 98.88 186 ALA B CA 1
ATOM 3023 C C . ALA B 1 186 ? 0.617 -3.799 -5.848 1 98.88 186 ALA B C 1
ATOM 3025 O O . ALA B 1 186 ? 0.159 -4.934 -6.016 1 98.88 186 ALA B O 1
ATOM 3026 N N . ASN B 1 187 ? -0.102 -2.771 -5.52 1 98.88 187 ASN B N 1
ATOM 3027 C CA . ASN B 1 187 ? -1.512 -3 -5.219 1 98.88 187 ASN B CA 1
ATOM 3028 C C . ASN B 1 187 ? -2.365 -2.971 -6.48 1 98.88 187 ASN B C 1
ATOM 3030 O O . ASN B 1 187 ? -3.477 -3.506 -6.496 1 98.88 187 ASN B O 1
ATOM 3034 N N . HIS B 1 188 ? -1.858 -2.359 -7.523 1 98.88 188 HIS B N 1
ATOM 3035 C CA . HIS B 1 188 ? -2.428 -2.66 -8.836 1 98.88 188 HIS B CA 1
ATOM 3036 C C . HIS B 1 188 ? -2.309 -4.145 -9.156 1 98.88 188 HIS B C 1
ATOM 3038 O O . HIS B 1 188 ? -3.262 -4.754 -9.648 1 98.88 188 HIS B O 1
ATOM 3044 N N . GLN B 1 189 ? -1.15 -4.738 -8.906 1 98.94 189 GLN B N 1
ATOM 3045 C CA . GLN B 1 189 ? -0.968 -6.172 -9.102 1 98.94 189 GLN B CA 1
ATOM 3046 C C . GLN B 1 189 ? -1.924 -6.977 -8.227 1 98.94 189 GLN B C 1
ATOM 3048 O O . GLN B 1 189 ? -2.619 -7.867 -8.719 1 98.94 189 GLN B O 1
ATOM 3053 N N . ALA B 1 190 ? -2.01 -6.637 -6.949 1 98.94 190 ALA B N 1
ATOM 3054 C CA . ALA B 1 190 ? -2.838 -7.371 -5.996 1 98.94 190 ALA B CA 1
ATOM 3055 C C . ALA B 1 190 ? -4.312 -7.301 -6.383 1 98.94 190 ALA B C 1
ATOM 3057 O O . ALA B 1 190 ? -5.031 -8.297 -6.297 1 98.94 190 ALA B O 1
ATOM 3058 N N . ASN B 1 191 ? -4.738 -6.109 -6.793 1 98.81 191 ASN B N 1
ATOM 3059 C CA . ASN B 1 191 ? -6.137 -5.965 -7.18 1 98.81 191 ASN B CA 1
ATOM 3060 C C . ASN B 1 191 ? -6.457 -6.77 -8.438 1 98.81 191 ASN B C 1
ATOM 3062 O O . ASN B 1 191 ? -7.559 -7.309 -8.57 1 98.81 191 ASN B O 1
ATOM 3066 N N . MET B 1 192 ? -5.562 -6.789 -9.375 1 98.81 192 MET B N 1
ATOM 3067 C CA . MET B 1 192 ? -5.789 -7.586 -10.578 1 98.81 192 MET B CA 1
ATOM 3068 C C . MET B 1 192 ? -5.871 -9.07 -10.234 1 98.81 192 MET B C 1
ATOM 3070 O O . MET B 1 192 ? -6.684 -9.797 -10.805 1 98.81 192 MET B O 1
ATOM 3074 N N . VAL B 1 193 ? -5.016 -9.531 -9.32 1 98.88 193 VAL B N 1
ATOM 3075 C CA . VAL B 1 193 ? -5.078 -10.906 -8.844 1 98.88 193 VAL B CA 1
ATOM 3076 C C . VAL B 1 193 ? -6.457 -11.18 -8.242 1 98.88 193 VAL B C 1
ATOM 3078 O O . VAL B 1 193 ? -7.086 -12.195 -8.562 1 98.88 193 VAL B O 1
ATOM 3081 N N . LEU B 1 194 ? -6.918 -10.281 -7.387 1 98.69 194 LEU B N 1
ATOM 3082 C CA . LEU B 1 194 ? -8.242 -10.398 -6.785 1 98.69 194 LEU B CA 1
ATOM 3083 C C . LEU B 1 194 ? -9.32 -10.516 -7.863 1 98.69 194 LEU B C 1
ATOM 3085 O O . LEU B 1 194 ? -10.172 -11.398 -7.801 1 98.69 194 LEU B O 1
ATOM 3089 N N . ARG B 1 195 ? -9.203 -9.656 -8.82 1 98.25 195 ARG B N 1
ATOM 3090 C CA . ARG B 1 195 ? -10.188 -9.633 -9.891 1 98.25 195 ARG B CA 1
ATOM 3091 C C . ARG B 1 195 ? -10.156 -10.93 -10.695 1 98.25 195 ARG B C 1
ATOM 3093 O O . ARG B 1 195 ? -11.203 -11.484 -11.031 1 98.25 195 ARG B O 1
ATOM 3100 N N . LEU B 1 196 ? -9.031 -11.43 -10.953 1 98.62 196 LEU B N 1
ATOM 3101 C CA . LEU B 1 196 ? -8.883 -12.688 -11.672 1 98.62 196 LEU B CA 1
ATOM 3102 C C . LEU B 1 196 ? -9.508 -13.836 -10.891 1 98.62 196 LEU B C 1
ATOM 3104 O O . LEU B 1 196 ? -10.188 -14.688 -11.461 1 98.62 196 LEU B O 1
ATOM 3108 N N . ILE B 1 197 ? -9.273 -13.867 -9.609 1 98.5 197 ILE B N 1
ATOM 3109 C CA . ILE B 1 197 ? -9.828 -14.898 -8.734 1 98.5 197 ILE B CA 1
ATOM 3110 C C . ILE B 1 197 ? -11.352 -14.859 -8.805 1 98.5 197 ILE B C 1
ATOM 3112 O O . ILE B 1 197 ? -12.008 -15.906 -8.75 1 98.5 197 ILE B O 1
ATOM 3116 N N . LEU B 1 198 ? -11.898 -13.664 -8.992 1 97.44 198 LEU B N 1
ATOM 3117 C CA . LEU B 1 198 ? -13.344 -13.477 -8.992 1 97.44 198 LEU B CA 1
ATOM 3118 C C . LEU B 1 198 ? -13.914 -13.594 -10.398 1 97.44 198 LEU B C 1
ATOM 3120 O O . LEU B 1 198 ? -15.109 -13.383 -10.609 1 97.44 198 LEU B O 1
ATOM 3124 N N . GLY B 1 199 ? -13.086 -13.82 -11.352 1 96.31 199 GLY B N 1
ATOM 3125 C CA . GLY B 1 199 ? -13.531 -14.062 -12.711 1 96.31 199 GLY B CA 1
ATOM 3126 C C . GLY B 1 199 ? -13.609 -12.805 -13.547 1 96.31 199 GLY B C 1
ATOM 3127 O O . GLY B 1 199 ? -14.227 -12.797 -14.617 1 96.31 199 GLY B O 1
ATOM 3128 N N . GLU B 1 200 ? -13.047 -11.703 -13.055 1 95.25 200 GLU B N 1
ATOM 3129 C CA . GLU B 1 200 ? -12.969 -10.445 -13.797 1 95.25 200 GLU B CA 1
ATOM 3130 C C . GLU B 1 200 ? -11.648 -10.336 -14.555 1 95.25 200 GLU B C 1
ATOM 3132 O O . GLU B 1 200 ? -10.625 -9.969 -13.977 1 95.25 200 GLU B O 1
ATOM 3137 N N . ASN B 1 201 ? -11.727 -10.484 -15.898 1 95.44 201 ASN B N 1
ATOM 3138 C CA . ASN B 1 201 ? -10.492 -10.602 -16.672 1 95.44 201 ASN B CA 1
ATOM 3139 C C . ASN B 1 201 ? -10.188 -9.32 -17.438 1 95.44 201 ASN B C 1
ATOM 3141 O O . ASN B 1 201 ? -9.117 -9.188 -18.031 1 95.44 201 ASN B O 1
ATOM 3145 N N . ASP B 1 202 ? -11.117 -8.367 -17.406 1 93.38 202 ASP B N 1
ATOM 3146 C CA . ASP B 1 202 ? -10.875 -7.102 -18.094 1 93.38 202 ASP B CA 1
ATOM 3147 C C . ASP B 1 202 ? -10.266 -6.07 -17.156 1 93.38 202 ASP B C 1
ATOM 3149 O O . ASP B 1 202 ? -10.297 -6.242 -15.938 1 93.38 202 ASP B O 1
ATOM 3153 N N . ILE B 1 203 ? -9.695 -5.074 -17.719 1 93.62 203 ILE B N 1
ATOM 3154 C CA . ILE B 1 203 ? -9 -4.059 -16.938 1 93.62 203 ILE B CA 1
ATOM 3155 C C . ILE B 1 203 ? -9.969 -2.928 -16.578 1 93.62 203 ILE B C 1
ATOM 3157 O O . ILE B 1 203 ? -10.797 -2.535 -17.406 1 93.62 203 ILE B O 1
#

Radius of gyration: 19.88 Å; Cα contacts (8 Å, |Δi|>4): 932; chains: 2; bounding box: 46×55×45 Å

InterPro domains:
  IPR000594 THIF-type NAD/FAD binding fold [PF00899] (11-200)
  IPR012729 Thiamine biosynthesis protein ThiF [TIGR02354] (10-197)
  IPR035985 Ubiquitin-activating enzyme-like [SSF69572] (12-202)
  IPR045886 ThiF/MoeB/HesA family [PTHR43267] (10-129)

Nearest PDB structures (foldseek):
  6h78-assembly2_D  TM=7.656E-01  e=1.413E-11  Homo sapiens
  6h78-assembly8_P  TM=7.521E-01  e=3.491E-11  Homo sapiens
  6h78-assembly7_M  TM=7.453E-01  e=9.163E-11  Homo sapiens
  6h77-assembly2_D  TM=7.390E-01  e=5.013E-11  Homo sapiens
  6h78-assembly5_I  TM=7.288E-01  e=5.325E-11  Homo sapiens

Solvent-accessible surface area (backbone atoms only — not comparable to full-atom values): 20687 Å² total; per-residue (Å²): 122,79,76,71,80,70,76,52,65,70,57,51,50,50,50,31,43,68,36,33,39,26,32,42,24,56,43,46,34,24,30,45,24,49,50,31,39,47,31,62,40,40,22,32,39,39,37,34,26,60,52,55,35,46,78,84,45,41,29,43,23,74,57,41,63,88,33,52,72,32,44,36,46,60,43,46,49,54,52,47,42,45,61,38,73,80,49,42,77,46,72,42,82,43,81,83,44,84,89,44,48,61,77,75,48,66,86,39,60,35,39,35,47,24,57,90,44,70,66,62,42,50,46,52,53,52,48,39,56,69,76,40,59,85,43,31,35,37,31,63,39,26,36,23,39,75,65,57,66,65,58,46,35,61,42,72,79,48,92,50,32,33,43,13,18,49,72,62,40,30,55,90,76,70,38,57,69,32,16,23,40,29,42,29,31,17,19,40,38,33,38,50,52,53,24,47,69,71,68,45,85,73,110,125,80,74,70,80,71,76,52,65,70,56,51,49,50,48,30,41,70,39,32,38,26,31,42,23,56,43,45,35,24,30,45,24,50,48,33,39,46,31,62,39,40,22,30,41,39,38,34,26,59,54,57,37,46,79,83,45,41,30,44,24,76,57,42,64,87,33,53,70,32,44,36,46,58,43,46,51,54,52,45,42,45,60,36,73,81,50,41,77,46,71,43,80,43,82,85,46,87,89,46,47,61,77,76,48,66,84,38,60,34,38,35,47,24,57,91,45,71,67,60,41,50,45,52,54,52,48,39,56,68,77,39,60,88,42,33,35,36,31,62,38,25,35,25,39,75,62,56,65,65,57,44,36,61,42,73,78,49,89,51,33,32,40,14,19,49,73,62,41,30,54,91,77,72,40,58,69,31,16,22,38,30,41,29,32,16,20,40,38,35,37,50,52,53,24,48,71,72,68,45,83,74,108

Foldseek 3Di:
DPPPVDDDPVVLLVLQQPAEEEEDDQAQQNQLLLQVSLLSHHNEYEYEEADADDPLRVQAGPADPVRHPPRSQVRSVVVSCVNPVRHHYHYYNDDDALVCLCVSPVPHQEYEYDDQDPVSSCRNVVSCCVVPVNHAYEYEAAQFDDDDLVLWDWDDPDQRYIYTYNNPHGVVVVGHHGNPSSSSRSVNSNVCVSCVSVVNNHD/DPPPVDDDPVVLLVLQQPAEEEEEDQAQQNQLLLQVSLLSHHNEYEYEEADADDPLRVQAGPADPVRHPPRSQVRSVVVSCVNPVRHHYHYYNDDDALVCLCVSPVPHQEYEYDDQDPVSSCRNVVSCCVVVVNHAYEYEAAQFDDDDLVLWDWDDPDQRYIYTYNNPHGVVVVGHHGNPSSSSRSVNSNVCVSCVSVVNNHD

Organism: NCBI:txid360422

Sequence (406 aa):
MDNINMIPMDEISEKLKNAVVGIAGLGGLGSNVAVSLTRIGIGKLVLVDFDKVDKSNLNRQQYFLRHIGMYKTEALKEVLNDINPDIELEITNIFVDETNIEQLFKDVDIIVEAFDNSQSKATLVNTTLLKMPDKPIVAGSGMAGYFSSNSIKTRKIRNNFYLAGDEFSDIDLGYTPFAPRVNIVANHQANMVLRLILGENDIMDNINMIPMDEISEKLKNAVVGIAGLGGLGSNVAVSLTRIGIGKLVLVDFDKVDKSNLNRQQYFLRHIGMYKTEALKEVLNDINPDIELEITNIFVDETNIEQLFKDVDIIVEAFDNSQSKATLVNTTLLKMPDKPIVAGSGMAGYFSSNSIKTRKIRNNFYLAGDEFSDIDLGYTPFAPRVNIVANHQANMVLRLILGENDI

pLDDT: mean 95.06, std 9.64, range [27.47, 98.94]